Protein 5X7U (pdb70)

CATH classification: 3.20.20.80 (+1 more: 2.60.40.1180)

InterPro domains:
  IPR006047 Glycosyl hydrolase family 13, catalytic domain [PF00128] (23-325)
  IPR006047 Glycosyl hydrolase family 13, catalytic domain [PF00128] (354-462)
  IPR006047 Glycosyl hydrolase family 13, catalytic domain [SM00642] (18-423)
  IPR012810 Trehalose synthase/alpha-amylase, N-terminal [TIGR02456] (10-545)
  IPR013780 Glycosyl hydrolase, all-beta [G3DSA:2.60.40.1180] (464-551)
  IPR017853 Glycoside hydrolase superfamily [SSF51445] (7-461)
  IPR032091 Maltogenic amylase-like, C-terminal [PF16657] (466-541)
  IPR045857 Oligo-1,6-glucosidase, domain 2 [G3DSA:3.90.400.10] (108-177)

Secondary structure (DSSP, 8-state):
-TTGGGG--EEEE-HHHH--SSSSSS--HHHHHHTHHHHHHHT--EEEEPP-EE---TTTT-S-SEEEEE-GGG--HHHHHHHHHHHHHTT-EEEEEE-TTB--TTSHHHHHHTT-TTSTTGGGB-EESSTTTTTTPPPSSTTT-S-SEEEEGGGTEEEE-SS-TTSPBB-TTSHHHHHHHHHHHHHHHHTT--EEEETTGGGS---TTS-SSS-HHHHHHHHHHHHHHHHHSTT-EEEE---S-HHHHHGGGTTTTS-SEEE-TTHHHHHHHHHHHT-SHHHHHHHHTS----TT-EEEEES--SS-EE-TTS-HHHHHHHHHHH--SGGGB-SSEE---HHHHTTT-HHHHHHHHHHHHHSSSEEEEETTGGGT----TTSSTTGGG-PPP---SSGGGGS--S-GGGSSSPPP-STTT-TTTS-HHHHHTSTTSHHHHHHHHHHHHHT-THHHH-EEEE---S-TTEEEEEEEETTEEEEEEEE-SSS-EEEEE--GGGTT-EEEETTTTEEPPP--SSPEEEEE-TT-EEEEEEE-GGG---

Organism: Thermobaculum terrenum (strain ATCC BAA-798 / CCMEE 7001 / YNP1) (NCBI:txid525904)

Structure (mmCIF, N/CA/C/O backbone):
data_5X7U
#
_entry.id   5X7U
#
_cell.length_a   159.176
_cell.length_b   159.176
_cell.length_c   152.815
_cell.angle_alpha   90.00
_cell.angle_beta   90.00
_cell.angle_gamma   90.00
#
_symmetry.space_group_name_H-M   'I 41 2 2'
#
loop_
_entity.id
_entity.type
_entity.pdbx_description
1 polymer 'Trehalose synthase'
2 non-polymer 2-AMINO-2-HYDROXYMETHYL-PROPANE-1,3-DIOL
3 non-polymer 'MAGNESIUM ION'
4 water water
#
loop_
_atom_site.group_PDB
_atom_site.id
_atom_site.type_symbol
_atom_site.label_atom_id
_atom_site.label_alt_id
_atom_site.label_comp_id
_atom_site.label_asym_id
_atom_site.label_entity_id
_atom_site.label_seq_id
_atom_site.pdbx_PDB_ins_code
_atom_site.Cartn_x
_atom_site.Cartn_y
_atom_site.Cartn_z
_atom_site.occupancy
_atom_site.B_iso_or_equiv
_atom_site.auth_seq_id
_atom_site.auth_comp_id
_atom_site.auth_asym_id
_atom_site.auth_atom_id
_atom_site.pdbx_PDB_model_num
ATOM 1 N N . ASP A 1 4 ? 33.970 0.853 18.791 1.00 57.01 4 ASP A N 1
ATOM 2 C CA . ASP A 1 4 ? 34.045 -0.453 18.138 1.00 60.31 4 ASP A CA 1
ATOM 3 C C . ASP A 1 4 ? 34.741 -0.328 16.771 1.00 60.35 4 ASP A C 1
ATOM 4 O O . ASP A 1 4 ? 35.839 -0.854 16.618 1.00 65.33 4 ASP A O 1
ATOM 9 N N . PRO A 1 5 ? 34.151 0.381 15.770 1.00 59.58 5 PRO A N 1
ATOM 10 C CA . PRO A 1 5 ? 34.907 0.586 14.525 1.00 52.84 5 PRO A CA 1
ATOM 11 C C . PRO A 1 5 ? 35.875 1.756 14.642 1.00 53.72 5 PRO A C 1
ATOM 12 O O . PRO A 1 5 ? 36.937 1.745 14.012 1.00 52.55 5 PRO A O 1
ATOM 16 N N . THR A 1 6 ? 35.513 2.777 15.432 1.00 49.32 6 THR A N 1
ATOM 17 C CA . THR A 1 6 ? 36.399 3.898 15.724 1.00 46.18 6 THR A CA 1
ATOM 18 C C . THR A 1 6 ? 37.253 3.664 16.965 1.00 44.41 6 THR A C 1
ATOM 19 O O . THR A 1 6 ? 37.630 4.641 17.632 1.00 41.42 6 THR A O 1
ATOM 23 N N . TRP A 1 7 ? 37.567 2.396 17.291 1.00 43.67 7 TRP A N 1
ATOM 24 C CA . TRP A 1 7 ? 38.277 2.091 18.534 1.00 42.12 7 TRP A CA 1
ATOM 25 C C . TRP A 1 7 ? 39.591 2.842 18.617 1.00 39.86 7 TRP A C 1
ATOM 26 O O . TRP A 1 7 ? 40.008 3.255 19.708 1.00 37.95 7 TRP A O 1
ATOM 37 N N . TYR A 1 8 ? 40.238 3.047 17.470 1.00 39.09 8 TYR A N 1
ATOM 38 C CA . TYR A 1 8 ? 41.530 3.708 17.434 1.00 36.92 8 TYR A CA 1
ATOM 39 C C . TYR A 1 8 ? 41.471 5.134 17.955 1.00 38.24 8 TYR A C 1
ATOM 40 O O . TYR A 1 8 ? 42.506 5.670 18.363 1.00 38.31 8 TYR A O 1
ATOM 49 N N . LYS A 1 9 ? 40.289 5.752 17.973 1.00 37.43 9 LYS A N 1
ATOM 50 C CA . LYS A 1 9 ? 40.174 7.129 18.442 1.00 38.05 9 LYS A CA 1
ATOM 51 C C . LYS A 1 9 ? 40.372 7.248 19.943 1.00 36.22 9 LYS A C 1
ATOM 52 O O . LYS A 1 9 ? 40.677 8.344 20.426 1.00 40.37 9 LYS A O 1
ATOM 58 N N . ASP A 1 10 ? 40.202 6.160 20.692 1.00 36.30 10 ASP A N 1
ATOM 59 C CA . ASP A 1 10 ? 40.365 6.186 22.144 1.00 40.45 10 ASP A CA 1
ATOM 60 C C . ASP A 1 10 ? 41.652 5.524 22.622 1.00 38.27 10 ASP A C 1
ATOM 61 O O . ASP A 1 10 ? 41.902 5.490 23.832 1.00 38.63 10 ASP A O 1
ATOM 66 N N . ALA A 1 11 ? 42.481 5.019 21.717 1.00 31.38 11 ALA A N 1
ATOM 67 C CA . ALA A 1 11 ? 43.658 4.276 22.130 1.00 38.98 11 ALA A CA 1
ATOM 68 C C . ALA A 1 11 ? 44.749 5.190 22.693 1.00 32.73 11 ALA A C 1
ATOM 69 O O . ALA A 1 11 ? 44.807 6.394 22.424 1.00 32.66 11 ALA A O 1
ATOM 71 N N . ILE A 1 12 ? 45.610 4.582 23.504 1.00 32.35 12 ILE A N 1
ATOM 72 C CA . ILE A 1 12 ? 46.929 5.099 23.850 1.00 32.77 12 ILE A CA 1
ATOM 73 C C . ILE A 1 12 ? 47.934 4.117 23.276 1.00 32.47 12 ILE A C 1
ATOM 74 O O . ILE A 1 12 ? 47.961 2.948 23.688 1.00 33.87 12 ILE A O 1
ATOM 79 N N . ILE A 1 13 ? 48.759 4.577 22.336 1.00 31.50 13 ILE A N 1
ATOM 80 C CA . ILE A 1 13 ? 49.621 3.683 21.566 1.00 33.30 13 ILE A CA 1
ATOM 81 C C . ILE A 1 13 ? 51.054 3.743 22.081 1.00 33.60 13 ILE A C 1
ATOM 82 O O . ILE A 1 13 ? 51.594 4.827 22.333 1.00 34.59 13 ILE A O 1
ATOM 87 N N . TYR A 1 14 ? 51.680 2.571 22.187 1.00 29.14 14 TYR A N 1
ATOM 88 C CA . TYR A 1 14 ? 53.050 2.393 22.646 1.00 28.12 14 TYR A CA 1
ATOM 89 C C . TYR A 1 14 ? 53.882 1.852 21.493 1.00 29.44 14 TYR A C 1
ATOM 90 O O . TYR A 1 14 ? 53.651 0.731 21.030 1.00 31.76 14 TYR A O 1
ATOM 99 N N . GLU A 1 15 ? 54.857 2.632 21.051 1.00 30.60 15 GLU A N 1
ATOM 100 C CA . GLU A 1 15 ? 55.742 2.229 19.966 1.00 30.30 15 GLU A CA 1
ATOM 101 C C . GLU A 1 15 ? 56.950 1.519 20.568 1.00 28.42 15 GLU A C 1
ATOM 102 O O . GLU A 1 15 ? 57.745 2.135 21.286 1.00 30.96 15 GLU A O 1
ATOM 108 N N . VAL A 1 16 ? 57.090 0.229 20.288 1.00 27.65 16 VAL A N 1
ATOM 109 C CA . VAL A 1 16 ? 58.175 -0.565 20.849 1.00 30.35 16 VAL A CA 1
ATOM 110 C C . VAL A 1 16 ? 58.774 -1.444 19.765 1.00 28.00 16 VAL A C 1
ATOM 111 O O . VAL A 1 16 ? 58.051 -1.996 18.931 1.00 31.74 16 VAL A O 1
ATOM 115 N N . GLY A 1 17 ? 60.100 -1.559 19.770 1.00 28.71 17 GLY A N 1
ATOM 116 C CA . GLY A 1 17 ? 60.798 -2.528 18.945 1.00 28.60 17 GLY A CA 1
ATOM 117 C C . GLY A 1 17 ? 61.079 -3.790 19.738 1.00 30.96 17 GLY A C 1
ATOM 118 O O . GLY A 1 17 ? 61.679 -3.741 20.814 1.00 35.36 17 GLY A O 1
ATOM 119 N N . VAL A 1 18 ? 60.647 -4.929 19.184 1.00 29.19 18 VAL A N 1
ATOM 120 C CA . VAL A 1 18 ? 60.828 -6.216 19.849 1.00 29.08 18 VAL A CA 1
ATOM 121 C C . VAL A 1 18 ? 62.278 -6.418 20.253 1.00 31.48 18 VAL A C 1
ATOM 122 O O . VAL A 1 18 ? 62.576 -6.888 21.360 1.00 30.81 18 VAL A O 1
ATOM 126 N N . ARG A 1 19 ? 63.202 -6.060 19.365 1.00 30.00 19 ARG A N 1
ATOM 127 C CA . ARG A 1 19 ? 64.617 -6.265 19.630 1.00 32.50 19 ARG A CA 1
ATOM 128 C C . ARG A 1 19 ? 65.111 -5.407 20.782 1.00 35.11 19 ARG A C 1
ATOM 129 O O . ARG A 1 19 ? 66.125 -5.749 21.403 1.00 35.66 19 ARG A O 1
ATOM 137 N N . CYS A 1 20 ? 64.391 -4.335 21.122 1.00 32.95 20 CYS A N 1
ATOM 138 C CA . CYS A 1 20 ? 64.865 -3.387 22.116 1.00 30.15 20 CYS A CA 1
ATOM 139 C C . CYS A 1 20 ? 64.295 -3.614 23.502 1.00 29.72 20 CYS A C 1
ATOM 140 O O . CYS A 1 20 ? 64.794 -3.001 24.452 1.00 30.97 20 CYS A O 1
ATOM 143 N N . PHE A 1 21 ? 63.257 -4.441 23.660 1.00 26.90 21 PHE A N 1
ATOM 144 C CA . PHE A 1 21 ? 62.480 -4.318 24.894 1.00 24.96 21 PHE A CA 1
ATOM 145 C C . PHE A 1 21 ? 62.945 -5.257 26.006 1.00 24.85 21 PHE A C 1
ATOM 146 O O . PHE A 1 21 ? 63.316 -4.794 27.088 1.00 29.06 21 PHE A O 1
ATOM 154 N N . PHE A 1 22 ? 62.902 -6.569 25.787 1.00 28.29 22 PHE A N 1
ATOM 155 C CA . PHE A 1 22 ? 63.355 -7.489 26.829 1.00 28.72 22 PHE A CA 1
ATOM 156 C C . PHE A 1 22 ? 63.854 -8.786 26.206 1.00 33.97 22 PHE A C 1
ATOM 157 O O . PHE A 1 22 ? 63.154 -9.401 25.391 1.00 30.95 22 PHE A O 1
ATOM 165 N N . ASP A 1 23 ? 65.073 -9.179 26.591 1.00 31.19 23 ASP A N 1
ATOM 166 C CA . ASP A 1 23 ? 65.712 -10.405 26.122 1.00 31.86 23 ASP A CA 1
ATOM 167 C C . ASP A 1 23 ? 65.388 -11.522 27.110 1.00 35.39 23 ASP A C 1
ATOM 168 O O . ASP A 1 23 ? 65.880 -11.517 28.243 1.00 34.85 23 ASP A O 1
ATOM 173 N N . SER A 1 24 ? 64.545 -12.472 26.692 1.00 37.39 24 SER A N 1
ATOM 174 C CA . SER A 1 24 ? 64.086 -13.528 27.593 1.00 34.88 24 SER A CA 1
ATOM 175 C C . SER A 1 24 ? 65.022 -14.726 27.648 1.00 35.05 24 SER A C 1
ATOM 176 O O . SER A 1 24 ? 65.049 -15.414 28.665 1.00 37.72 24 SER A O 1
ATOM 179 N N . ASN A 1 25 ? 65.774 -15.008 26.584 1.00 33.93 25 ASN A N 1
ATOM 180 C CA . ASN A 1 25 ? 66.708 -16.128 26.564 1.00 33.74 25 ASN A CA 1
ATOM 181 C C . ASN A 1 25 ? 68.169 -15.705 26.703 1.00 38.31 25 ASN A C 1
ATOM 182 O O . ASN A 1 25 ? 69.050 -16.555 26.580 1.00 40.17 25 ASN A O 1
ATOM 187 N N . ASN A 1 26 ? 68.455 -14.417 26.874 1.00 35.51 26 ASN A N 1
ATOM 188 C CA . ASN A 1 26 ? 69.801 -13.956 27.217 1.00 35.93 26 ASN A CA 1
ATOM 189 C C . ASN A 1 26 ? 70.822 -14.224 26.111 1.00 34.19 26 ASN A C 1
ATOM 190 O O . ASN A 1 26 ? 71.966 -14.593 26.387 1.00 34.27 26 ASN A O 1
ATOM 195 N N . ASP A 1 27 ? 70.421 -14.015 24.861 1.00 30.08 27 ASP A N 1
ATOM 196 C CA . ASP A 1 27 ? 71.334 -14.051 23.729 1.00 31.62 27 ASP A CA 1
ATOM 197 C C . ASP A 1 27 ? 71.768 -12.658 23.284 1.00 36.15 27 ASP A C 1
ATOM 198 O O . ASP A 1 27 ? 72.484 -12.534 22.285 1.00 35.71 27 ASP A O 1
ATOM 203 N N . GLY A 1 28 ? 71.351 -11.611 23.993 1.00 33.09 28 GLY A N 1
ATOM 204 C CA . GLY A 1 28 ? 71.724 -10.257 23.654 1.00 33.09 28 GLY A CA 1
ATOM 205 C C . GLY A 1 28 ? 70.688 -9.493 22.854 1.00 35.21 28 GLY A C 1
ATOM 206 O O . GLY A 1 28 ? 70.876 -8.292 22.613 1.00 29.41 28 GLY A O 1
ATOM 207 N N . SER A 1 29 ? 69.600 -10.138 22.454 1.00 33.47 29 SER A N 1
ATOM 208 C CA . SER A 1 29 ? 68.590 -9.489 21.640 1.00 30.49 29 SER A CA 1
ATOM 209 C C . SER A 1 29 ? 67.216 -9.641 22.269 1.00 34.89 29 SER A C 1
ATOM 210 O O . SER A 1 29 ? 66.862 -10.715 22.765 1.00 39.91 29 SER A O 1
ATOM 213 N N . GLY A 1 30 ? 66.439 -8.561 22.257 1.00 37.90 30 GLY A N 1
ATOM 214 C CA . GLY A 1 30 ? 65.066 -8.656 22.713 1.00 37.94 30 GLY A CA 1
ATOM 215 C C . GLY A 1 30 ? 64.253 -9.594 21.840 1.00 35.83 30 GLY A C 1
ATOM 216 O O . GLY A 1 30 ? 64.557 -9.812 20.666 1.00 36.85 30 GLY A O 1
ATOM 217 N N . ASP A 1 31 ? 63.194 -10.160 22.420 1.00 32.51 31 ASP A N 1
ATOM 218 C CA . ASP A 1 31 ? 62.402 -11.134 21.682 1.00 35.35 31 ASP A CA 1
ATOM 219 C C . ASP A 1 31 ? 60.936 -11.068 22.090 1.00 35.07 31 ASP A C 1
ATOM 220 O O . ASP A 1 31 ? 60.563 -10.449 23.094 1.00 34.36 31 ASP A O 1
ATOM 225 N N . ILE A 1 32 ? 60.108 -11.751 21.288 1.00 35.52 32 ILE A N 1
ATOM 226 C CA . ILE A 1 32 ? 58.661 -11.730 21.528 1.00 34.22 32 ILE A CA 1
ATOM 227 C C . ILE A 1 32 ? 58.274 -12.339 22.865 1.00 35.43 32 ILE A C 1
ATOM 228 O O . ILE A 1 32 ? 57.460 -11.732 23.581 1.00 33.56 32 ILE A O 1
ATOM 233 N N . PRO A 1 33 ? 58.785 -13.503 23.281 1.00 32.51 33 PRO A N 1
ATOM 234 C CA . PRO A 1 33 ? 58.450 -13.971 24.637 1.00 32.36 33 PRO A CA 1
ATOM 235 C C . PRO A 1 33 ? 58.874 -12.987 25.717 1.00 36.14 33 PRO A C 1
ATOM 236 O O . PRO A 1 33 ? 58.188 -12.864 26.743 1.00 35.37 33 PRO A O 1
ATOM 240 N N . GLY A 1 34 ? 59.998 -12.286 25.524 1.00 34.46 34 GLY A N 1
ATOM 241 C CA . GLY A 1 34 ? 60.379 -11.258 26.476 1.00 29.46 34 GLY A CA 1
ATOM 242 C C . GLY A 1 34 ? 59.387 -10.113 26.492 1.00 33.22 34 GLY A C 1
ATOM 243 O O . GLY A 1 34 ? 59.014 -9.613 27.557 1.00 31.63 34 GLY A O 1
ATOM 244 N N . LEU A 1 35 ? 58.913 -9.710 25.308 1.00 33.59 35 LEU A N 1
ATOM 245 C CA . LEU A 1 35 ? 57.865 -8.702 25.239 1.00 30.30 35 LEU A CA 1
ATOM 246 C C . LEU A 1 35 ? 56.603 -9.179 25.934 1.00 36.21 35 LEU A C 1
ATOM 247 O O . LEU A 1 35 ? 55.944 -8.404 26.646 1.00 36.31 35 LEU A O 1
ATOM 252 N N . THR A 1 36 ? 56.254 -10.456 25.754 1.00 34.38 36 THR A N 1
ATOM 253 C CA . THR A 1 36 ? 55.071 -10.979 26.424 1.00 33.45 36 THR A CA 1
ATOM 254 C C . THR A 1 36 ? 55.242 -10.970 27.933 1.00 32.72 36 THR A C 1
ATOM 255 O O . THR A 1 36 ? 54.278 -10.718 28.659 1.00 35.17 36 THR A O 1
ATOM 259 N N . ALA A 1 37 ? 56.460 -11.204 28.424 1.00 33.56 37 ALA A N 1
ATOM 260 C CA . ALA A 1 37 ? 56.673 -11.205 29.870 1.00 36.18 37 ALA A CA 1
ATOM 261 C C . ALA A 1 37 ? 56.616 -9.815 30.476 1.00 35.06 37 ALA A C 1
ATOM 262 O O . ALA A 1 37 ? 56.567 -9.705 31.706 1.00 39.30 37 ALA A O 1
ATOM 264 N N . LYS A 1 38 ? 56.628 -8.763 29.659 1.00 33.58 38 LYS A N 1
ATOM 265 C CA . LYS A 1 38 ? 56.597 -7.396 30.158 1.00 35.00 38 LYS A CA 1
ATOM 266 C C . LYS A 1 38 ? 55.236 -6.728 29.983 1.00 36.21 38 LYS A C 1
ATOM 267 O O . LYS A 1 38 ? 55.123 -5.514 30.212 1.00 35.87 38 LYS A O 1
ATOM 273 N N . LEU A 1 39 ? 54.198 -7.486 29.595 1.00 32.22 39 LEU A N 1
ATOM 274 C CA . LEU A 1 39 ? 52.891 -6.874 29.355 1.00 31.77 39 LEU A CA 1
ATOM 275 C C . LEU A 1 39 ? 52.285 -6.271 30.620 1.00 33.36 39 LEU A C 1
ATOM 276 O O . LEU A 1 39 ? 51.534 -5.294 30.528 1.00 39.16 39 LEU A O 1
ATOM 281 N N . ASP A 1 40 ? 52.578 -6.828 31.800 1.00 29.07 40 ASP A N 1
ATOM 282 C CA . ASP A 1 40 ? 52.162 -6.170 33.042 1.00 33.86 40 ASP A CA 1
ATOM 283 C C . ASP A 1 40 ? 52.660 -4.734 33.107 1.00 31.95 40 ASP A C 1
ATOM 284 O O . ASP A 1 40 ? 51.929 -3.839 33.538 1.00 31.68 40 ASP A O 1
ATOM 289 N N . TYR A 1 41 ? 53.921 -4.503 32.747 1.00 29.41 41 TYR A N 1
ATOM 290 C CA . TYR A 1 41 ? 54.431 -3.140 32.773 1.00 32.10 41 TYR A CA 1
ATOM 291 C C . TYR A 1 41 ? 53.710 -2.288 31.738 1.00 28.85 41 TYR A C 1
ATOM 292 O O . TYR A 1 41 ? 53.278 -1.170 32.032 1.00 28.34 41 TYR A O 1
ATOM 301 N N . ILE A 1 42 ? 53.545 -2.820 30.531 1.00 29.21 42 ILE A N 1
ATOM 302 C CA . ILE A 1 42 ? 52.872 -2.073 29.474 1.00 31.59 42 ILE A CA 1
ATOM 303 C C . ILE A 1 42 ? 51.425 -1.777 29.860 1.00 33.16 42 ILE A C 1
ATOM 304 O O . ILE A 1 42 ? 50.945 -0.647 29.705 1.00 34.71 42 ILE A O 1
ATOM 309 N N . GLU A 1 43 ? 50.718 -2.767 30.406 1.00 30.84 43 GLU A N 1
ATOM 310 C CA . GLU A 1 43 ? 49.355 -2.518 30.860 1.00 31.90 43 GLU A CA 1
ATOM 311 C C . GLU A 1 43 ? 49.331 -1.524 32.011 1.00 29.98 43 GLU A C 1
ATOM 312 O O . GLU A 1 43 ? 48.447 -0.665 32.092 1.00 34.58 43 GLU A O 1
ATOM 318 N N . SER A 1 44 ? 50.295 -1.620 32.910 1.00 31.10 44 SER A N 1
ATOM 319 C CA . SER A 1 44 ? 50.293 -0.740 34.067 1.00 30.71 44 SER A CA 1
ATOM 320 C C . SER A 1 44 ? 50.576 0.698 33.667 1.00 30.38 44 SER A C 1
ATOM 321 O O . SER A 1 44 ? 50.100 1.634 34.322 1.00 29.14 44 SER A O 1
ATOM 324 N N . LEU A 1 45 ? 51.323 0.895 32.584 1.00 28.03 45 LEU A N 1
ATOM 325 C CA . LEU A 1 45 ? 51.505 2.245 32.076 1.00 28.24 45 LEU A CA 1
ATOM 326 C C . LEU A 1 45 ? 50.170 2.857 31.670 1.00 31.77 45 LEU A C 1
ATOM 327 O O . LEU A 1 45 ? 49.962 4.066 31.826 1.00 28.67 45 LEU A O 1
ATOM 332 N N . GLY A 1 46 ? 49.236 2.033 31.199 1.00 31.02 46 GLY A N 1
ATOM 333 C CA . GLY A 1 46 ? 47.948 2.516 30.759 1.00 27.26 46 GLY A CA 1
ATOM 334 C C . GLY A 1 46 ? 47.750 2.463 29.265 1.00 30.26 46 GLY A C 1
ATOM 335 O O . GLY A 1 46 ? 46.701 2.906 28.786 1.00 31.89 46 GLY A O 1
ATOM 336 N N . VAL A 1 47 ? 48.706 1.921 28.508 1.00 28.06 47 VAL A N 1
ATOM 337 C CA . VAL A 1 47 ? 48.549 1.902 27.067 1.00 33.77 47 VAL A CA 1
ATOM 338 C C . VAL A 1 47 ? 47.501 0.856 26.702 1.00 36.15 47 VAL A C 1
ATOM 339 O O . VAL A 1 47 ? 47.323 -0.159 27.394 1.00 33.33 47 VAL A O 1
ATOM 343 N N . THR A 1 48 ? 46.787 1.117 25.605 1.00 32.26 48 THR A N 1
ATOM 344 C CA . THR A 1 48 ? 45.729 0.242 25.135 1.00 31.94 48 THR A CA 1
ATOM 345 C C . THR A 1 48 ? 46.046 -0.394 23.797 1.00 31.48 48 THR A C 1
ATOM 346 O O . THR A 1 48 ? 45.277 -1.241 23.342 1.00 36.58 48 THR A O 1
ATOM 350 N N . ALA A 1 49 ? 47.146 -0.012 23.155 1.00 31.17 49 ALA A N 1
ATOM 351 C CA . ALA A 1 49 ? 47.510 -0.597 21.873 1.00 30.66 49 ALA A CA 1
ATOM 352 C C . ALA A 1 49 ? 49.016 -0.532 21.699 1.00 31.80 49 ALA A C 1
ATOM 353 O O . ALA A 1 49 ? 49.634 0.520 21.905 1.00 30.97 49 ALA A O 1
ATOM 355 N N . ILE A 1 50 ? 49.593 -1.657 21.310 1.00 30.65 50 ILE A N 1
ATOM 356 C CA . ILE A 1 50 ? 51.021 -1.776 21.087 1.00 31.30 50 ILE A CA 1
ATOM 357 C C . ILE A 1 50 ? 51.267 -1.780 19.588 1.00 33.91 50 ILE A C 1
ATOM 358 O O . ILE A 1 50 ? 50.742 -2.644 18.874 1.00 35.21 50 ILE A O 1
ATOM 363 N N . TRP A 1 51 ? 52.058 -0.818 19.105 1.00 30.37 51 TRP A N 1
ATOM 364 C CA . TRP A 1 51 ? 52.536 -0.807 17.727 1.00 30.55 51 TRP A CA 1
ATOM 365 C C . TRP A 1 51 ? 53.934 -1.426 17.730 1.00 32.99 51 TRP A C 1
ATOM 366 O O . TRP A 1 51 ? 54.879 -0.857 18.294 1.00 34.04 51 TRP A O 1
ATOM 377 N N . LEU A 1 52 ? 54.061 -2.591 17.102 1.00 32.38 52 LEU A N 1
ATOM 378 C CA . LEU A 1 52 ? 55.322 -3.320 17.049 1.00 31.93 52 LEU A CA 1
ATOM 379 C C . LEU A 1 52 ? 56.082 -2.930 15.796 1.00 32.94 52 LEU A C 1
ATOM 380 O O . LEU A 1 52 ? 55.551 -3.039 14.689 1.00 34.57 52 LEU A O 1
ATOM 385 N N . LEU A 1 53 ? 57.328 -2.491 15.972 1.00 29.07 53 LEU A N 1
ATOM 386 C CA . LEU A 1 53 ? 58.186 -2.245 14.834 1.00 32.15 53 LEU A CA 1
ATOM 387 C C . LEU A 1 53 ? 58.438 -3.572 14.104 1.00 35.86 53 LEU A C 1
ATOM 388 O O . LEU A 1 53 ? 58.141 -4.641 14.643 1.00 32.02 53 LEU A O 1
ATOM 393 N N . PRO A 1 54 ? 58.954 -3.533 12.869 1.00 36.02 54 PRO A N 1
ATOM 394 C CA . PRO A 1 54 ? 59.090 -4.775 12.093 1.00 32.92 54 PRO A CA 1
ATOM 395 C C . PRO A 1 54 ? 59.774 -5.869 12.896 1.00 37.23 54 PRO A C 1
ATOM 396 O O . PRO A 1 54 ? 60.735 -5.621 13.627 1.00 39.01 54 PRO A O 1
ATOM 400 N N . PHE A 1 55 ? 59.238 -7.089 12.789 1.00 36.52 55 PHE A N 1
ATOM 401 C CA . PHE A 1 55 ? 59.800 -8.246 13.476 1.00 36.03 55 PHE A CA 1
ATOM 402 C C . PHE A 1 55 ? 59.962 -9.419 12.525 1.00 39.65 55 PHE A C 1
ATOM 403 O O . PHE A 1 55 ? 60.055 -10.562 12.971 1.00 38.35 55 PHE A O 1
ATOM 411 N N . TYR A 1 56 ? 59.987 -9.156 11.223 1.00 40.71 56 TYR A N 1
ATOM 412 C CA . TYR A 1 56 ? 59.992 -10.214 10.230 1.00 40.79 56 TYR A CA 1
ATOM 413 C C . TYR A 1 56 ? 61.422 -10.532 9.811 1.00 39.57 56 TYR A C 1
ATOM 414 O O . TYR A 1 56 ? 62.380 -9.879 10.235 1.00 38.03 56 TYR A O 1
ATOM 423 N N . ALA A 1 57 ? 61.570 -11.544 8.960 1.00 37.43 57 ALA A N 1
ATOM 424 C CA . ALA A 1 57 ? 62.900 -11.950 8.531 1.00 37.96 57 ALA A CA 1
ATOM 425 C C . ALA A 1 57 ? 63.561 -10.802 7.794 1.00 38.70 57 ALA A C 1
ATOM 426 O O . ALA A 1 57 ? 62.942 -10.149 6.948 1.00 37.38 57 ALA A O 1
ATOM 428 N N . SER A 1 58 ? 64.819 -10.559 8.112 1.00 38.76 58 SER A N 1
ATOM 429 C CA . SER A 1 58 ? 65.453 -9.343 7.642 1.00 34.74 58 SER A CA 1
ATOM 430 C C . SER A 1 58 ? 66.939 -9.417 7.906 1.00 33.32 58 SER A C 1
ATOM 431 O O . SER A 1 58 ? 67.361 -10.004 8.907 1.00 37.11 58 SER A O 1
ATOM 434 N N . PRO A 1 59 ? 67.771 -8.847 7.041 1.00 35.92 59 PRO A N 1
ATOM 435 C CA . PRO A 1 59 ? 69.180 -8.691 7.407 1.00 31.33 59 PRO A CA 1
ATOM 436 C C . PRO A 1 59 ? 69.405 -7.607 8.443 1.00 35.36 59 PRO A C 1
ATOM 437 O O . PRO A 1 59 ? 70.539 -7.460 8.909 1.00 36.72 59 PRO A O 1
ATOM 441 N N . LEU A 1 60 ? 68.367 -6.852 8.821 1.00 36.61 60 LEU A N 1
ATOM 442 C CA . LEU A 1 60 ? 68.437 -5.835 9.879 1.00 38.06 60 LEU A CA 1
ATOM 443 C C . LEU A 1 60 ? 69.344 -4.660 9.509 1.00 39.88 60 LEU A C 1
ATOM 444 O O . LEU A 1 60 ? 69.880 -3.975 10.384 1.00 35.54 60 LEU A O 1
ATOM 449 N N . LYS A 1 61 ? 69.517 -4.396 8.217 1.00 42.03 61 LYS A N 1
ATOM 450 C CA . LYS A 1 61 ? 70.361 -3.284 7.804 1.00 40.44 61 LYS A CA 1
ATOM 451 C C . LYS A 1 61 ? 69.631 -1.945 7.830 1.00 40.75 61 LYS A C 1
ATOM 452 O O . LYS A 1 61 ? 70.286 -0.903 7.705 1.00 40.26 61 LYS A O 1
ATOM 458 N N . ASP A 1 62 ? 68.302 -1.951 7.940 1.00 36.07 62 ASP A N 1
ATOM 459 C CA . ASP A 1 62 ? 67.501 -0.765 8.232 1.00 33.60 62 ASP A CA 1
ATOM 460 C C . ASP A 1 62 ? 66.532 -1.079 9.366 1.00 36.96 62 ASP A C 1
ATOM 461 O O . ASP A 1 62 ? 65.329 -0.808 9.301 1.00 36.03 62 ASP A O 1
ATOM 466 N N . GLY A 1 63 ? 67.061 -1.703 10.416 1.00 37.49 63 GLY A N 1
ATOM 467 C CA . GLY A 1 63 ? 66.265 -2.002 11.592 1.00 37.33 63 GLY A CA 1
ATOM 468 C C . GLY A 1 63 ? 65.047 -2.844 11.317 1.00 33.91 63 GLY A C 1
ATOM 469 O O . GLY A 1 63 ? 64.030 -2.675 11.992 1.00 38.89 63 GLY A O 1
ATOM 470 N N . GLY A 1 64 ? 65.115 -3.742 10.334 1.00 36.70 64 GLY A N 1
ATOM 471 C CA . GLY A 1 64 ? 64.015 -4.630 10.021 1.00 30.85 64 GLY A CA 1
ATOM 472 C C . GLY A 1 64 ? 63.042 -4.131 8.974 1.00 33.80 64 GLY A C 1
ATOM 473 O O . GLY A 1 64 ? 62.168 -4.895 8.556 1.00 37.31 64 GLY A O 1
ATOM 474 N N . TYR A 1 65 ? 63.143 -2.873 8.551 1.00 36.67 65 TYR A N 1
ATOM 475 C CA . TYR A 1 65 ? 62.331 -2.357 7.456 1.00 35.02 65 TYR A CA 1
ATOM 476 C C . TYR A 1 65 ? 62.878 -2.774 6.094 1.00 40.97 65 TYR A C 1
ATOM 477 O O . TYR A 1 65 ? 62.441 -2.234 5.070 1.00 39.50 65 TYR A O 1
ATOM 486 N N . ASP A 1 66 ? 63.876 -3.660 6.085 1.00 40.08 66 ASP A N 1
ATOM 487 C CA . ASP A 1 66 ? 64.402 -4.329 4.894 1.00 38.87 66 ASP A CA 1
ATOM 488 C C . ASP A 1 66 ? 64.030 -5.800 5.063 1.00 39.08 66 ASP A C 1
ATOM 489 O O . ASP A 1 66 ? 64.784 -6.587 5.634 1.00 36.87 66 ASP A O 1
ATOM 494 N N . ILE A 1 67 ? 62.840 -6.153 4.606 1.00 38.11 67 ILE A N 1
ATOM 495 C CA . ILE A 1 67 ? 62.276 -7.468 4.875 1.00 37.63 67 ILE A CA 1
ATOM 496 C C . ILE A 1 67 ? 62.640 -8.426 3.748 1.00 43.08 67 ILE A C 1
ATOM 497 O O . ILE A 1 67 ? 62.539 -8.086 2.561 1.00 41.11 67 ILE A O 1
ATOM 502 N N . SER A 1 68 ? 63.065 -9.629 4.119 1.00 41.66 68 SER A N 1
ATOM 503 C CA . SER A 1 68 ? 63.374 -10.660 3.149 1.00 45.40 68 SER A CA 1
ATOM 504 C C . SER A 1 68 ? 62.342 -11.777 3.118 1.00 43.27 68 SER A C 1
ATOM 505 O O . SER A 1 68 ? 62.433 -12.645 2.250 1.00 43.92 68 SER A O 1
ATOM 508 N N . ASP A 1 69 ? 61.364 -11.773 4.024 1.00 43.57 69 ASP A N 1
ATOM 509 C CA . ASP A 1 69 ? 60.270 -12.745 3.984 1.00 43.22 69 ASP A CA 1
ATOM 510 C C . ASP A 1 69 ? 59.151 -12.204 4.861 1.00 41.37 69 ASP A C 1
ATOM 511 O O . ASP A 1 69 ? 59.289 -12.190 6.085 1.00 42.03 69 ASP A O 1
ATOM 516 N N . TYR A 1 70 ? 58.040 -11.793 4.241 1.00 40.10 70 TYR A N 1
ATOM 517 C CA . TYR A 1 70 ? 56.953 -11.160 4.975 1.00 38.44 70 TYR A CA 1
ATOM 518 C C . TYR A 1 70 ? 56.175 -12.125 5.860 1.00 45.20 70 TYR A C 1
ATOM 519 O O . TYR A 1 70 ? 55.364 -11.660 6.672 1.00 45.62 70 TYR A O 1
ATOM 528 N N . ARG A 1 71 ? 56.379 -13.440 5.726 1.00 43.98 71 ARG A N 1
ATOM 529 C CA . ARG A 1 71 ? 55.574 -14.417 6.451 1.00 42.50 71 ARG A CA 1
ATOM 530 C C . ARG A 1 71 ? 56.271 -15.002 7.668 1.00 43.28 71 ARG A C 1
ATOM 531 O O . ARG A 1 71 ? 55.617 -15.694 8.453 1.00 48.94 71 ARG A O 1
ATOM 539 N N . SER A 1 72 ? 57.569 -14.764 7.839 1.00 46.76 72 SER A N 1
ATOM 540 C CA . SER A 1 72 ? 58.348 -15.369 8.914 1.00 48.54 72 SER A CA 1
ATOM 541 C C . SER A 1 72 ? 58.906 -14.297 9.836 1.00 47.87 72 SER A C 1
ATOM 542 O O . SER A 1 72 ? 59.340 -13.235 9.379 1.00 47.42 72 SER A O 1
ATOM 545 N N . LEU A 1 73 ? 58.921 -14.589 11.130 1.00 42.50 73 LEU A N 1
ATOM 546 C CA . LEU A 1 73 ? 59.654 -13.741 12.049 1.00 42.93 73 LEU A CA 1
ATOM 547 C C . LEU A 1 73 ? 61.149 -13.885 11.813 1.00 42.23 73 LEU A C 1
ATOM 548 O O . LEU A 1 73 ? 61.628 -14.915 11.334 1.00 43.31 73 LEU A O 1
ATOM 553 N N . HIS A 1 74 ? 61.884 -12.833 12.145 1.00 42.27 74 HIS A N 1
ATOM 554 C CA . HIS A 1 74 ? 63.326 -12.954 12.259 1.00 41.07 74 HIS A CA 1
ATOM 555 C C . HIS A 1 74 ? 63.647 -13.982 13.339 1.00 40.47 74 HIS A C 1
ATOM 556 O O . HIS A 1 74 ? 62.956 -14.038 14.361 1.00 42.66 74 HIS A O 1
ATOM 563 N N . PRO A 1 75 ? 64.663 -14.821 13.142 1.00 41.73 75 PRO A N 1
ATOM 564 C CA . PRO A 1 75 ? 64.950 -15.872 14.136 1.00 41.13 75 PRO A CA 1
ATOM 565 C C . PRO A 1 75 ? 65.240 -15.352 15.535 1.00 41.81 75 PRO A C 1
ATOM 566 O O . PRO A 1 75 ? 64.929 -16.043 16.509 1.00 45.82 75 PRO A O 1
ATOM 570 N N . ASP A 1 76 ? 65.836 -14.168 15.682 1.00 42.42 76 ASP A N 1
ATOM 571 C CA . ASP A 1 76 ? 66.133 -13.684 17.029 1.00 43.36 76 ASP A CA 1
ATOM 572 C C . ASP A 1 76 ? 64.887 -13.315 17.821 1.00 38.76 76 ASP A C 1
ATOM 573 O O . ASP A 1 76 ? 64.968 -13.182 19.046 1.00 42.74 76 ASP A O 1
ATOM 578 N N . PHE A 1 77 ? 63.745 -13.136 17.164 1.00 39.49 77 PHE A N 1
ATOM 579 C CA . PHE A 1 77 ? 62.545 -12.658 17.843 1.00 38.97 77 PHE A CA 1
ATOM 580 C C . PHE A 1 77 ? 61.565 -13.766 18.202 1.00 40.63 77 PHE A C 1
ATOM 581 O O . PHE A 1 77 ? 60.638 -13.517 18.975 1.00 44.59 77 PHE A O 1
ATOM 589 N N . GLY A 1 78 ? 61.746 -14.972 17.677 1.00 41.23 78 GLY A N 1
ATOM 590 C CA . GLY A 1 78 ? 60.869 -16.070 18.011 1.00 42.15 78 GLY A CA 1
ATOM 591 C C . GLY A 1 78 ? 60.149 -16.640 16.805 1.00 44.83 78 GLY A C 1
ATOM 592 O O . GLY A 1 78 ? 60.574 -16.450 15.661 1.00 43.39 78 GLY A O 1
ATOM 593 N N . THR A 1 79 ? 59.050 -17.339 17.060 1.00 42.74 79 THR A N 1
ATOM 594 C CA . THR A 1 79 ? 58.290 -18.051 16.048 1.00 43.13 79 THR A CA 1
ATOM 595 C C . THR A 1 79 ? 56.936 -17.395 15.831 1.00 44.86 79 THR A C 1
ATOM 596 O O . THR A 1 79 ? 56.445 -16.641 16.678 1.00 48.62 79 THR A O 1
ATOM 600 N N . ILE A 1 80 ? 56.326 -17.719 14.686 1.00 44.49 80 ILE A N 1
ATOM 601 C CA . ILE A 1 80 ? 54.928 -17.369 14.453 1.00 42.53 80 ILE A CA 1
ATOM 602 C C . ILE A 1 80 ? 54.095 -17.704 15.681 1.00 46.10 80 ILE A C 1
ATOM 603 O O . ILE A 1 80 ? 53.213 -16.938 16.092 1.00 45.54 80 ILE A O 1
ATOM 608 N N . GLU A 1 81 ? 54.398 -18.836 16.317 1.00 44.33 81 GLU A N 1
ATOM 609 C CA . GLU A 1 81 ? 53.573 -19.300 17.427 1.00 47.55 81 GLU A CA 1
ATOM 610 C C . GLU A 1 81 ? 53.814 -18.468 18.678 1.00 46.94 81 GLU A C 1
ATOM 611 O O . GLU A 1 81 ? 52.875 -18.192 19.437 1.00 43.92 81 GLU A O 1
ATOM 617 N N . ASP A 1 82 ? 55.067 -18.066 18.919 1.00 47.81 82 ASP A N 1
ATOM 618 C CA . ASP A 1 82 ? 55.337 -17.060 19.945 1.00 42.92 82 ASP A CA 1
ATOM 619 C C . ASP A 1 82 ? 54.495 -15.812 19.711 1.00 42.79 82 ASP A C 1
ATOM 620 O O . ASP A 1 82 ? 53.898 -15.269 20.648 1.00 40.68 82 ASP A O 1
ATOM 625 N N . PHE A 1 83 ? 54.412 -15.363 18.452 1.00 37.21 83 PHE A N 1
ATOM 626 C CA . PHE A 1 83 ? 53.647 -14.162 18.149 1.00 39.72 83 PHE A CA 1
ATOM 627 C C . PHE A 1 83 ? 52.163 -14.344 18.451 1.00 42.35 83 PHE A C 1
ATOM 628 O O . PHE A 1 83 ? 51.508 -13.434 18.980 1.00 39.74 83 PHE A O 1
ATOM 636 N N . LYS A 1 84 ? 51.603 -15.502 18.094 1.00 45.89 84 LYS A N 1
ATOM 637 C CA . LYS A 1 84 ? 50.196 -15.746 18.383 1.00 40.46 84 LYS A CA 1
ATOM 638 C C . LYS A 1 84 ? 49.948 -15.817 19.882 1.00 39.91 84 LYS A C 1
ATOM 639 O O . LYS A 1 84 ? 48.895 -15.375 20.361 1.00 42.07 84 LYS A O 1
ATOM 645 N N . VAL A 1 85 ? 50.904 -16.353 20.641 1.00 36.15 85 VAL A N 1
ATOM 646 C CA . VAL A 1 85 ? 50.786 -16.311 22.095 1.00 39.64 85 VAL A CA 1
ATOM 647 C C . VAL A 1 85 ? 50.804 -14.866 22.582 1.00 42.17 85 VAL A C 1
ATOM 648 O O . VAL A 1 85 ? 50.020 -14.482 23.465 1.00 40.50 85 VAL A O 1
ATOM 652 N N . PHE A 1 86 ? 51.690 -14.038 22.009 1.00 37.39 86 PHE A N 1
ATOM 653 C CA . PHE A 1 86 ? 51.701 -12.619 22.354 1.00 40.86 86 PHE A CA 1
ATOM 654 C C . PHE A 1 86 ? 50.373 -11.965 22.002 1.00 38.79 86 PHE A C 1
ATOM 655 O O . PHE A 1 86 ? 49.778 -11.231 22.808 1.00 37.15 86 PHE A O 1
ATOM 663 N N . LEU A 1 87 ? 49.896 -12.225 20.791 1.00 35.12 87 LEU A N 1
ATOM 664 C CA . LEU A 1 87 ? 48.704 -11.548 20.306 1.00 38.60 87 LEU A CA 1
ATOM 665 C C . LEU A 1 87 ? 47.490 -11.876 21.169 1.00 41.18 87 LEU A C 1
ATOM 666 O O . LEU A 1 87 ? 46.694 -10.989 21.507 1.00 41.24 87 LEU A O 1
ATOM 671 N N . ASP A 1 88 ? 47.350 -13.140 21.578 1.00 42.30 88 ASP A N 1
ATOM 672 C CA . ASP A 1 88 ? 46.219 -13.496 22.431 1.00 40.91 88 ASP A CA 1
ATOM 673 C C . ASP A 1 88 ? 46.404 -12.954 23.837 1.00 38.45 88 ASP A C 1
ATOM 674 O O . ASP A 1 88 ? 45.441 -12.515 24.468 1.00 40.62 88 ASP A O 1
ATOM 679 N N . GLU A 1 89 ? 47.633 -12.965 24.347 1.00 42.59 89 GLU A N 1
ATOM 680 C CA . GLU A 1 89 ? 47.859 -12.437 25.687 1.00 41.29 89 GLU A CA 1
ATOM 681 C C . GLU A 1 89 ? 47.538 -10.945 25.751 1.00 41.98 89 GLU A C 1
ATOM 682 O O . GLU A 1 89 ? 46.910 -10.475 26.709 1.00 44.83 89 GLU A O 1
ATOM 688 N N . ALA A 1 90 ? 47.924 -10.190 24.722 1.00 39.00 90 ALA A N 1
ATOM 689 C CA . ALA A 1 90 ? 47.595 -8.770 24.695 1.00 36.45 90 ALA A CA 1
ATOM 690 C C . ALA A 1 90 ? 46.093 -8.561 24.591 1.00 36.40 90 ALA A C 1
ATOM 691 O O . ALA A 1 90 ? 45.512 -7.766 25.337 1.00 38.63 90 ALA A O 1
ATOM 693 N N . HIS A 1 91 ? 45.444 -9.264 23.665 1.00 41.90 91 HIS A N 1
ATOM 694 C CA . HIS A 1 91 ? 43.990 -9.171 23.554 1.00 41.17 91 HIS A CA 1
ATOM 695 C C . HIS A 1 91 ? 43.315 -9.520 24.867 1.00 41.23 91 HIS A C 1
ATOM 696 O O . HIS A 1 91 ? 42.346 -8.866 25.267 1.00 46.68 91 HIS A O 1
ATOM 703 N N . ARG A 1 92 ? 43.837 -10.525 25.572 1.00 42.92 92 ARG A N 1
ATOM 704 C CA . ARG A 1 92 ? 43.258 -10.911 26.855 1.00 42.50 92 ARG A CA 1
ATOM 705 C C . ARG A 1 92 ? 43.257 -9.750 27.838 1.00 43.49 92 ARG A C 1
ATOM 706 O O . ARG A 1 92 ? 42.380 -9.668 28.701 1.00 47.42 92 ARG A O 1
ATOM 714 N N . ARG A 1 93 ? 44.217 -8.838 27.723 1.00 45.21 93 ARG A N 1
ATOM 715 C CA . ARG A 1 93 ? 44.256 -7.658 28.574 1.00 42.95 93 ARG A CA 1
ATOM 716 C C . ARG A 1 93 ? 43.562 -6.462 27.945 1.00 41.54 93 ARG A C 1
ATOM 717 O O . ARG A 1 93 ? 43.697 -5.349 28.455 1.00 44.39 93 ARG A O 1
ATOM 725 N N . GLY A 1 94 ? 42.839 -6.656 26.848 1.00 38.40 94 GLY A N 1
ATOM 726 C CA . GLY A 1 94 ? 42.207 -5.531 26.193 1.00 38.03 94 GLY A CA 1
ATOM 727 C C . GLY A 1 94 ? 43.177 -4.602 25.500 1.00 45.02 94 GLY A C 1
ATOM 728 O O . GLY A 1 94 ? 42.926 -3.388 25.420 1.00 42.09 94 GLY A O 1
ATOM 729 N N . ILE A 1 95 ? 44.284 -5.140 24.996 1.00 37.61 95 ILE A N 1
ATOM 730 C CA . ILE A 1 95 ? 45.331 -4.362 24.354 1.00 36.20 95 ILE A CA 1
ATOM 731 C C . ILE A 1 95 ? 45.363 -4.771 22.888 1.00 36.13 95 ILE A C 1
ATOM 732 O O . ILE A 1 95 ? 45.594 -5.945 22.567 1.00 35.68 95 ILE A O 1
ATOM 737 N N . ARG A 1 96 ? 45.114 -3.814 22.000 1.00 35.52 96 ARG A N 1
ATOM 738 C CA . ARG A 1 96 ? 45.185 -4.109 20.575 1.00 36.81 96 ARG A CA 1
ATOM 739 C C . ARG A 1 96 ? 46.633 -4.155 20.112 1.00 36.81 96 ARG A C 1
ATOM 740 O O . ARG A 1 96 ? 47.560 -3.757 20.821 1.00 36.86 96 ARG A O 1
ATOM 748 N N . VAL A 1 97 ? 46.829 -4.656 18.902 1.00 35.46 97 VAL A N 1
ATOM 749 C CA . VAL A 1 97 ? 48.164 -4.824 18.351 1.00 33.87 97 VAL A CA 1
ATOM 750 C C . VAL A 1 97 ? 48.172 -4.263 16.943 1.00 33.61 97 VAL A C 1
ATOM 751 O O . VAL A 1 97 ? 47.232 -4.496 16.177 1.00 36.36 97 VAL A O 1
ATOM 755 N N . ILE A 1 98 ? 49.208 -3.489 16.622 1.00 33.27 98 ILE A N 1
ATOM 756 C CA . ILE A 1 98 ? 49.376 -2.850 15.324 1.00 31.41 98 ILE A CA 1
ATOM 757 C C . ILE A 1 98 ? 50.736 -3.276 14.792 1.00 34.74 98 ILE A C 1
ATOM 758 O O . ILE A 1 98 ? 51.722 -3.239 15.532 1.00 37.03 98 ILE A O 1
ATOM 763 N N . THR A 1 99 ? 50.791 -3.701 13.530 1.00 34.08 99 THR A N 1
ATOM 764 C CA . THR A 1 99 ? 52.014 -4.237 12.948 1.00 32.58 99 THR A CA 1
ATOM 765 C C . THR A 1 99 ? 52.320 -3.506 11.647 1.00 35.73 99 THR A C 1
ATOM 766 O O . THR A 1 99 ? 51.501 -2.742 11.122 1.00 35.25 99 THR A O 1
ATOM 770 N N . GLU A 1 100 ? 53.518 -3.757 11.129 1.00 33.70 100 GLU A N 1
ATOM 771 C CA . GLU A 1 100 ? 54.077 -2.990 10.022 1.00 37.33 100 GLU A CA 1
ATOM 772 C C . GLU A 1 100 ? 53.805 -3.680 8.692 1.00 35.99 100 GLU A C 1
ATOM 773 O O . GLU A 1 100 ? 54.074 -4.878 8.538 1.00 36.44 100 GLU A O 1
ATOM 779 N N . LEU A 1 101 ? 53.311 -2.912 7.730 1.00 36.95 101 LEU A N 1
ATOM 780 C CA . LEU A 1 101 ? 53.138 -3.354 6.351 1.00 35.12 101 LEU A CA 1
ATOM 781 C C . LEU A 1 101 ? 54.121 -2.544 5.519 1.00 35.11 101 LEU A C 1
ATOM 782 O O . LEU A 1 101 ? 53.804 -1.449 5.058 1.00 38.86 101 LEU A O 1
ATOM 787 N N . VAL A 1 102 ? 55.325 -3.080 5.334 1.00 36.47 102 VAL A N 1
ATOM 788 C CA . VAL A 1 102 ? 56.341 -2.365 4.574 1.00 34.07 102 VAL A CA 1
ATOM 789 C C . VAL A 1 102 ? 56.058 -2.577 3.087 1.00 40.77 102 VAL A C 1
ATOM 790 O O . VAL A 1 102 ? 56.779 -3.291 2.375 1.00 38.73 102 VAL A O 1
ATOM 794 N N . LEU A 1 103 ? 54.982 -1.908 2.651 1.00 43.68 103 LEU A N 1
ATOM 795 C CA . LEU A 1 103 ? 54.418 -1.937 1.301 1.00 39.74 103 LEU A CA 1
ATOM 796 C C . LEU A 1 103 ? 55.426 -1.694 0.200 1.00 41.84 103 LEU A C 1
ATOM 797 O O . LEU A 1 103 ? 55.292 -2.234 -0.900 1.00 47.79 103 LEU A O 1
ATOM 802 N N . ASN A 1 104 ? 56.341 -0.767 0.420 1.00 39.52 104 ASN A N 1
ATOM 803 C CA . ASN A 1 104 ? 56.931 -0.033 -0.689 1.00 42.03 104 ASN A CA 1
ATOM 804 C C . ASN A 1 104 ? 58.143 -0.718 -1.307 1.00 41.98 104 ASN A C 1
ATOM 805 O O . ASN A 1 104 ? 58.456 -0.452 -2.476 1.00 44.28 104 ASN A O 1
ATOM 810 N N . HIS A 1 105 ? 58.815 -1.594 -0.560 1.00 40.38 105 HIS A N 1
ATOM 811 C CA . HIS A 1 105 ? 60.129 -2.108 -0.922 1.00 38.28 105 HIS A CA 1
ATOM 812 C C . HIS A 1 105 ? 60.400 -3.358 -0.101 1.00 35.78 105 HIS A C 1
ATOM 813 O O . HIS A 1 105 ? 59.725 -3.618 0.894 1.00 41.07 105 HIS A O 1
ATOM 820 N N . THR A 1 106 ? 61.392 -4.133 -0.528 1.00 34.33 106 THR A N 1
ATOM 821 C CA . THR A 1 106 ? 61.824 -5.317 0.204 1.00 34.49 106 THR A CA 1
ATOM 822 C C . THR A 1 106 ? 63.324 -5.225 0.394 1.00 34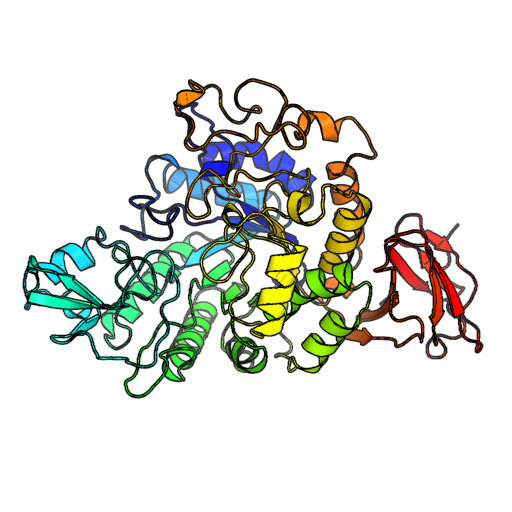.24 106 THR A C 1
ATOM 823 O O . THR A 1 106 ? 63.998 -4.399 -0.221 1.00 39.47 106 THR A O 1
ATOM 827 N N . SER A 1 107 ? 63.846 -6.084 1.256 1.00 37.41 107 SER A N 1
ATOM 828 C CA . SER A 1 107 ? 65.280 -6.300 1.268 1.00 39.86 107 SER A CA 1
ATOM 829 C C . SER A 1 107 ? 65.730 -6.823 -0.091 1.00 42.47 107 SER A C 1
ATOM 830 O O . SER A 1 107 ? 64.993 -7.542 -0.777 1.00 42.17 107 SER A O 1
ATOM 833 N N . ASP A 1 108 ? 66.953 -6.458 -0.488 1.00 41.69 108 ASP A N 1
ATOM 834 C CA . ASP A 1 108 ? 67.507 -7.063 -1.698 1.00 42.66 108 ASP A CA 1
ATOM 835 C C . ASP A 1 108 ? 67.866 -8.531 -1.495 1.00 47.98 108 ASP A C 1
ATOM 836 O O . ASP A 1 108 ? 68.320 -9.178 -2.443 1.00 47.89 108 ASP A O 1
ATOM 841 N N . GLN A 1 109 ? 67.672 -9.050 -0.280 1.00 46.14 109 GLN A N 1
ATOM 842 C CA . GLN A 1 109 ? 67.792 -10.462 0.033 1.00 47.60 109 GLN A CA 1
ATOM 843 C C . GLN A 1 109 ? 66.453 -11.170 0.050 1.00 44.56 109 GLN A C 1
ATOM 844 O O . GLN A 1 109 ? 66.413 -12.371 0.328 1.00 46.22 109 GLN A O 1
ATOM 850 N N . HIS A 1 110 ? 65.355 -10.463 -0.200 1.00 44.53 110 HIS A N 1
ATOM 851 C CA . HIS A 1 110 ? 64.100 -11.159 -0.439 1.00 46.76 110 HIS A CA 1
ATOM 852 C C . HIS A 1 110 ? 64.258 -12.071 -1.651 1.00 49.15 110 HIS A C 1
ATOM 853 O O . HIS A 1 110 ? 64.968 -11.750 -2.611 1.00 50.09 110 HIS A O 1
ATOM 860 N N . GLN A 1 111 ? 63.607 -13.234 -1.600 1.00 51.49 111 GLN A N 1
ATOM 861 C CA . GLN A 1 111 ? 63.756 -14.172 -2.708 1.00 54.74 111 GLN A CA 1
ATOM 862 C C . GLN A 1 111 ? 63.258 -13.566 -4.015 1.00 52.86 111 GLN A C 1
ATOM 863 O O . GLN A 1 111 ? 63.869 -13.781 -5.068 1.00 58.28 111 GLN A O 1
ATOM 869 N N . TRP A 1 112 ? 62.175 -12.776 -3.966 1.00 50.79 112 TRP A N 1
ATOM 870 C CA . TRP A 1 112 ? 61.652 -12.152 -5.182 1.00 49.30 112 TRP A CA 1
ATOM 871 C C . TRP A 1 112 ? 62.751 -11.420 -5.937 1.00 51.93 112 TRP A C 1
ATOM 872 O O . TRP A 1 112 ? 62.928 -11.607 -7.144 1.00 60.00 112 TRP A O 1
ATOM 883 N N . PHE A 1 113 ? 63.519 -10.596 -5.231 1.00 48.46 113 PHE A N 1
ATOM 884 C CA . PHE A 1 113 ? 64.556 -9.819 -5.891 1.00 47.62 113 PHE A CA 1
ATOM 885 C C . PHE A 1 113 ? 65.723 -10.692 -6.310 1.00 54.12 113 PHE A C 1
ATOM 886 O O . PHE A 1 113 ? 66.356 -10.427 -7.338 1.00 55.64 113 PHE A O 1
ATOM 894 N N . ARG A 1 114 ? 66.037 -11.721 -5.523 1.00 55.61 114 ARG A N 1
ATOM 895 C CA . ARG A 1 114 ? 67.125 -12.615 -5.893 1.00 54.30 114 ARG A CA 1
ATOM 896 C C . ARG A 1 114 ? 66.808 -13.383 -7.171 1.00 62.62 114 ARG A C 1
ATOM 897 O O . ARG A 1 114 ? 67.713 -13.629 -7.979 1.00 59.35 114 ARG A O 1
ATOM 905 N N . GLU A 1 115 ? 65.540 -13.760 -7.380 1.00 60.52 115 GLU A N 1
ATOM 906 C CA . GLU A 1 115 ? 65.127 -14.300 -8.673 1.00 55.97 115 GLU A CA 1
ATOM 907 C C . GLU A 1 115 ? 65.173 -13.230 -9.754 1.00 59.35 115 GLU A C 1
ATOM 908 O O . GLU A 1 115 ? 65.760 -13.434 -10.823 1.00 62.28 115 GLU A O 1
ATOM 914 N N . ALA A 1 116 ? 64.552 -12.080 -9.486 1.00 57.97 116 ALA A N 1
ATOM 915 C CA . ALA A 1 116 ? 64.369 -11.060 -10.513 1.00 56.98 116 ALA A CA 1
ATOM 916 C C . ALA A 1 116 ? 65.696 -10.578 -11.087 1.00 56.66 116 ALA A C 1
ATOM 917 O O . ALA A 1 116 ? 65.789 -10.278 -12.283 1.00 64.96 116 ALA A O 1
ATOM 919 N N . ARG A 1 117 ? 66.731 -10.478 -10.254 1.00 56.12 117 ARG A N 1
ATOM 920 C CA . ARG A 1 117 ? 68.016 -9.988 -10.740 1.00 59.38 117 ARG A CA 1
ATOM 921 C C . ARG A 1 117 ? 68.739 -11.014 -11.599 1.00 63.73 117 ARG A C 1
ATOM 922 O O . ARG A 1 117 ? 69.640 -10.638 -12.363 1.00 67.22 117 ARG A O 1
ATOM 930 N N . SER A 1 118 ? 68.356 -12.290 -11.498 1.00 59.33 118 SER A N 1
ATOM 931 C CA . SER A 1 118 ? 69.104 -13.364 -12.146 1.00 67.75 118 SER A CA 1
ATOM 932 C C . SER A 1 118 ? 68.774 -13.459 -13.634 1.00 68.22 118 SER A C 1
ATOM 933 O O . SER A 1 118 ? 69.650 -13.289 -14.487 1.00 69.29 118 SER A O 1
ATOM 936 N N . ASN A 1 119 ? 67.512 -13.706 -13.963 1.00 68.23 119 ASN A N 1
ATOM 937 C CA . ASN A 1 119 ? 67.119 -13.911 -15.339 1.00 69.33 119 ASN A CA 1
ATOM 938 C C . ASN A 1 119 ? 66.046 -12.910 -15.750 1.00 68.50 119 ASN A C 1
ATOM 939 O O . ASN A 1 119 ? 65.004 -12.813 -15.081 1.00 66.44 119 ASN A O 1
ATOM 944 N N . PRO A 1 120 ? 66.253 -12.162 -16.854 1.00 66.24 120 PRO A N 1
ATOM 945 C CA . PRO A 1 120 ? 65.220 -11.246 -17.366 1.00 64.40 120 PRO A CA 1
ATOM 946 C C . PRO A 1 120 ? 63.895 -11.897 -17.715 1.00 67.21 120 PRO A C 1
ATOM 947 O O . PRO A 1 120 ? 62.938 -11.199 -18.061 1.00 67.22 120 PRO A O 1
ATOM 951 N N . ASN A 1 121 ? 63.817 -13.222 -17.636 1.00 68.66 121 ASN A N 1
ATOM 952 C CA . ASN A 1 121 ? 62.599 -13.932 -17.983 1.00 66.52 121 ASN A CA 1
ATOM 953 C C . ASN A 1 121 ? 61.903 -14.555 -16.786 1.00 69.58 121 ASN A C 1
ATOM 954 O O . ASN A 1 121 ? 60.900 -15.252 -16.972 1.00 71.49 121 ASN A O 1
ATOM 959 N N . SER A 1 122 ? 62.398 -14.335 -15.569 1.00 72.77 122 SER A N 1
ATOM 960 C CA . SER A 1 122 ? 61.745 -14.928 -14.416 1.00 69.69 122 SER A CA 1
ATOM 961 C C . SER A 1 122 ? 60.383 -14.276 -14.204 1.00 62.71 122 SER A C 1
ATOM 962 O O . SER A 1 122 ? 60.162 -13.136 -14.619 1.00 60.34 122 SER A O 1
ATOM 965 N N . PRO A 1 123 ? 59.449 -14.988 -13.574 1.00 62.48 123 PRO A N 1
ATOM 966 C CA . PRO A 1 123 ? 58.158 -14.365 -13.225 1.00 65.49 123 PRO A CA 1
ATOM 967 C C . PRO A 1 123 ? 58.291 -13.164 -12.310 1.00 65.09 123 PRO A C 1
ATOM 968 O O . PRO A 1 123 ? 57.315 -12.417 -12.161 1.00 67.06 123 PRO A O 1
ATOM 972 N N . TYR A 1 124 ? 59.459 -12.964 -11.688 1.00 65.76 124 TYR A N 1
ATOM 973 C CA . TYR A 1 124 ? 59.678 -11.925 -10.691 1.00 59.40 124 TYR A CA 1
ATOM 974 C C . TYR A 1 124 ? 60.424 -10.718 -11.234 1.00 61.39 124 TYR A C 1
ATOM 975 O O . TYR A 1 124 ? 60.609 -9.746 -10.496 1.00 62.84 124 TYR A O 1
ATOM 984 N N . ARG A 1 125 ? 60.856 -10.754 -12.495 1.00 58.38 125 ARG A N 1
ATOM 985 C CA . ARG A 1 125 ? 61.641 -9.652 -13.037 1.00 56.78 125 ARG A CA 1
ATOM 986 C C . ARG A 1 125 ? 60.920 -8.323 -12.876 1.00 55.45 125 ARG A C 1
ATOM 987 O O . ARG A 1 125 ? 61.545 -7.303 -12.562 1.00 57.70 125 ARG A O 1
ATOM 995 N N . ASP A 1 126 ? 59.609 -8.311 -13.090 1.00 55.47 126 ASP A N 1
ATOM 996 C CA . ASP A 1 126 ? 58.828 -7.084 -13.037 1.00 56.85 126 ASP A CA 1
ATOM 997 C C . ASP A 1 126 ? 58.244 -6.829 -11.658 1.00 57.83 126 ASP A C 1
ATOM 998 O O . ASP A 1 126 ? 57.438 -5.908 -11.502 1.00 60.01 126 ASP A O 1
ATOM 1003 N N . TYR A 1 127 ? 58.603 -7.639 -10.662 1.00 57.39 127 TYR A N 1
ATOM 1004 C CA . TYR A 1 127 ? 58.276 -7.285 -9.288 1.00 54.86 127 TYR A CA 1
ATOM 1005 C C . TYR A 1 127 ? 58.957 -5.995 -8.867 1.00 56.33 127 TYR A C 1
ATOM 1006 O O . TYR A 1 127 ? 58.470 -5.323 -7.951 1.00 55.64 127 TYR A O 1
ATOM 1015 N N . TYR A 1 128 ? 60.054 -5.625 -9.527 1.00 51.37 128 TYR A N 1
ATOM 1016 C CA . TYR A 1 128 ? 60.852 -4.469 -9.156 1.00 50.15 128 TYR A CA 1
ATOM 1017 C C . TYR A 1 128 ? 60.835 -3.448 -10.292 1.00 48.83 128 TYR A C 1
ATOM 1018 O O . TYR A 1 128 ? 60.128 -3.607 -11.283 1.00 54.06 128 TYR A O 1
ATOM 1027 N N . VAL A 1 129 ? 61.575 -2.358 -10.108 1.00 49.32 129 VAL A N 1
ATOM 1028 C CA . VAL A 1 129 ? 61.525 -1.198 -10.993 1.00 45.90 129 VAL A CA 1
ATOM 1029 C C . VAL A 1 129 ? 62.895 -1.058 -11.627 1.00 49.89 129 VAL A C 1
ATOM 1030 O O . VAL A 1 129 ? 63.850 -0.626 -10.965 1.00 50.19 129 VAL A O 1
ATOM 1034 N N . TRP A 1 130 ? 62.992 -1.411 -12.908 1.00 55.13 130 TRP A N 1
ATOM 1035 C CA . TRP A 1 130 ? 64.255 -1.473 -13.627 1.00 53.62 130 TRP A CA 1
ATOM 1036 C C . TRP A 1 130 ? 64.338 -0.357 -14.657 1.00 54.61 130 TRP A C 1
ATOM 1037 O O . TRP A 1 130 ? 63.322 0.161 -15.127 1.00 57.76 130 TRP A O 1
ATOM 1048 N N . SER A 1 131 ? 65.572 0.011 -14.998 1.00 55.67 131 SER A N 1
ATOM 1049 C CA . SER A 1 131 ? 65.817 1.065 -15.975 1.00 57.38 131 SER A CA 1
ATOM 1050 C C . SER A 1 131 ? 67.249 0.949 -16.471 1.00 56.81 131 SER A C 1
ATOM 1051 O O . SER A 1 131 ? 68.157 0.675 -15.684 1.00 58.93 131 SER A O 1
ATOM 1054 N N . ASP A 1 132 ? 67.438 1.148 -17.777 1.00 60.99 132 ASP A N 1
ATOM 1055 C CA . ASP A 1 132 ? 68.773 1.123 -18.365 1.00 59.78 132 ASP A CA 1
ATOM 1056 C C . ASP A 1 132 ? 69.538 2.411 -18.115 1.00 56.87 132 ASP A C 1
ATOM 1057 O O . ASP A 1 132 ? 70.753 2.446 -18.333 1.00 56.62 132 ASP A O 1
ATOM 1062 N N . THR A 1 133 ? 68.867 3.456 -17.650 1.00 58.07 133 THR A N 1
ATOM 1063 C CA . THR A 1 133 ? 69.498 4.741 -17.410 1.00 59.88 133 THR A CA 1
ATOM 1064 C C . THR A 1 133 ? 69.131 5.213 -16.013 1.00 60.47 133 THR A C 1
ATOM 1065 O O . THR A 1 133 ? 68.034 4.941 -15.521 1.00 60.79 133 THR A O 1
ATOM 1069 N N . ASP A 1 134 ? 70.067 5.909 -15.368 1.00 60.12 134 ASP A N 1
ATOM 1070 C CA . ASP A 1 134 ? 69.864 6.384 -14.007 1.00 57.46 134 ASP A CA 1
ATOM 1071 C C . ASP A 1 134 ? 69.474 7.858 -13.956 1.00 59.90 134 ASP A C 1
ATOM 1072 O O . ASP A 1 134 ? 69.752 8.537 -12.965 1.00 62.18 134 ASP A O 1
ATOM 1077 N N . ASP A 1 135 ? 68.841 8.374 -15.001 1.00 60.18 135 ASP A N 1
ATOM 1078 C CA . ASP A 1 135 ? 68.288 9.719 -14.948 1.00 59.89 135 ASP A CA 1
ATOM 1079 C C . ASP A 1 135 ? 66.764 9.727 -14.991 1.00 59.21 135 ASP A C 1
ATOM 1080 O O . ASP A 1 135 ? 66.162 10.802 -14.968 1.00 64.42 135 ASP A O 1
ATOM 1085 N N . LYS A 1 136 ? 66.130 8.562 -15.064 1.00 56.77 136 LYS A N 1
ATOM 1086 C CA . LYS A 1 136 ? 64.685 8.473 -14.921 1.00 53.67 136 LYS A CA 1
ATOM 1087 C C . LYS A 1 136 ? 64.257 9.038 -13.566 1.00 52.78 136 LYS A C 1
ATOM 1088 O O . LYS A 1 136 ? 65.023 9.039 -12.596 1.00 50.53 136 LYS A O 1
ATOM 1094 N N . TYR A 1 137 ? 63.023 9.534 -13.505 1.00 52.57 137 TYR A N 1
ATOM 1095 C CA . TYR A 1 137 ? 62.466 10.090 -12.275 1.00 46.07 137 TYR A CA 1
ATOM 1096 C C . TYR A 1 137 ? 63.381 11.178 -11.711 1.00 53.05 137 TYR A C 1
ATOM 1097 O O . TYR A 1 137 ? 63.683 11.228 -10.518 1.00 51.80 137 TYR A O 1
ATOM 1106 N N . LYS A 1 138 ? 63.825 12.056 -12.611 1.00 55.52 138 LYS A N 1
ATOM 1107 C CA . LYS A 1 138 ? 64.740 13.152 -12.299 1.00 52.32 138 LYS A CA 1
ATOM 1108 C C . LYS A 1 138 ? 64.301 13.963 -11.086 1.00 54.82 138 LYS A C 1
ATOM 1109 O O . LYS A 1 138 ? 65.145 14.474 -10.341 1.00 52.52 138 LYS A O 1
ATOM 1115 N N . ASP A 1 139 ? 62.998 14.123 -10.883 1.00 53.93 139 ASP A N 1
ATOM 1116 C CA . ASP A 1 139 ? 62.521 15.100 -9.916 1.00 55.22 139 ASP A CA 1
ATOM 1117 C C . ASP A 1 139 ? 62.290 14.530 -8.516 1.00 55.87 139 ASP A C 1
ATOM 1118 O O . ASP A 1 139 ? 61.960 15.296 -7.605 1.00 55.50 139 ASP A O 1
ATOM 1123 N N . ALA A 1 140 ? 62.465 13.226 -8.309 1.00 49.92 140 ALA A N 1
ATOM 1124 C CA . ALA A 1 140 ? 62.317 12.659 -6.975 1.00 50.10 140 ALA A CA 1
ATOM 1125 C C . ALA A 1 140 ? 63.552 12.966 -6.139 1.00 48.02 140 ALA A C 1
ATOM 1126 O O . ALA A 1 140 ? 64.686 12.780 -6.592 1.00 47.12 140 ALA A O 1
ATOM 1128 N N . ARG A 1 141 ? 63.334 13.440 -4.919 1.00 41.90 141 ARG A N 1
ATOM 1129 C CA . ARG A 1 141 ? 64.472 13.725 -4.067 1.00 39.68 141 ARG A CA 1
ATOM 1130 C C . ARG A 1 141 ? 65.025 12.427 -3.512 1.00 39.30 141 ARG A C 1
ATOM 1131 O O . ARG A 1 141 ? 64.363 11.387 -3.527 1.00 43.37 141 ARG A O 1
ATOM 1139 N N . ILE A 1 142 ? 66.250 12.497 -3.028 1.00 38.83 142 ILE A N 1
ATOM 1140 C CA . ILE A 1 142 ? 66.852 11.410 -2.268 1.00 41.56 142 ILE A CA 1
ATOM 1141 C C . ILE A 1 142 ? 66.486 11.604 -0.803 1.00 43.14 142 ILE A C 1
ATOM 1142 O O . ILE A 1 142 ? 66.684 12.684 -0.245 1.00 43.02 142 ILE A O 1
ATOM 1147 N N . ILE A 1 143 ? 65.938 10.571 -0.176 1.00 41.88 143 ILE A N 1
ATOM 1148 C CA . ILE A 1 143 ? 65.551 10.709 1.222 1.00 37.38 143 ILE A CA 1
ATOM 1149 C C . ILE A 1 143 ? 66.753 10.521 2.137 1.00 35.70 143 ILE A C 1
ATOM 1150 O O . ILE A 1 143 ? 67.041 11.369 2.985 1.00 40.09 143 ILE A O 1
ATOM 1155 N N . PHE A 1 144 ? 67.493 9.427 1.984 1.00 37.68 144 PHE A N 1
ATOM 1156 C CA . PHE A 1 144 ? 68.666 9.199 2.827 1.00 35.87 144 PHE A CA 1
ATOM 1157 C C . PHE A 1 144 ? 69.881 9.905 2.223 1.00 38.58 144 PHE A C 1
ATOM 1158 O O . PHE A 1 144 ? 70.878 9.284 1.854 1.00 43.94 144 PHE A O 1
ATOM 1166 N N . ILE A 1 145 ? 69.776 11.237 2.141 1.00 40.52 145 ILE A N 1
ATOM 1167 C CA . ILE A 1 145 ? 70.775 12.075 1.469 1.00 39.70 145 ILE A CA 1
ATOM 1168 C C . ILE A 1 145 ? 72.178 11.926 2.035 1.00 40.35 145 ILE A C 1
ATOM 1169 O O . ILE A 1 145 ? 73.147 12.268 1.357 1.00 48.87 145 ILE A O 1
ATOM 1174 N N . ASP A 1 146 ? 72.325 11.477 3.273 1.00 40.80 146 ASP A N 1
ATOM 1175 C CA . ASP A 1 146 ? 73.669 11.309 3.812 1.00 41.56 146 ASP A CA 1
ATOM 1176 C C . ASP A 1 146 ? 74.337 10.012 3.362 1.00 40.28 146 ASP A C 1
ATOM 1177 O O . ASP A 1 146 ? 75.547 9.863 3.548 1.00 44.49 146 ASP A O 1
ATOM 1182 N N . THR A 1 147 ? 73.593 9.059 2.813 1.00 40.44 147 THR A N 1
ATOM 1183 C CA . THR A 1 147 ? 74.150 7.764 2.438 1.00 36.39 147 THR A CA 1
ATOM 1184 C C . THR A 1 147 ? 74.060 7.487 0.949 1.00 44.38 147 THR A C 1
ATOM 1185 O O . THR A 1 147 ? 74.993 6.919 0.380 1.00 45.45 147 THR A O 1
ATOM 1189 N N . GLU A 1 148 ? 72.960 7.867 0.301 1.00 42.52 148 GLU A N 1
ATOM 1190 C CA . GLU A 1 148 ? 72.697 7.474 -1.075 1.00 47.05 148 GLU A CA 1
ATOM 1191 C C . GLU A 1 148 ? 73.008 8.621 -2.019 1.00 45.84 148 GLU A C 1
ATOM 1192 O O . GLU A 1 148 ? 72.566 9.749 -1.801 1.00 50.44 148 GLU A O 1
ATOM 1198 N N . ARG A 1 149 ? 73.756 8.323 -3.069 1.00 51.68 149 ARG A N 1
ATOM 1199 C CA . ARG A 1 149 ? 74.051 9.317 -4.086 1.00 51.11 149 ARG A CA 1
ATOM 1200 C C . ARG A 1 149 ? 72.937 9.422 -5.120 1.00 51.13 149 ARG A C 1
ATOM 1201 O O . ARG A 1 149 ? 72.917 10.381 -5.895 1.00 55.49 149 ARG A O 1
ATOM 1209 N N . SER A 1 150 ? 71.996 8.478 -5.130 1.00 52.01 150 SER A N 1
ATOM 1210 C CA . SER A 1 150 ? 71.033 8.341 -6.214 1.00 46.23 150 SER A CA 1
ATOM 1211 C C . SER A 1 150 ? 69.923 7.395 -5.774 1.00 44.30 150 SER A C 1
ATOM 1212 O O . SER A 1 150 ? 70.141 6.528 -4.925 1.00 46.68 150 SER A O 1
ATOM 1215 N N . ASN A 1 151 ? 68.742 7.555 -6.369 1.00 40.50 151 ASN A N 1
ATOM 1216 C CA . ASN A 1 151 ? 67.669 6.575 -6.191 1.00 41.42 151 ASN A CA 1
ATOM 1217 C C . ASN A 1 151 ? 67.781 5.386 -7.148 1.00 43.23 151 ASN A C 1
ATOM 1218 O O . ASN A 1 151 ? 66.919 4.503 -7.110 1.00 42.46 151 ASN A O 1
ATOM 1223 N N . TRP A 1 152 ? 68.796 5.354 -8.017 1.00 47.11 152 TRP A N 1
ATOM 1224 C CA . TRP A 1 152 ? 69.096 4.209 -8.875 1.00 50.70 152 TRP A CA 1
ATOM 1225 C C . TRP A 1 152 ? 70.449 3.647 -8.471 1.00 46.73 152 TRP A C 1
ATOM 1226 O O . TRP A 1 152 ? 71.407 4.413 -8.326 1.00 48.36 152 TRP A O 1
ATOM 1237 N N . THR A 1 153 ? 70.548 2.327 -8.301 1.00 44.17 153 THR A N 1
ATOM 1238 C CA . THR A 1 153 ? 71.869 1.713 -8.261 1.00 45.83 153 THR A CA 1
ATOM 1239 C C . THR A 1 153 ? 71.955 0.598 -9.288 1.00 50.14 153 THR A C 1
ATOM 1240 O O . THR A 1 153 ? 70.965 -0.072 -9.607 1.00 47.82 153 THR A O 1
ATOM 1244 N N . TRP A 1 154 ? 73.165 0.433 -9.806 1.00 55.44 154 TRP A N 1
ATOM 1245 C CA . TRP A 1 154 ? 73.448 -0.532 -10.851 1.00 53.53 154 TRP A CA 1
ATOM 1246 C C . TRP A 1 154 ? 73.531 -1.922 -10.241 1.00 53.55 154 TRP A C 1
ATOM 1247 O O . TRP A 1 154 ? 74.167 -2.112 -9.200 1.00 54.42 154 TRP A O 1
ATOM 1258 N N . ASP A 1 155 ? 72.861 -2.881 -10.865 1.00 51.82 155 ASP A N 1
ATOM 1259 C CA . ASP A 1 155 ? 72.953 -4.286 -10.491 1.00 57.33 155 ASP A CA 1
ATOM 1260 C C . ASP A 1 155 ? 73.653 -5.007 -11.638 1.00 61.78 155 ASP A C 1
ATOM 1261 O O . ASP A 1 155 ? 73.081 -5.150 -12.724 1.00 61.39 155 ASP A O 1
ATOM 1266 N N . GLN A 1 156 ? 74.890 -5.460 -11.401 1.00 66.81 156 GLN A N 1
ATOM 1267 C CA . GLN A 1 156 ? 75.665 -6.074 -12.482 1.00 69.58 156 GLN A CA 1
ATOM 1268 C C . GLN A 1 156 ? 75.028 -7.377 -12.963 1.00 65.76 156 GLN A C 1
ATOM 1269 O O . GLN A 1 156 ? 74.975 -7.638 -14.169 1.00 68.67 156 GLN A O 1
ATOM 1275 N N . GLU A 1 157 ? 74.515 -8.191 -12.042 1.00 62.91 157 GLU A N 1
ATOM 1276 C CA . GLU A 1 157 ? 73.850 -9.434 -12.422 1.00 61.65 157 GLU A CA 1
ATOM 1277 C C . GLU A 1 157 ? 72.632 -9.188 -13.308 1.00 64.10 157 GLU A C 1
ATOM 1278 O O . GLU A 1 157 ? 72.255 -10.057 -14.102 1.00 69.82 157 GLU A O 1
ATOM 1284 N N . ALA A 1 158 ? 72.006 -8.020 -13.202 1.00 64.40 158 ALA A N 1
ATOM 1285 C CA . ALA A 1 158 ? 70.774 -7.759 -13.936 1.00 64.98 158 ALA A CA 1
ATOM 1286 C C . ALA A 1 158 ? 70.977 -6.911 -15.186 1.00 58.13 158 ALA A C 1
ATOM 1287 O O . ALA A 1 158 ? 70.052 -6.798 -16.000 1.00 56.92 158 ALA A O 1
ATOM 1289 N N . GLY A 1 159 ? 72.147 -6.306 -15.351 1.00 55.71 159 GLY A N 1
ATOM 1290 C CA . GLY A 1 159 ? 72.406 -5.451 -16.487 1.00 57.98 159 GLY A CA 1
ATOM 1291 C C . GLY A 1 159 ? 71.514 -4.230 -16.535 1.00 64.59 159 GLY A C 1
ATOM 1292 O O . GLY A 1 159 ? 71.400 -3.574 -17.577 1.00 66.61 159 GLY A O 1
ATOM 1293 N N . LYS A 1 160 ? 70.884 -3.902 -15.408 1.00 65.30 160 LYS A N 1
ATOM 1294 C CA . LYS A 1 160 ? 70.005 -2.746 -15.327 1.00 62.39 160 LYS A CA 1
ATOM 1295 C C . LYS A 1 160 ? 70.193 -2.041 -13.982 1.00 64.06 160 LYS A C 1
ATOM 1296 O O . LYS A 1 160 ? 70.739 -2.601 -13.024 1.00 58.07 160 LYS A O 1
ATOM 1302 N N . TYR A 1 161 ? 69.765 -0.779 -13.937 1.00 62.83 161 TYR A N 1
ATOM 1303 C CA . TYR A 1 161 ? 69.590 -0.077 -12.675 1.00 55.08 161 TYR A CA 1
ATOM 1304 C C . TYR A 1 161 ? 68.252 -0.451 -12.060 1.00 54.32 161 TYR A C 1
ATOM 1305 O O . TYR A 1 161 ? 67.270 -0.711 -12.767 1.00 54.78 161 TYR A O 1
ATOM 1314 N N . TYR A 1 162 ? 68.207 -0.458 -10.728 1.00 50.26 162 TYR A N 1
ATOM 1315 C CA . TYR A 1 162 ? 66.942 -0.615 -10.023 1.00 50.30 162 TYR A CA 1
ATOM 1316 C C . TYR A 1 162 ? 66.727 0.548 -9.058 1.00 48.05 162 TYR A C 1
ATOM 1317 O O . TYR A 1 162 ? 67.668 1.229 -8.627 1.00 47.08 162 TYR A O 1
ATOM 1326 N N . TRP A 1 163 ? 65.459 0.748 -8.720 1.00 45.73 163 TRP A N 1
ATOM 1327 C CA . TRP A 1 163 ? 64.975 1.920 -8.007 1.00 44.06 163 TRP A CA 1
ATOM 1328 C C . TRP A 1 163 ? 64.807 1.630 -6.516 1.00 47.39 163 TRP A C 1
ATOM 1329 O O . TRP A 1 163 ? 64.324 0.557 -6.128 1.00 46.24 163 TRP A O 1
ATOM 1340 N N . HIS A 1 164 ? 65.205 2.591 -5.681 1.00 41.45 164 HIS A N 1
ATOM 1341 C CA . HIS A 1 164 ? 65.009 2.475 -4.237 1.00 39.44 164 HIS A CA 1
ATOM 1342 C C . HIS A 1 164 ? 64.875 3.868 -3.642 1.00 42.44 164 HIS A C 1
ATOM 1343 O O . HIS A 1 164 ? 65.799 4.684 -3.756 1.00 42.65 164 HIS A O 1
ATOM 1350 N N . ARG A 1 165 ? 63.765 4.125 -2.988 1.00 38.39 165 ARG A N 1
ATOM 1351 C CA . ARG A 1 165 ? 63.595 5.372 -2.294 1.00 39.87 165 ARG A CA 1
ATOM 1352 C C . ARG A 1 165 ? 64.418 5.447 -1.038 1.00 42.16 165 ARG A C 1
ATOM 1353 O O . ARG A 1 165 ? 64.734 6.504 -0.589 1.00 39.81 165 ARG A O 1
ATOM 1361 N N . PHE A 1 166 ? 64.789 4.310 -0.496 1.00 38.34 166 PHE A N 1
ATOM 1362 C CA . PHE A 1 166 ? 65.574 4.290 0.702 1.00 37.76 166 PHE A CA 1
ATOM 1363 C C . PHE A 1 166 ? 66.930 3.741 0.453 1.00 37.53 166 PHE A C 1
ATOM 1364 O O . PHE A 1 166 ? 67.543 4.108 -0.488 1.00 42.96 166 PHE A O 1
ATOM 1372 N N . PHE A 1 167 ? 67.424 2.880 1.299 1.00 38.61 167 PHE A N 1
ATOM 1373 C CA . PHE A 1 167 ? 68.756 2.364 1.090 1.00 38.93 167 PHE A CA 1
ATOM 1374 C C . PHE A 1 167 ? 68.879 1.465 -0.136 1.00 38.71 167 PHE A C 1
ATOM 1375 O O . PHE A 1 167 ? 67.932 0.865 -0.530 1.00 40.58 167 PHE A O 1
ATOM 1383 N N . SER A 1 168 ? 70.061 1.358 -0.722 1.00 39.53 168 SER A N 1
ATOM 1384 C CA . SER A 1 168 ? 70.257 0.594 -1.954 1.00 41.27 168 SER A CA 1
ATOM 1385 C C . SER A 1 168 ? 69.893 -0.876 -1.761 1.00 42.45 168 SER A C 1
ATOM 1386 O O . SER A 1 168 ? 69.515 -1.553 -2.723 1.00 42.27 168 SER A O 1
ATOM 1389 N N . HIS A 1 169 ? 69.989 -1.393 -0.537 1.00 39.33 169 HIS A N 1
ATOM 1390 C CA . HIS A 1 169 ? 69.545 -2.758 -0.296 1.00 40.72 169 HIS A CA 1
ATOM 1391 C C . HIS A 1 169 ? 68.057 -2.853 -0.039 1.00 39.06 169 HIS A C 1
ATOM 1392 O O . HIS A 1 169 ? 67.611 -3.883 0.463 1.00 39.08 169 HIS A O 1
ATOM 1399 N N . GLN A 1 170 ? 67.277 -1.819 -0.371 1.00 38.65 170 GLN A N 1
ATOM 1400 C CA . GLN A 1 170 ? 65.815 -1.869 -0.289 1.00 42.62 170 GLN A CA 1
ATOM 1401 C C . GLN A 1 170 ? 65.191 -1.498 -1.630 1.00 45.17 170 GLN A C 1
ATOM 1402 O O . GLN A 1 170 ? 64.648 -0.393 -1.789 1.00 44.73 170 GLN A O 1
ATOM 1408 N N . PRO A 1 171 ? 65.222 -2.407 -2.609 1.00 44.82 171 PRO A N 1
ATOM 1409 C CA . PRO A 1 171 ? 64.603 -2.121 -3.917 1.00 42.30 171 PRO A CA 1
ATOM 1410 C C . PRO A 1 171 ? 63.096 -1.944 -3.804 1.00 38.73 171 PRO A C 1
ATOM 1411 O O . PRO A 1 171 ? 62.411 -2.735 -3.154 1.00 40.63 171 PRO A O 1
ATOM 1415 N N . ASP A 1 172 ? 62.581 -0.905 -4.457 1.00 37.71 172 ASP A N 1
ATOM 1416 C CA . ASP A 1 172 ? 61.143 -0.652 -4.449 1.00 40.95 172 ASP A CA 1
ATOM 1417 C C . ASP A 1 172 ? 60.388 -1.738 -5.210 1.00 42.42 172 ASP A C 1
ATOM 1418 O O . ASP A 1 172 ? 60.843 -2.223 -6.251 1.00 42.04 172 ASP A O 1
ATOM 1423 N N . LEU A 1 173 ? 59.221 -2.107 -4.692 1.00 42.14 173 LEU A N 1
ATOM 1424 C CA . LEU A 1 173 ? 58.284 -2.932 -5.436 1.00 42.67 173 LEU A CA 1
ATOM 1425 C C . LEU A 1 173 ? 57.614 -2.124 -6.551 1.00 45.05 173 LEU A C 1
ATOM 1426 O O . LEU A 1 173 ? 57.520 -0.892 -6.498 1.00 51.03 173 LEU A O 1
ATOM 1431 N N . ASN A 1 174 ? 57.153 -2.838 -7.582 1.00 50.38 174 ASN A N 1
ATOM 1432 C CA . ASN A 1 174 ? 56.562 -2.230 -8.776 1.00 51.73 174 ASN A CA 1
ATOM 1433 C C . ASN A 1 174 ? 55.041 -2.336 -8.711 1.00 49.14 174 ASN A C 1
ATOM 1434 O O . ASN A 1 174 ? 54.479 -3.417 -8.890 1.00 53.28 174 ASN A O 1
ATOM 1439 N N . TYR A 1 175 ? 54.377 -1.217 -8.468 1.00 48.59 175 TYR A N 1
ATOM 1440 C CA . TYR A 1 175 ? 52.936 -1.228 -8.297 1.00 48.36 175 TYR A CA 1
ATOM 1441 C C . TYR A 1 175 ? 52.198 -1.142 -9.622 1.00 53.10 175 TYR A C 1
ATOM 1442 O O . TYR A 1 175 ? 50.964 -1.245 -9.645 1.00 51.42 175 TYR A O 1
ATOM 1451 N N . ASP A 1 176 ? 52.927 -0.971 -10.720 1.00 50.96 176 ASP A N 1
ATOM 1452 C CA . ASP A 1 176 ? 52.370 -1.174 -12.046 1.00 52.16 176 ASP A CA 1
ATOM 1453 C C . ASP A 1 176 ? 52.237 -2.650 -12.407 1.00 53.16 176 ASP A C 1
ATOM 1454 O O . ASP A 1 176 ? 51.673 -2.967 -13.457 1.00 54.07 176 ASP A O 1
ATOM 1459 N N . ASN A 1 177 ? 52.733 -3.557 -11.569 1.00 51.82 177 ASN A N 1
ATOM 1460 C CA . ASN A 1 177 ? 52.600 -4.983 -11.812 1.00 48.40 177 ASN A CA 1
ATOM 1461 C C . ASN A 1 177 ? 51.435 -5.499 -10.987 1.00 53.67 177 ASN A C 1
ATOM 1462 O O . ASN A 1 177 ? 51.521 -5.511 -9.752 1.00 55.86 177 ASN A O 1
ATOM 1467 N N . PRO A 1 178 ? 50.341 -5.936 -11.606 1.00 52.82 178 PRO A N 1
ATOM 1468 C CA . PRO A 1 178 ? 49.196 -6.406 -10.820 1.00 50.85 178 PRO A CA 1
ATOM 1469 C C . PRO A 1 178 ? 49.519 -7.565 -9.897 1.00 53.74 178 PRO A C 1
ATOM 1470 O O . PRO A 1 178 ? 48.796 -7.765 -8.910 1.00 50.68 178 PRO A O 1
ATOM 1474 N N . LYS A 1 179 ? 50.575 -8.335 -10.175 1.00 50.05 179 LYS A N 1
ATOM 1475 C CA . LYS A 1 179 ? 50.931 -9.424 -9.270 1.00 52.62 179 LYS A CA 1
ATOM 1476 C C . LYS A 1 179 ? 51.522 -8.882 -7.969 1.00 54.78 179 LYS A C 1
ATOM 1477 O O . LYS A 1 179 ? 51.210 -9.390 -6.882 1.00 48.16 179 LYS A O 1
ATOM 1483 N N . VAL A 1 180 ? 52.376 -7.850 -8.059 1.00 49.94 180 VAL A N 1
ATOM 1484 C CA . VAL A 1 180 ? 52.894 -7.195 -6.857 1.00 46.74 180 VAL A CA 1
ATOM 1485 C C . VAL A 1 180 ? 51.742 -6.792 -5.942 1.00 49.14 180 VAL A C 1
ATOM 1486 O O . VAL A 1 180 ? 51.696 -7.178 -4.767 1.00 51.77 180 VAL A O 1
ATOM 1490 N N . GLN A 1 181 ? 50.773 -6.041 -6.479 1.00 45.37 181 GLN A N 1
ATOM 1491 C CA . GLN A 1 181 ? 49.631 -5.614 -5.676 1.00 44.57 181 GLN A CA 1
ATOM 1492 C C . GLN A 1 181 ? 48.931 -6.790 -5.021 1.00 48.40 181 GLN A C 1
ATOM 1493 O O . GLN A 1 181 ? 48.412 -6.669 -3.903 1.00 54.21 181 GLN A O 1
ATOM 1499 N N . GLN A 1 182 ? 48.896 -7.931 -5.701 1.00 49.21 182 GLN A N 1
ATOM 1500 C CA . GLN A 1 182 ? 48.231 -9.095 -5.139 1.00 48.76 182 GLN A CA 1
ATOM 1501 C C . GLN A 1 182 ? 49.062 -9.722 -4.027 1.00 45.58 182 GLN A C 1
ATOM 1502 O O . GLN A 1 182 ? 48.503 -10.291 -3.081 1.00 48.92 182 GLN A O 1
ATOM 1508 N N . GLU A 1 183 ? 50.389 -9.645 -4.130 1.00 44.54 183 GLU A N 1
ATOM 1509 C CA . GLU A 1 183 ? 51.241 -10.130 -3.048 1.00 48.66 183 GLU A CA 1
ATOM 1510 C C . GLU A 1 183 ? 51.009 -9.324 -1.775 1.00 50.28 183 GLU A C 1
ATOM 1511 O O . GLU A 1 183 ? 50.942 -9.884 -0.675 1.00 48.41 183 GLU A O 1
ATOM 1517 N N . ILE A 1 184 ? 50.857 -8.005 -1.914 1.00 48.16 184 ILE A N 1
ATOM 1518 C CA . ILE A 1 184 ? 50.596 -7.152 -0.762 1.00 45.41 184 ILE A CA 1
ATOM 1519 C C . ILE A 1 184 ? 49.284 -7.545 -0.095 1.00 47.28 184 ILE A C 1
ATOM 1520 O O . ILE A 1 184 ? 49.224 -7.763 1.122 1.00 48.65 184 ILE A O 1
ATOM 1525 N N . LEU A 1 185 ? 48.204 -7.618 -0.878 1.00 48.19 185 LEU A N 1
ATOM 1526 C CA . LEU A 1 185 ? 46.915 -7.975 -0.295 1.00 47.85 185 LEU A CA 1
ATOM 1527 C C . LEU A 1 185 ? 46.978 -9.322 0.400 1.00 46.70 185 LEU A C 1
ATOM 1528 O O . LEU A 1 185 ? 46.292 -9.533 1.405 1.00 47.58 185 LEU A O 1
ATOM 1533 N N . ASP A 1 186 ? 47.807 -10.236 -0.099 1.00 46.16 186 ASP A N 1
ATOM 1534 C CA . ASP A 1 186 ? 47.897 -11.538 0.552 1.00 47.71 186 ASP A CA 1
ATOM 1535 C C . ASP A 1 186 ? 48.693 -11.460 1.845 1.00 49.56 186 ASP A C 1
ATOM 1536 O O . ASP A 1 186 ? 48.360 -12.139 2.826 1.00 51.45 186 ASP A O 1
ATOM 1541 N N . ILE A 1 187 ? 49.736 -10.627 1.872 1.00 49.33 187 ILE A N 1
ATOM 1542 C CA . ILE A 1 187 ? 50.402 -10.337 3.137 1.00 47.85 187 ILE A CA 1
ATOM 1543 C C . ILE A 1 187 ? 49.421 -9.709 4.117 1.00 43.09 187 ILE A C 1
ATOM 1544 O O . ILE A 1 187 ? 49.388 -10.063 5.300 1.00 43.85 187 ILE A O 1
ATOM 1549 N N . VAL A 1 188 ? 48.594 -8.781 3.640 1.00 41.24 188 VAL A N 1
ATOM 1550 C CA . VAL A 1 188 ? 47.597 -8.176 4.511 1.00 37.60 188 VAL A CA 1
ATOM 1551 C C . VAL A 1 188 ? 46.703 -9.250 5.107 1.00 45.11 188 VAL A C 1
ATOM 1552 O O . VAL A 1 188 ? 46.528 -9.338 6.334 1.00 46.53 188 VAL A O 1
ATOM 1556 N N . GLY A 1 189 ? 46.147 -10.108 4.248 1.00 44.79 189 GLY A N 1
ATOM 1557 C CA . GLY A 1 189 ? 45.239 -11.132 4.733 1.00 41.89 189 GLY A CA 1
ATOM 1558 C C . GLY A 1 189 ? 45.917 -12.104 5.671 1.00 40.79 189 GLY A C 1
ATOM 1559 O O . GLY A 1 189 ? 45.342 -12.511 6.684 1.00 40.23 189 GLY A O 1
ATOM 1560 N N . TYR A 1 190 ? 47.163 -12.463 5.359 1.00 42.15 190 TYR A N 1
ATOM 1561 C CA . TYR A 1 190 ? 47.920 -13.380 6.204 1.00 41.48 190 TYR A CA 1
ATOM 1562 C C . TYR A 1 190 ? 48.024 -12.873 7.640 1.00 46.18 190 TYR A C 1
ATOM 1563 O O . TYR A 1 190 ? 47.977 -13.665 8.590 1.00 48.66 190 TYR A O 1
ATOM 1572 N N . TRP A 1 191 ? 48.147 -11.557 7.827 1.00 42.50 191 TRP A N 1
ATOM 1573 C CA . TRP A 1 191 ? 48.334 -11.061 9.182 1.00 39.05 191 TRP A CA 1
ATOM 1574 C C . TRP A 1 191 ? 47.024 -10.667 9.829 1.00 38.61 191 TRP A C 1
ATOM 1575 O O . TRP A 1 191 ? 46.828 -10.927 11.023 1.00 40.33 191 TRP A O 1
ATOM 1586 N N . LEU A 1 192 ? 46.120 -10.039 9.074 1.00 36.57 192 LEU A N 1
ATOM 1587 C CA . LEU A 1 192 ? 44.816 -9.731 9.649 1.00 43.31 192 LEU A CA 1
ATOM 1588 C C . LEU A 1 192 ? 44.066 -11.014 10.019 1.00 46.27 192 LEU A C 1
ATOM 1589 O O . LEU A 1 192 ? 43.356 -11.039 11.033 1.00 46.51 192 LEU A O 1
ATOM 1594 N N . ASP A 1 193 ? 44.266 -12.101 9.252 1.00 44.67 193 ASP A N 1
ATOM 1595 C CA . ASP A 1 193 ? 43.720 -13.409 9.629 1.00 47.90 193 ASP A CA 1
ATOM 1596 C C . ASP A 1 193 ? 44.115 -13.807 11.041 1.00 46.43 193 ASP A C 1
ATOM 1597 O O . ASP A 1 193 ? 43.304 -14.381 11.776 1.00 49.30 193 ASP A O 1
ATOM 1602 N N . MET A 1 194 ? 45.364 -13.547 11.435 1.00 43.93 194 MET A N 1
ATOM 1603 C CA . MET A 1 194 ? 45.753 -13.966 12.776 1.00 43.58 194 MET A CA 1
ATOM 1604 C C . MET A 1 194 ? 45.076 -13.143 13.857 1.00 41.30 194 MET A C 1
ATOM 1605 O O . MET A 1 194 ? 45.210 -13.486 15.032 1.00 45.90 194 MET A O 1
ATOM 1610 N N . GLY A 1 195 ? 44.365 -12.077 13.499 1.00 39.87 195 GLY A N 1
ATOM 1611 C CA . GLY A 1 195 ? 43.724 -11.226 14.482 1.00 41.22 195 GLY A CA 1
ATOM 1612 C C . GLY A 1 195 ? 44.430 -9.919 14.787 1.00 44.81 195 GLY A C 1
ATOM 1613 O O . GLY A 1 195 ? 44.063 -9.262 15.767 1.00 43.83 195 GLY A O 1
ATOM 1614 N N . VAL A 1 196 ? 45.440 -9.531 13.993 1.00 44.54 196 VAL A N 1
ATOM 1615 C CA . VAL A 1 196 ? 46.081 -8.229 14.163 1.00 39.79 196 VAL A CA 1
ATOM 1616 C C . VAL A 1 196 ? 45.044 -7.135 13.984 1.00 37.08 196 VAL A C 1
ATOM 1617 O O . VAL A 1 196 ? 44.207 -7.193 13.079 1.00 43.46 196 VAL A O 1
ATOM 1621 N N . ASP A 1 197 ? 45.088 -6.127 14.848 1.00 38.02 197 ASP A N 1
ATOM 1622 C CA . ASP A 1 197 ? 44.060 -5.092 14.814 1.00 37.97 197 ASP A CA 1
ATOM 1623 C C . ASP A 1 197 ? 44.333 -3.958 13.836 1.00 37.63 197 ASP A C 1
ATOM 1624 O O . ASP A 1 197 ? 43.376 -3.351 13.339 1.00 38.82 197 ASP A O 1
ATOM 1629 N N . GLY A 1 198 ? 45.591 -3.636 13.565 1.00 36.02 198 GLY A N 1
ATOM 1630 C CA . GLY A 1 198 ? 45.905 -2.488 12.732 1.00 29.67 198 GLY A CA 1
ATOM 1631 C C . GLY A 1 198 ? 47.179 -2.714 11.962 1.00 31.27 198 GLY A C 1
ATOM 1632 O O . GLY A 1 198 ? 48.051 -3.475 12.385 1.00 35.90 198 GLY A O 1
ATOM 1633 N N . LEU A 1 199 ? 47.287 -2.052 10.814 1.00 35.74 199 LEU A N 1
ATOM 1634 C CA . LEU A 1 199 ? 48.485 -2.111 9.986 1.00 35.09 199 LEU A CA 1
ATOM 1635 C C . LEU A 1 199 ? 49.024 -0.706 9.789 1.00 39.43 199 LEU A C 1
ATOM 1636 O O . LEU A 1 199 ? 48.265 0.214 9.450 1.00 37.38 199 LEU A O 1
ATOM 1641 N N . ARG A 1 200 ? 50.326 -0.544 9.992 1.00 32.97 200 ARG A N 1
ATOM 1642 C CA . ARG A 1 200 ? 50.984 0.713 9.689 1.00 34.99 200 ARG A CA 1
ATOM 1643 C C . ARG A 1 200 ? 51.512 0.639 8.267 1.00 36.71 200 ARG A C 1
ATOM 1644 O O . ARG A 1 200 ? 52.305 -0.253 7.940 1.00 36.39 200 ARG A O 1
ATOM 1652 N N . LEU A 1 201 ? 51.082 1.576 7.430 1.00 34.21 201 LEU A N 1
ATOM 1653 C CA . LEU A 1 201 ? 51.488 1.592 6.030 1.00 33.15 201 LEU A CA 1
ATOM 1654 C C . LEU A 1 201 ? 52.786 2.381 5.941 1.00 35.95 201 LEU A C 1
ATOM 1655 O O . LEU A 1 201 ? 52.786 3.615 5.932 1.00 40.96 201 LEU A O 1
ATOM 1660 N N . ASP A 1 202 ? 53.903 1.668 5.896 1.00 32.45 202 ASP A N 1
ATOM 1661 C CA . ASP A 1 202 ? 55.203 2.319 5.908 1.00 31.31 202 ASP A CA 1
ATOM 1662 C C . ASP A 1 202 ? 55.502 2.985 4.568 1.00 36.49 202 ASP A C 1
ATOM 1663 O O . ASP A 1 202 ? 55.195 2.443 3.504 1.00 36.54 202 ASP A O 1
ATOM 1668 N N . ALA A 1 203 ? 56.120 4.171 4.623 1.00 36.21 203 ALA A N 1
ATOM 1669 C CA . ALA A 1 203 ? 56.588 4.883 3.427 1.00 34.11 203 ALA A CA 1
ATOM 1670 C C . ALA A 1 203 ? 55.519 4.980 2.332 1.00 38.63 203 ALA A C 1
ATOM 1671 O O . ALA A 1 203 ? 55.823 4.985 1.134 1.00 46.61 203 ALA A O 1
ATOM 1673 N N . VAL A 1 204 ? 54.262 5.118 2.729 1.00 34.80 204 VAL A N 1
ATOM 1674 C CA . VAL A 1 204 ? 53.135 5.013 1.810 1.00 37.10 204 VAL A CA 1
ATOM 1675 C C . VAL A 1 204 ? 53.090 6.092 0.718 1.00 40.75 204 VAL A C 1
ATOM 1676 O O . VAL A 1 204 ? 52.438 5.856 -0.310 1.00 41.21 204 VAL 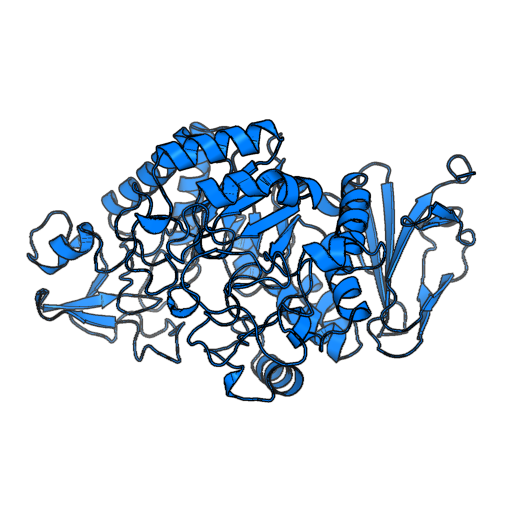A O 1
ATOM 1680 N N . PRO A 1 205 ? 53.732 7.266 0.837 1.00 42.11 205 PRO A N 1
ATOM 1681 C CA . PRO A 1 205 ? 53.638 8.232 -0.271 1.00 40.14 205 PRO A CA 1
ATOM 1682 C C . PRO A 1 205 ? 54.467 7.863 -1.489 1.00 42.13 205 PRO A C 1
ATOM 1683 O O . PRO A 1 205 ? 54.376 8.562 -2.509 1.00 43.62 205 PRO A O 1
ATOM 1687 N N . TYR A 1 206 ? 55.266 6.799 -1.420 1.00 47.38 206 TYR A N 1
ATOM 1688 C CA . TYR A 1 206 ? 56.276 6.499 -2.427 1.00 41.87 206 TYR A CA 1
ATOM 1689 C C . TYR A 1 206 ? 55.949 5.265 -3.252 1.00 41.86 206 TYR A C 1
ATOM 1690 O O . TYR A 1 206 ? 56.831 4.751 -3.953 1.00 49.50 206 TYR A O 1
ATOM 1699 N N . LEU A 1 207 ? 54.719 4.761 -3.169 1.00 39.06 207 LEU A N 1
ATOM 1700 C CA . LEU A 1 207 ? 54.368 3.526 -3.859 1.00 44.68 207 LEU A CA 1
ATOM 1701 C C . LEU A 1 207 ? 54.669 3.645 -5.349 1.00 45.82 207 LEU A C 1
ATOM 1702 O O . LEU A 1 207 ? 55.641 3.057 -5.830 1.00 43.55 207 LEU A O 1
ATOM 1707 N N . TYR A 1 208 ? 53.876 4.442 -6.065 1.00 45.98 208 TYR A N 1
ATOM 1708 C CA . TYR A 1 208 ? 54.032 4.632 -7.502 1.00 49.06 208 TYR A CA 1
ATOM 1709 C C . TYR A 1 208 ? 55.047 5.722 -7.814 1.00 47.14 208 TYR A C 1
ATOM 1710 O O . TYR A 1 208 ? 55.148 6.726 -7.107 1.00 50.00 208 TYR A O 1
ATOM 1719 N N . GLU A 1 209 ? 55.778 5.522 -8.900 1.00 48.20 209 GLU A N 1
ATOM 1720 C CA . GLU A 1 209 ? 56.601 6.543 -9.523 1.00 49.20 209 GLU A CA 1
ATOM 1721 C C . GLU A 1 209 ? 55.993 6.904 -10.883 1.00 56.34 209 GLU A C 1
ATOM 1722 O O . GLU A 1 209 ? 55.229 6.128 -11.463 1.00 54.27 209 GLU A O 1
ATOM 1728 N N . ARG A 1 210 ? 56.312 8.105 -11.378 1.00 54.36 210 ARG A N 1
ATOM 1729 C CA . ARG A 1 210 ? 55.839 8.587 -12.675 1.00 49.72 210 ARG A CA 1
ATOM 1730 C C . ARG A 1 210 ? 56.835 9.599 -13.214 1.00 56.57 210 ARG A C 1
ATOM 1731 O O . ARG A 1 210 ? 57.374 10.408 -12.456 1.00 56.08 210 ARG A O 1
ATOM 1739 N N . GLU A 1 211 ? 57.060 9.570 -14.522 1.00 59.87 211 GLU A N 1
ATOM 1740 C CA . GLU A 1 211 ? 58.041 10.473 -15.105 1.00 59.93 211 GLU A CA 1
ATOM 1741 C C . GLU A 1 211 ? 57.495 11.898 -15.167 1.00 58.00 211 GLU A C 1
ATOM 1742 O O . GLU A 1 211 ? 56.280 12.120 -15.226 1.00 52.19 211 GLU A O 1
ATOM 1748 N N . GLY A 1 212 ? 58.409 12.865 -15.129 1.00 54.74 212 GLY A N 1
ATOM 1749 C CA . GLY A 1 212 ? 57.993 14.258 -14.999 1.00 59.24 212 GLY A CA 1
ATOM 1750 C C . GLY A 1 212 ? 57.144 14.509 -13.771 1.00 62.43 212 GLY A C 1
ATOM 1751 O O . GLY A 1 212 ? 56.143 15.234 -13.839 1.00 63.51 212 GLY A O 1
ATOM 1752 N N . THR A 1 213 ? 57.531 13.923 -12.643 1.00 59.46 213 THR A N 1
ATOM 1753 C CA . THR A 1 213 ? 56.756 13.893 -11.414 1.00 55.52 213 THR A CA 1
ATOM 1754 C C . THR A 1 213 ? 57.759 13.665 -10.296 1.00 54.96 213 THR A C 1
ATOM 1755 O O . THR A 1 213 ? 58.844 13.133 -10.543 1.00 58.83 213 THR A O 1
ATOM 1759 N N . ASN A 1 214 ? 57.431 14.111 -9.082 1.00 54.58 214 ASN A N 1
ATOM 1760 C CA . ASN A 1 214 ? 58.364 13.921 -7.974 1.00 53.35 214 ASN A CA 1
ATOM 1761 C C . ASN A 1 214 ? 58.195 12.569 -7.297 1.00 48.90 214 ASN A C 1
ATOM 1762 O O . ASN A 1 214 ? 58.928 12.257 -6.350 1.00 50.23 214 ASN A O 1
ATOM 1767 N N . CYS A 1 215 ? 57.259 11.763 -7.780 1.00 45.49 215 CYS A N 1
ATOM 1768 C CA . CYS A 1 215 ? 57.094 10.385 -7.360 1.00 48.56 215 CYS A CA 1
ATOM 1769 C C . CYS A 1 215 ? 56.665 10.303 -5.901 1.00 51.14 215 CYS A C 1
ATOM 1770 O O . CYS A 1 215 ? 57.028 9.375 -5.176 1.00 48.94 215 CYS A O 1
ATOM 1773 N N . GLU A 1 216 ? 55.871 11.279 -5.484 1.00 47.43 216 GLU A N 1
ATOM 1774 C CA . GLU A 1 216 ? 55.286 11.310 -4.161 1.00 45.50 216 GLU A CA 1
ATOM 1775 C C . GLU A 1 216 ? 53.814 11.649 -4.292 1.00 42.16 216 GLU A C 1
ATOM 1776 O O . GLU A 1 216 ? 53.445 12.513 -5.086 1.00 44.70 216 GLU A O 1
ATOM 1782 N N . ASN A 1 217 ? 52.979 10.983 -3.503 1.00 40.29 217 ASN A N 1
ATOM 1783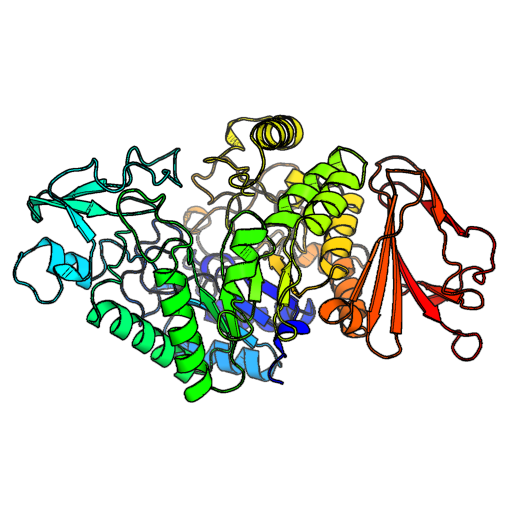 C CA . ASN A 1 217 ? 51.579 11.380 -3.355 1.00 42.82 217 ASN A CA 1
ATOM 1784 C C . ASN A 1 217 ? 50.812 11.297 -4.671 1.00 44.14 217 ASN A C 1
ATOM 1785 O O . ASN A 1 217 ? 49.832 12.016 -4.867 1.00 42.09 217 ASN A O 1
ATOM 1790 N N . LEU A 1 218 ? 51.246 10.413 -5.571 1.00 45.98 218 LEU A N 1
ATOM 1791 C CA . LEU A 1 218 ? 50.614 10.294 -6.873 1.00 44.08 218 LEU A CA 1
ATOM 1792 C C . LEU A 1 218 ? 49.176 9.792 -6.737 1.00 47.18 218 LEU A C 1
ATOM 1793 O O . LEU A 1 218 ? 48.856 9.028 -5.816 1.00 46.17 218 LEU A O 1
ATOM 1798 N N . PRO A 1 219 ? 48.287 10.218 -7.642 1.00 47.37 219 PRO A N 1
ATOM 1799 C CA . PRO A 1 219 ? 46.903 9.703 -7.617 1.00 42.01 219 PRO A CA 1
ATOM 1800 C C . PRO A 1 219 ? 46.813 8.187 -7.657 1.00 41.41 219 PRO A C 1
ATOM 1801 O O . PRO A 1 219 ? 45.907 7.607 -7.042 1.00 41.74 219 PRO A O 1
ATOM 1805 N N . GLU A 1 220 ? 47.730 7.521 -8.359 1.00 42.34 220 GLU A N 1
ATOM 1806 C CA . GLU A 1 220 ? 47.669 6.066 -8.432 1.00 46.74 220 GLU A CA 1
ATOM 1807 C C . GLU A 1 220 ? 47.928 5.440 -7.068 1.00 48.54 220 GLU A C 1
ATOM 1808 O O . GLU A 1 220 ? 47.280 4.446 -6.701 1.00 45.93 220 GLU A O 1
ATOM 1814 N N . THR A 1 221 ? 48.852 6.025 -6.295 1.00 45.52 221 THR A N 1
ATOM 1815 C CA . THR A 1 221 ? 49.086 5.552 -4.934 1.00 42.11 221 THR A CA 1
ATOM 1816 C C . THR A 1 221 ? 47.821 5.674 -4.091 1.00 42.98 221 THR A C 1
ATOM 1817 O O . THR A 1 221 ? 47.388 4.707 -3.450 1.00 41.62 221 THR A O 1
ATOM 1821 N N . HIS A 1 222 ? 47.193 6.852 -4.103 1.00 41.71 222 HIS A N 1
ATOM 1822 C CA . HIS A 1 222 ? 45.935 7.009 -3.378 1.00 44.04 222 HIS A CA 1
ATOM 1823 C C . HIS A 1 222 ? 44.894 6.010 -3.861 1.00 47.01 222 HIS A C 1
ATOM 1824 O O . HIS A 1 222 ? 44.105 5.483 -3.062 1.00 46.73 222 HIS A O 1
ATOM 1831 N N . GLU A 1 223 ? 44.900 5.720 -5.168 1.00 47.63 223 GLU A N 1
ATOM 1832 C CA . GLU A 1 223 ? 43.953 4.769 -5.740 1.00 47.15 223 GLU A CA 1
ATOM 1833 C C . GLU A 1 223 ? 44.152 3.377 -5.151 1.00 45.34 223 GLU A C 1
ATOM 1834 O O . GLU A 1 223 ? 43.187 2.699 -4.772 1.00 45.36 223 GLU A O 1
ATOM 1840 N N . PHE A 1 224 ? 45.407 2.936 -5.055 1.00 42.25 224 PHE A N 1
ATOM 1841 C CA . PHE A 1 224 ? 45.662 1.635 -4.455 1.00 42.39 224 PHE A CA 1
ATOM 1842 C C . PHE A 1 224 ? 45.178 1.589 -3.010 1.00 45.98 224 PHE A C 1
ATOM 1843 O O . PHE A 1 224 ? 44.690 0.550 -2.547 1.00 45.13 224 PHE A O 1
ATOM 1851 N N . LEU A 1 225 ? 45.299 2.705 -2.279 1.00 44.91 225 LEU A N 1
ATOM 1852 C CA . LEU A 1 225 ? 44.923 2.679 -0.870 1.00 44.75 225 LEU A CA 1
ATOM 1853 C C . LEU A 1 225 ? 43.410 2.617 -0.702 1.00 44.58 225 LEU A C 1
ATOM 1854 O O . LEU A 1 225 ? 42.916 1.962 0.223 1.00 43.69 225 LEU A O 1
ATOM 1859 N N . LYS A 1 226 ? 42.654 3.286 -1.586 1.00 44.96 226 LYS A N 1
ATOM 1860 C CA . LYS A 1 226 ? 41.203 3.090 -1.589 1.00 45.19 226 LYS A CA 1
ATOM 1861 C C . LYS A 1 226 ? 40.858 1.630 -1.849 1.00 42.06 226 LYS A C 1
ATOM 1862 O O . LYS A 1 226 ? 39.925 1.085 -1.251 1.00 41.71 226 LYS A O 1
ATOM 1868 N N . LYS A 1 227 ? 41.626 0.970 -2.714 1.00 41.88 227 LYS A N 1
ATOM 1869 C CA . LYS A 1 227 ? 41.414 -0.453 -2.930 1.00 42.74 227 LYS A CA 1
ATOM 1870 C C . LYS A 1 227 ? 41.763 -1.250 -1.684 1.00 45.24 227 LYS A C 1
ATOM 1871 O O . LYS A 1 227 ? 40.984 -2.103 -1.243 1.00 49.24 227 LYS A O 1
ATOM 1877 N N . LEU A 1 228 ? 42.935 -0.984 -1.098 1.00 47.98 228 LEU A N 1
ATOM 1878 C CA . LEU A 1 228 ? 43.319 -1.678 0.130 1.00 46.27 228 LEU A CA 1
ATOM 1879 C C . LEU A 1 228 ? 42.288 -1.467 1.231 1.00 40.01 228 LEU A C 1
ATOM 1880 O O . LEU A 1 228 ? 41.907 -2.419 1.924 1.00 42.33 228 LEU A O 1
ATOM 1885 N N . ARG A 1 229 ? 41.826 -0.228 1.406 1.00 40.31 229 ARG A N 1
ATOM 1886 C CA . ARG A 1 229 ? 40.781 0.044 2.390 1.00 41.51 229 ARG A CA 1
ATOM 1887 C C . ARG A 1 229 ? 39.547 -0.804 2.126 1.00 46.21 229 ARG A C 1
ATOM 1888 O O . ARG A 1 229 ? 39.011 -1.441 3.044 1.00 45.71 229 ARG A O 1
ATOM 1896 N N . LYS A 1 230 ? 39.079 -0.827 0.871 1.00 46.28 230 LYS A N 1
ATOM 1897 C CA . LYS A 1 230 ? 37.899 -1.629 0.563 1.00 45.79 230 LYS A CA 1
ATOM 1898 C C . LYS A 1 230 ? 38.177 -3.112 0.777 1.00 42.57 230 LYS A C 1
ATOM 1899 O O . LYS A 1 230 ? 37.343 -3.834 1.340 1.00 44.30 230 LYS A O 1
ATOM 1905 N N . PHE A 1 231 ? 39.353 -3.578 0.354 1.00 40.09 231 PHE A N 1
ATOM 1906 C CA . PHE A 1 231 ? 39.731 -4.969 0.596 1.00 45.60 231 PHE A CA 1
ATOM 1907 C C . PHE A 1 231 ? 39.693 -5.310 2.080 1.00 48.02 231 PHE A C 1
ATOM 1908 O O . PHE A 1 231 ? 39.155 -6.353 2.471 1.00 47.14 231 PHE A O 1
ATOM 1916 N N . VAL A 1 232 ? 40.264 -4.442 2.924 1.00 43.10 232 VAL A N 1
ATOM 1917 C CA . VAL A 1 232 ? 40.289 -4.726 4.356 1.00 44.59 232 VAL A CA 1
ATOM 1918 C C . VAL A 1 232 ? 38.878 -4.695 4.943 1.00 43.81 232 VAL A C 1
ATOM 1919 O O . VAL A 1 232 ? 38.513 -5.551 5.758 1.00 45.59 232 VAL A O 1
ATOM 1923 N N . ASP A 1 233 ? 38.062 -3.715 4.546 1.00 41.40 233 ASP A N 1
ATOM 1924 C CA . ASP A 1 233 ? 36.725 -3.603 5.123 1.00 46.41 233 ASP A CA 1
ATOM 1925 C C . ASP A 1 233 ? 35.837 -4.791 4.752 1.00 52.62 233 ASP A C 1
ATOM 1926 O O . ASP A 1 233 ? 34.953 -5.168 5.533 1.00 52.29 233 ASP A O 1
ATOM 1931 N N . ASP A 1 234 ? 36.052 -5.397 3.575 1.00 50.29 234 ASP A N 1
ATOM 1932 C CA . ASP A 1 234 ? 35.190 -6.492 3.130 1.00 51.72 234 ASP A CA 1
ATOM 1933 C C . ASP A 1 234 ? 35.489 -7.813 3.826 1.00 56.04 234 ASP A C 1
ATOM 1934 O O . ASP A 1 234 ? 34.612 -8.679 3.876 1.00 54.81 234 ASP A O 1
ATOM 1939 N N . ASN A 1 235 ? 36.697 -7.998 4.360 1.00 56.16 235 ASN A N 1
ATOM 1940 C CA . ASN A 1 235 ? 37.073 -9.276 4.939 1.00 50.44 235 ASN A CA 1
ATOM 1941 C C . ASN A 1 235 ? 37.393 -9.228 6.421 1.00 51.06 235 ASN A C 1
ATOM 1942 O O . ASN A 1 235 ? 37.343 -10.279 7.072 1.00 53.26 235 ASN A O 1
ATOM 1947 N N . TRP A 1 236 ? 37.726 -8.067 6.971 1.00 52.96 236 TRP A N 1
ATOM 1948 C CA . TRP A 1 236 ? 37.920 -8.018 8.410 1.00 52.65 236 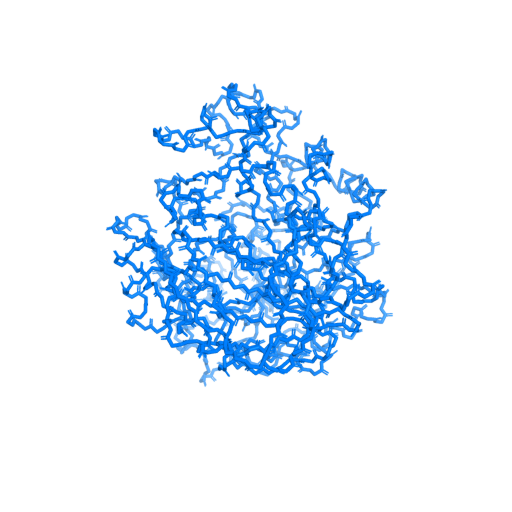TRP A CA 1
ATOM 1949 C C . TRP A 1 236 ? 37.284 -6.751 8.960 1.00 55.67 236 TRP A C 1
ATOM 1950 O O . TRP A 1 236 ? 37.680 -5.633 8.606 1.00 55.01 236 TRP A O 1
ATOM 1961 N N . PRO A 1 237 ? 36.302 -6.882 9.834 1.00 60.20 237 PRO A N 1
ATOM 1962 C CA . PRO A 1 237 ? 35.619 -5.698 10.344 1.00 60.34 237 PRO A CA 1
ATOM 1963 C C . PRO A 1 237 ? 36.427 -5.047 11.446 1.00 54.46 237 PRO A C 1
ATOM 1964 O O . PRO A 1 237 ? 37.102 -5.717 12.236 1.00 54.81 237 PRO A O 1
ATOM 1968 N N . ASN A 1 238 ? 36.377 -3.714 11.456 1.00 53.66 238 ASN A N 1
ATOM 1969 C CA . ASN A 1 238 ? 36.877 -2.900 12.554 1.00 54.45 238 ASN A CA 1
ATOM 1970 C C . ASN A 1 238 ? 38.394 -2.958 12.684 1.00 49.99 238 ASN A C 1
ATOM 1971 O O . ASN A 1 238 ? 38.925 -2.886 13.794 1.00 45.97 238 ASN A O 1
ATOM 1976 N N . ARG A 1 239 ? 39.107 -3.087 11.570 1.00 43.71 239 ARG A N 1
ATOM 1977 C CA . ARG A 1 239 ? 40.548 -2.951 11.602 1.00 44.05 239 ARG A CA 1
ATOM 1978 C C . ARG A 1 239 ? 40.914 -1.490 11.334 1.00 44.74 239 ARG A C 1
ATOM 1979 O O . ARG A 1 239 ? 40.052 -0.615 11.224 1.00 46.24 239 ARG A O 1
ATOM 1987 N N . MET A 1 240 ? 42.208 -1.209 11.246 1.00 40.52 240 MET A N 1
ATOM 1988 C CA . MET A 1 240 ? 42.658 0.170 11.168 1.00 34.96 240 MET A CA 1
ATOM 1989 C C . MET A 1 240 ? 43.898 0.202 10.301 1.00 37.42 240 MET A C 1
ATOM 1990 O O . MET A 1 240 ? 44.787 -0.636 10.476 1.00 35.06 240 MET A O 1
ATOM 1995 N N . LEU A 1 241 ? 43.945 1.158 9.373 1.00 36.25 241 LEU A N 1
ATOM 1996 C CA . LEU A 1 241 ? 45.110 1.409 8.535 1.00 35.76 241 LEU A CA 1
ATOM 1997 C C . LEU A 1 241 ? 45.684 2.771 8.897 1.00 39.21 241 LEU A C 1
ATOM 1998 O O . LEU A 1 241 ? 44.949 3.767 8.961 1.00 36.30 241 LEU A O 1
ATOM 2003 N N . LEU A 1 242 ? 46.995 2.812 9.118 1.00 38.25 242 LEU A N 1
ATOM 2004 C CA . LEU A 1 242 ? 47.678 3.989 9.639 1.00 37.51 242 LEU A CA 1
ATOM 2005 C C . LEU A 1 242 ? 48.769 4.403 8.660 1.00 37.34 242 LEU A C 1
ATOM 2006 O O . LEU A 1 242 ? 49.673 3.613 8.361 1.00 37.16 242 LEU A O 1
ATOM 2011 N N . ALA A 1 243 ? 48.688 5.635 8.162 1.00 37.47 243 ALA A N 1
ATOM 2012 C CA . ALA A 1 243 ? 49.552 6.095 7.081 1.00 35.93 243 ALA A CA 1
ATOM 2013 C C . ALA A 1 243 ? 50.768 6.827 7.636 1.00 35.11 243 ALA A C 1
ATOM 2014 O O . ALA A 1 243 ? 50.626 7.839 8.330 1.00 36.76 243 ALA A O 1
ATOM 2016 N N . GLU A 1 244 ? 51.959 6.336 7.309 1.00 33.65 244 GLU A N 1
ATOM 2017 C CA . GLU A 1 244 ? 53.178 7.109 7.538 1.00 32.96 244 GLU A CA 1
ATOM 2018 C C . GLU A 1 244 ? 53.367 8.004 6.316 1.00 34.44 244 GLU A C 1
ATOM 2019 O O . GLU A 1 244 ? 54.014 7.635 5.334 1.00 38.25 244 GLU A O 1
ATOM 2025 N N . ALA A 1 245 ? 52.787 9.200 6.371 1.00 32.70 245 ALA A N 1
ATOM 2026 C CA . ALA A 1 245 ? 52.876 10.173 5.287 1.00 32.96 245 ALA A CA 1
ATOM 2027 C C . ALA A 1 245 ? 53.448 11.474 5.839 1.00 33.16 245 ALA A C 1
ATOM 2028 O O . ALA A 1 245 ? 52.709 12.341 6.319 1.00 33.93 245 ALA A O 1
ATOM 2030 N N . ASN A 1 246 ? 54.766 11.623 5.752 1.00 30.65 246 ASN A N 1
ATOM 2031 C CA . ASN A 1 246 ? 55.419 12.840 6.223 1.00 32.33 246 ASN A CA 1
ATOM 2032 C C . ASN A 1 246 ? 55.440 13.816 5.053 1.00 34.96 246 ASN A C 1
ATOM 2033 O O . ASN A 1 246 ? 56.402 13.891 4.287 1.00 35.78 246 ASN A O 1
ATOM 2038 N N . GLN A 1 247 ? 54.354 14.567 4.904 1.00 33.20 247 GLN A N 1
ATOM 2039 C CA . GLN A 1 247 ? 54.222 15.542 3.832 1.00 36.83 247 GLN A CA 1
ATOM 2040 C C . GLN A 1 247 ? 53.667 16.842 4.408 1.00 38.92 247 GLN A C 1
ATOM 2041 O O . GLN A 1 247 ? 53.308 16.923 5.587 1.00 35.97 247 GLN A O 1
ATOM 2047 N N . TRP A 1 248 ? 53.588 17.869 3.569 1.00 36.52 248 TRP A N 1
ATOM 2048 C CA . TRP A 1 248 ? 52.936 19.093 3.984 1.00 36.46 248 TRP A CA 1
ATOM 2049 C C . TRP A 1 248 ? 51.441 18.833 4.206 1.00 36.62 248 TRP A C 1
ATOM 2050 O O . TRP A 1 248 ? 50.894 17.854 3.690 1.00 37.53 248 TRP A O 1
ATOM 2061 N N . PRO A 1 249 ? 50.774 19.674 5.017 1.00 34.23 249 PRO A N 1
ATOM 2062 C CA . PRO A 1 249 ? 49.437 19.304 5.543 1.00 36.07 249 PRO A CA 1
ATOM 2063 C C . PRO A 1 249 ? 48.395 18.944 4.495 1.00 40.71 249 PRO A C 1
ATOM 2064 O O . PRO A 1 249 ? 47.633 17.986 4.688 1.00 40.54 249 PRO A O 1
ATOM 2068 N N . GLU A 1 250 ? 48.312 19.705 3.403 1.00 42.70 250 GLU A N 1
ATOM 2069 C CA . GLU A 1 250 ? 47.348 19.392 2.350 1.00 44.81 250 GLU A CA 1
ATOM 2070 C C . GLU A 1 250 ? 47.554 17.977 1.821 1.00 41.59 250 GLU A C 1
ATOM 2071 O O . GLU A 1 250 ? 46.596 17.210 1.663 1.00 43.11 250 GLU A O 1
ATOM 2077 N N . ASP A 1 251 ? 48.811 17.609 1.555 1.00 39.93 251 ASP A N 1
ATOM 2078 C CA . ASP A 1 251 ? 49.103 16.278 1.037 1.00 36.64 251 ASP A CA 1
ATOM 2079 C C . ASP A 1 251 ? 48.900 15.179 2.078 1.00 38.99 251 ASP A C 1
ATOM 2080 O O . ASP A 1 251 ? 48.613 14.032 1.709 1.00 41.96 251 ASP A O 1
ATOM 2085 N N . VAL A 1 252 ? 49.063 15.481 3.369 1.00 36.64 252 VAL A N 1
ATOM 2086 C CA . VAL A 1 252 ? 48.837 14.453 4.383 1.00 37.39 252 VAL A CA 1
ATOM 2087 C C . VAL A 1 252 ? 47.352 14.151 4.480 1.00 35.19 252 VAL A C 1
ATOM 2088 O O . VAL A 1 252 ? 46.936 12.989 4.520 1.00 36.70 252 VAL A O 1
ATOM 2092 N N . VAL A 1 253 ? 46.527 15.193 4.478 1.00 37.15 253 VAL A N 1
ATOM 2093 C CA . VAL A 1 253 ? 45.097 14.984 4.680 1.00 40.12 253 VAL A CA 1
ATOM 2094 C C . VAL A 1 253 ? 44.503 14.130 3.569 1.00 33.41 253 VAL A C 1
ATOM 2095 O O . VAL A 1 253 ? 43.533 13.395 3.790 1.00 39.17 253 VAL A O 1
ATOM 2099 N N . ALA A 1 254 ? 45.101 14.163 2.378 1.00 38.16 254 ALA A N 1
ATOM 2100 C CA . ALA A 1 254 ? 44.578 13.367 1.274 1.00 38.48 254 ALA A CA 1
ATOM 2101 C C . ALA A 1 254 ? 44.670 11.871 1.536 1.00 40.47 254 ALA A C 1
ATOM 2102 O O . ALA A 1 254 ? 43.907 11.114 0.933 1.00 39.50 254 ALA A O 1
ATOM 2104 N N . TYR A 1 255 ? 45.566 11.422 2.423 1.00 37.24 255 TYR A N 1
ATOM 2105 C CA . TYR A 1 255 ? 45.602 9.991 2.710 1.00 36.91 255 TYR A CA 1
ATOM 2106 C C . TYR A 1 255 ? 44.374 9.528 3.469 1.00 38.30 255 TYR A C 1
ATOM 2107 O O . TYR A 1 255 ? 44.115 8.319 3.513 1.00 39.14 255 TYR A O 1
ATOM 2116 N N . PHE A 1 256 ? 43.590 10.453 4.020 1.00 36.68 256 PHE A N 1
ATOM 2117 C CA . PHE A 1 256 ? 42.285 10.074 4.532 1.00 39.65 256 PHE A CA 1
ATOM 2118 C C . PHE A 1 256 ? 41.253 9.938 3.418 1.00 45.16 256 PHE A C 1
ATOM 2119 O O . PHE A 1 256 ? 40.131 9.487 3.683 1.00 43.62 256 PHE A O 1
ATOM 2127 N N . GLY A 1 257 ? 41.613 10.306 2.185 1.00 41.95 257 GLY A N 1
ATOM 2128 C CA . GLY A 1 257 ? 40.675 10.309 1.085 1.00 43.13 257 GLY A CA 1
ATOM 2129 C C . GLY A 1 257 ? 39.391 10.989 1.493 1.00 45.88 257 GLY A C 1
ATOM 2130 O O . GLY A 1 257 ? 39.398 12.166 1.849 1.00 50.86 257 GLY A O 1
ATOM 2131 N N . ASN A 1 258 ? 38.288 10.255 1.511 1.00 52.26 258 ASN A N 1
ATOM 2132 C CA . ASN A 1 258 ? 37.041 10.839 1.978 1.00 51.89 258 ASN A CA 1
ATOM 2133 C C . ASN A 1 258 ? 36.320 9.914 2.932 1.00 48.85 258 ASN A C 1
ATOM 2134 O O . ASN A 1 258 ? 35.096 9.843 2.938 1.00 53.05 258 ASN A O 1
ATOM 2139 N N . GLY A 1 259 ? 37.064 9.231 3.794 1.00 45.10 259 GLY A N 1
ATOM 2140 C CA . GLY A 1 259 ? 36.516 8.143 4.564 1.00 38.86 259 GLY A CA 1
ATOM 2141 C C . GLY A 1 259 ? 36.770 6.796 3.938 1.00 43.83 259 GLY A C 1
ATOM 2142 O O . GLY A 1 259 ? 36.413 5.771 4.534 1.00 43.27 259 GLY A O 1
ATOM 2143 N N . ASP A 1 260 ? 37.411 6.771 2.771 1.00 42.20 260 ASP A N 1
ATOM 2144 C CA . ASP A 1 260 ? 37.531 5.588 1.934 1.00 44.89 260 ASP A CA 1
ATOM 2145 C C . ASP A 1 260 ? 38.986 5.190 1.723 1.00 45.20 260 ASP A C 1
ATOM 2146 O O . ASP A 1 260 ? 39.291 4.443 0.789 1.00 48.89 260 ASP A O 1
ATOM 2151 N N . GLU A 1 261 ? 39.893 5.718 2.540 1.00 43.35 261 GLU A N 1
ATOM 2152 C CA . GLU A 1 261 ? 41.309 5.397 2.426 1.00 43.04 261 GLU A CA 1
ATOM 2153 C C . GLU A 1 261 ? 42.210 4.876 3.548 1.00 43.72 261 GLU A C 1
ATOM 2154 O O . GLU A 1 261 ? 42.621 3.709 3.524 1.00 40.75 261 GLU A O 1
ATOM 2160 N N . CYS A 1 262 ? 42.515 5.712 4.537 1.00 37.55 262 CYS A N 1
ATOM 2161 C CA . CYS A 1 262 ? 43.385 5.304 5.630 1.00 36.83 262 CYS A CA 1
ATOM 2162 C C . CYS A 1 262 ? 42.528 5.799 6.798 1.00 33.77 262 CYS A C 1
ATOM 2163 O O . CYS A 1 262 ? 41.973 6.898 6.761 1.00 37.85 262 CYS A O 1
ATOM 2166 N N . HIS A 1 263 ? 42.424 4.991 7.854 1.00 37.33 263 HIS A N 1
ATOM 2167 C CA . HIS A 1 263 ? 41.724 5.479 9.039 1.00 36.50 263 HIS A CA 1
ATOM 2168 C C . HIS A 1 263 ? 42.537 6.545 9.766 1.00 39.15 263 HIS A C 1
ATOM 2169 O O . HIS A 1 263 ? 41.984 7.558 10.216 1.00 37.36 263 HIS A O 1
ATOM 2176 N N . MET A 1 264 ? 43.842 6.336 9.903 1.00 31.95 264 MET A N 1
ATOM 2177 C CA . MET A 1 264 ? 44.672 7.246 10.671 1.00 34.24 264 MET A CA 1
ATOM 2178 C C . MET A 1 264 ? 45.868 7.693 9.848 1.00 35.41 264 MET A C 1
ATOM 2179 O O . MET A 1 264 ? 46.320 6.999 8.931 1.00 35.15 264 MET A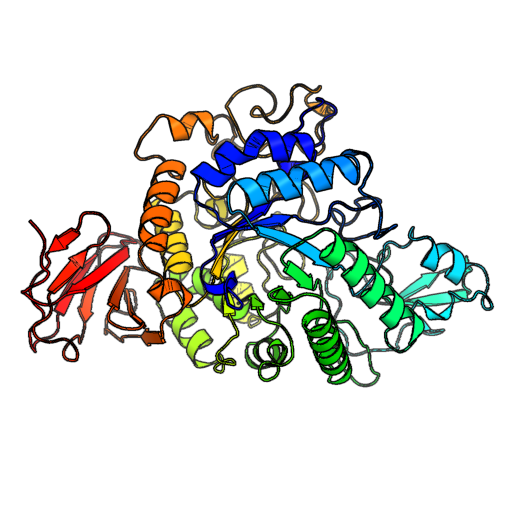 O 1
ATOM 2184 N N . ALA A 1 265 ? 46.398 8.857 10.216 1.00 32.78 265 ALA A N 1
ATOM 2185 C CA . ALA A 1 265 ? 47.655 9.346 9.671 1.00 34.14 265 ALA A CA 1
ATOM 2186 C C . ALA A 1 265 ? 48.443 10.018 10.784 1.00 35.85 265 ALA A C 1
ATOM 2187 O O . ALA A 1 265 ? 47.867 10.603 11.709 1.00 32.81 265 ALA A O 1
ATOM 2189 N N . TYR A 1 266 ? 49.766 9.926 10.700 1.00 30.38 266 TYR A N 1
ATOM 2190 C CA . TYR A 1 266 ? 50.577 10.620 11.685 1.00 32.36 266 TYR A CA 1
ATOM 2191 C C . TYR A 1 266 ? 50.473 12.114 11.436 1.00 32.38 266 TYR A C 1
ATOM 2192 O O . TYR A 1 266 ? 50.502 12.564 10.288 1.00 34.25 266 TYR A O 1
ATOM 2201 N N . HIS A 1 267 ? 50.380 12.893 12.512 1.00 31.02 267 HIS A N 1
ATOM 2202 C CA . HIS A 1 267 ? 50.355 14.348 12.372 1.00 30.41 267 HIS A CA 1
ATOM 2203 C C . HIS A 1 267 ? 51.790 14.875 12.295 1.00 30.93 267 HIS A C 1
ATOM 2204 O O . HIS A 1 267 ? 52.299 15.574 13.176 1.00 31.07 267 HIS A O 1
ATOM 2211 N N . PHE A 1 268 ? 52.455 14.511 11.203 1.00 29.22 268 PHE A N 1
ATOM 2212 C CA . PHE A 1 268 ? 53.798 15.026 10.972 1.00 28.29 268 PHE A CA 1
ATOM 2213 C C . PHE A 1 268 ? 53.877 16.545 10.893 1.00 30.71 268 PHE A C 1
ATOM 2214 O O . PHE A 1 268 ? 54.946 17.079 11.222 1.00 36.89 268 PHE A O 1
ATOM 2222 N N . PRO A 1 269 ? 52.866 17.285 10.430 1.00 32.46 269 PRO A N 1
ATOM 2223 C CA . PRO A 1 269 ? 53.010 18.753 10.446 1.00 31.35 269 PRO A CA 1
ATOM 2224 C C . PRO A 1 269 ? 53.182 19.337 11.843 1.00 30.69 269 PRO A C 1
ATOM 2225 O O . PRO A 1 269 ? 54.051 20.187 12.041 1.00 30.89 269 PRO A O 1
ATOM 2229 N N . ILE A 1 270 ? 52.355 18.931 12.811 1.00 29.72 270 ILE A N 1
ATOM 2230 C CA . ILE A 1 270 ? 52.381 19.553 14.138 1.00 29.09 270 ILE A CA 1
ATOM 2231 C C . ILE A 1 270 ? 53.685 19.222 14.882 1.00 34.31 270 ILE A C 1
ATOM 2232 O O . ILE A 1 270 ? 54.204 20.053 15.648 1.00 31.78 270 ILE A O 1
ATOM 2237 N N . MET A 1 271 ? 54.262 18.041 14.627 1.00 29.39 271 MET A N 1
ATOM 2238 C CA . MET A 1 271 ? 55.332 17.538 15.485 1.00 28.73 271 MET A CA 1
ATOM 2239 C C . MET A 1 271 ? 56.522 18.482 15.560 1.00 28.86 271 MET A C 1
ATOM 2240 O O . MET A 1 271 ? 56.956 18.796 16.677 1.00 33.59 271 MET A O 1
ATOM 2245 N N . PRO A 1 272 ? 57.100 18.963 14.462 1.00 30.80 272 PRO A N 1
ATOM 2246 C CA . PRO A 1 272 ? 58.253 19.859 14.613 1.00 26.43 272 PRO A CA 1
ATOM 2247 C C . PRO A 1 272 ? 57.862 21.221 15.119 1.00 28.15 272 PRO A C 1
ATOM 2248 O O . PRO A 1 272 ? 58.694 21.897 15.725 1.00 28.96 272 PRO A O 1
ATOM 2252 N N . ARG A 1 273 ? 56.614 21.645 14.918 1.00 32.68 273 ARG A N 1
ATOM 2253 C CA . ARG A 1 273 ? 56.238 22.977 15.367 1.00 30.92 273 ARG A CA 1
ATOM 2254 C C . ARG A 1 273 ? 56.060 23.046 16.875 1.00 28.18 273 ARG A C 1
ATOM 2255 O O . ARG A 1 273 ? 56.234 24.124 17.454 1.00 27.97 273 ARG A O 1
ATOM 2263 N N . MET A 1 274 ? 55.765 21.922 17.530 1.00 27.59 274 MET A N 1
ATOM 2264 C CA . MET A 1 274 ? 55.744 21.920 18.989 1.00 27.61 274 MET A CA 1
ATOM 2265 C C . MET A 1 274 ? 57.112 22.289 19.559 1.00 28.42 274 MET A C 1
ATOM 2266 O O . MET A 1 274 ? 57.207 23.121 20.462 1.00 26.65 274 MET A O 1
ATOM 2271 N N . TYR A 1 275 ? 58.188 21.720 19.013 1.00 27.71 275 TYR A N 1
ATOM 2272 C CA . TYR A 1 275 ? 59.522 22.072 19.490 1.00 26.58 275 TYR A CA 1
ATOM 2273 C C . TYR A 1 275 ? 59.861 23.529 19.201 1.00 26.89 275 TYR A C 1
ATOM 2274 O O . TYR A 1 275 ? 60.566 24.171 19.986 1.00 29.76 275 TYR A O 1
ATOM 2283 N N . MET A 1 276 ? 59.402 24.067 18.072 1.00 29.11 276 MET A N 1
ATOM 2284 C CA . MET A 1 276 ? 59.695 25.471 17.762 1.00 32.65 276 MET A CA 1
ATOM 2285 C C . MET A 1 276 ? 58.951 26.406 18.707 1.00 29.39 276 MET A C 1
ATOM 2286 O O . MET A 1 276 ? 59.527 27.366 19.232 1.00 29.98 276 MET A O 1
ATOM 2291 N N . ALA A 1 277 ? 57.656 26.144 18.912 1.00 27.75 277 ALA A N 1
ATOM 2292 C CA . ALA A 1 277 ? 56.844 26.965 19.800 1.00 27.03 277 ALA A CA 1
ATOM 2293 C C . ALA A 1 277 ? 57.434 27.008 21.200 1.00 32.34 277 ALA A C 1
ATOM 2294 O O . ALA A 1 277 ? 57.513 28.078 21.823 1.00 26.98 277 ALA A O 1
ATOM 2296 N N . LEU A 1 278 ? 57.839 25.844 21.711 1.00 27.31 278 LEU A N 1
ATOM 2297 C CA . LEU A 1 278 ? 58.417 25.779 23.040 1.00 28.81 278 LEU A CA 1
ATOM 2298 C C . LEU A 1 278 ? 59.697 26.594 23.097 1.00 31.02 278 LEU A C 1
ATOM 2299 O O . LEU A 1 278 ? 59.894 27.412 24.000 1.00 30.87 278 LEU A O 1
ATOM 2304 N N . ARG A 1 279 ? 60.571 26.404 22.119 1.00 30.98 279 ARG A N 1
ATOM 2305 C CA . ARG A 1 279 ? 61.835 27.118 22.149 1.00 32.27 279 ARG A CA 1
ATOM 2306 C C . ARG A 1 279 ? 61.634 28.610 21.925 1.00 33.29 279 ARG A C 1
ATOM 2307 O O . ARG A 1 279 ? 62.315 29.426 22.546 1.00 31.89 279 ARG A O 1
ATOM 2315 N N . ARG A 1 280 ? 60.712 28.986 21.041 1.00 31.01 280 ARG A N 1
ATOM 2316 C CA . ARG A 1 280 ? 60.420 30.396 20.819 1.00 29.74 280 ARG A CA 1
ATOM 2317 C C . ARG A 1 280 ? 59.615 31.016 21.945 1.00 31.33 280 ARG A C 1
ATOM 2318 O O . ARG A 1 280 ? 59.487 32.241 21.983 1.00 32.71 280 ARG A O 1
ATOM 2326 N N . GLU A 1 281 ? 59.050 30.207 22.837 1.00 33.02 281 GLU A N 1
ATOM 2327 C CA . GLU A 1 281 ? 58.172 30.686 23.902 1.00 30.94 281 GLU A CA 1
ATOM 2328 C C . GLU A 1 281 ? 57.015 31.491 23.313 1.00 34.30 281 GLU A C 1
ATOM 2329 O O . GLU A 1 281 ? 56.635 32.559 23.807 1.00 35.23 281 GLU A O 1
ATOM 2335 N N . ASP A 1 282 ? 56.433 30.945 22.248 1.00 33.38 282 ASP A N 1
ATOM 2336 C CA . ASP A 1 282 ? 55.394 31.638 21.501 1.00 32.99 282 ASP A CA 1
ATOM 2337 C C . ASP A 1 282 ? 54.567 30.601 20.751 1.00 31.29 282 ASP A C 1
ATOM 2338 O O . ASP A 1 282 ? 55.129 29.752 20.055 1.00 30.39 282 ASP A O 1
ATOM 2343 N N . ARG A 1 283 ? 53.239 30.677 20.892 1.00 30.57 283 ARG A N 1
ATOM 2344 C CA . ARG A 1 283 ? 52.335 29.637 20.402 1.00 30.91 283 ARG A CA 1
ATOM 2345 C C . ARG A 1 283 ? 52.195 29.609 18.887 1.00 34.03 283 ARG A C 1
ATOM 2346 O O . ARG A 1 283 ? 51.570 28.680 18.361 1.00 35.49 283 ARG A O 1
ATOM 2354 N N . HIS A 1 284 ? 52.725 30.598 18.177 1.00 34.34 284 HIS A N 1
ATOM 2355 C CA . HIS A 1 284 ? 52.362 30.741 16.772 1.00 34.77 284 HIS A CA 1
ATOM 2356 C C . HIS A 1 284 ? 52.724 29.539 15.906 1.00 37.69 284 HIS A C 1
ATOM 2357 O O . HIS A 1 284 ? 51.869 29.126 15.102 1.00 34.60 284 HIS A O 1
ATOM 2364 N N . PRO A 1 285 ? 53.920 28.936 15.998 1.00 33.50 285 PRO A N 1
ATOM 2365 C CA . PRO A 1 285 ? 54.193 27.770 15.141 1.00 33.13 285 PRO A CA 1
ATOM 2366 C C . PRO A 1 285 ? 53.127 26.701 15.255 1.00 33.88 285 PRO A C 1
ATOM 2367 O O . PRO A 1 285 ? 52.710 26.128 14.239 1.00 35.05 285 PRO A O 1
ATOM 2371 N N . ILE A 1 286 ? 52.625 26.463 16.466 1.00 33.24 286 ILE A N 1
ATOM 2372 C CA . ILE A 1 286 ? 51.593 25.443 16.651 1.00 33.19 286 ILE A CA 1
ATOM 2373 C C . ILE A 1 286 ? 50.275 25.882 16.023 1.00 36.99 286 ILE A C 1
ATOM 2374 O O . ILE A 1 286 ? 49.696 25.161 15.202 1.00 38.03 286 ILE A O 1
ATOM 2379 N N . THR A 1 287 ? 49.763 27.060 16.420 1.00 36.75 287 THR A N 1
ATOM 2380 C CA . THR A 1 287 ? 48.432 27.461 15.953 1.00 38.23 287 THR A CA 1
ATOM 2381 C C . THR A 1 287 ? 48.434 27.733 14.455 1.00 39.32 287 THR A C 1
ATOM 2382 O O . THR A 1 287 ? 47.445 27.437 13.770 1.00 39.49 287 THR A O 1
ATOM 2386 N N . GLU A 1 288 ? 49.550 28.245 13.931 1.00 36.73 288 GLU A N 1
ATOM 2387 C CA . GLU A 1 288 ? 49.666 28.529 12.506 1.00 36.80 288 GLU A CA 1
ATOM 2388 C C . GLU A 1 288 ? 49.629 27.258 11.661 1.00 42.00 288 GLU A C 1
ATOM 2389 O O . GLU A 1 288 ? 48.928 27.211 10.640 1.00 43.34 288 GLU A O 1
ATOM 2395 N N . ILE A 1 289 ? 50.379 26.219 12.052 1.00 36.97 289 ILE A N 1
ATOM 2396 C CA . ILE A 1 289 ? 50.404 25.018 11.221 1.00 34.48 289 ILE A CA 1
ATOM 2397 C C . ILE A 1 289 ? 49.062 24.306 11.286 1.00 35.89 289 ILE A C 1
ATOM 2398 O O . ILE A 1 289 ? 48.641 23.659 10.313 1.00 32.37 289 ILE A O 1
ATOM 2403 N N . LEU A 1 290 ? 48.356 24.432 12.413 1.00 34.77 290 LEU A N 1
ATOM 2404 C CA . LEU A 1 290 ? 47.042 23.816 12.531 1.00 31.62 290 LEU A CA 1
ATOM 2405 C C . LEU A 1 290 ? 46.007 24.587 11.722 1.00 36.34 290 LEU A C 1
ATOM 2406 O O . LEU A 1 290 ? 45.107 23.984 11.131 1.00 36.41 290 LEU A O 1
ATOM 2411 N N . ARG A 1 291 ? 46.119 25.919 11.675 1.00 37.27 291 ARG A N 1
ATOM 2412 C CA . ARG A 1 291 ? 45.284 26.689 10.752 1.00 42.78 291 ARG A CA 1
ATOM 2413 C C . ARG A 1 291 ? 45.485 26.222 9.314 1.00 40.29 291 ARG A C 1
ATOM 2414 O O . ARG A 1 291 ? 44.528 26.175 8.538 1.00 38.14 291 ARG A O 1
ATOM 2422 N N . ARG A 1 292 ? 46.717 25.875 8.939 1.00 37.60 292 ARG A N 1
ATOM 2423 C CA . ARG A 1 292 ? 47.019 25.453 7.577 1.00 36.73 292 ARG A CA 1
ATOM 2424 C C . ARG A 1 292 ? 46.792 23.967 7.357 1.00 38.04 292 ARG A C 1
ATOM 2425 O O . ARG A 1 292 ? 47.182 23.443 6.316 1.00 43.11 292 ARG A O 1
ATOM 2433 N N . THR A 1 293 ? 46.166 23.275 8.300 1.00 37.95 293 THR A N 1
ATOM 2434 C CA . THR A 1 293 ? 45.896 21.858 8.120 1.00 41.35 293 THR A CA 1
ATOM 2435 C C . THR A 1 293 ? 44.407 21.654 7.895 1.00 41.92 293 THR A C 1
ATOM 2436 O O . THR A 1 293 ? 43.602 21.903 8.805 1.00 40.64 293 THR A O 1
ATOM 2440 N N . PRO A 1 294 ? 44.013 21.192 6.713 1.00 40.72 294 PRO A N 1
ATOM 2441 C CA . PRO A 1 294 ? 42.594 21.072 6.383 1.00 37.29 294 PRO A CA 1
ATOM 2442 C C . PRO A 1 294 ? 41.904 20.095 7.311 1.00 40.51 294 PRO A C 1
ATOM 2443 O O . PRO A 1 294 ? 42.561 19.236 7.920 1.00 42.27 294 PRO A O 1
ATOM 2447 N N . PRO A 1 295 ? 40.584 20.186 7.441 1.00 40.74 295 PRO A N 1
ATOM 2448 C CA . PRO A 1 295 ? 39.853 19.201 8.245 1.00 37.06 295 PRO A CA 1
ATOM 2449 C C . PRO A 1 295 ? 39.863 17.848 7.553 1.00 39.46 295 PRO A C 1
ATOM 2450 O O . PRO A 1 295 ? 40.201 17.727 6.374 1.00 39.39 295 PRO A O 1
ATOM 2454 N N . ILE A 1 296 ? 39.503 16.819 8.309 1.00 36.49 296 ILE A N 1
ATOM 2455 C CA . ILE A 1 296 ? 39.674 15.439 7.864 1.00 35.76 296 ILE A CA 1
ATOM 2456 C C . ILE A 1 296 ? 38.318 14.756 7.968 1.00 39.79 296 ILE A C 1
ATOM 2457 O O . ILE A 1 296 ? 37.407 15.249 8.655 1.00 37.30 296 ILE A O 1
ATOM 2462 N N . PRO A 1 297 ? 38.132 13.632 7.277 1.00 39.90 297 PRO A N 1
ATOM 2463 C CA . PRO A 1 297 ? 36.848 12.937 7.358 1.00 36.61 297 PRO A CA 1
ATOM 2464 C C . PRO A 1 297 ? 36.488 12.609 8.798 1.00 43.77 297 PRO A C 1
ATOM 2465 O O . PRO A 1 297 ? 37.338 12.488 9.684 1.00 48.99 297 PRO A O 1
ATOM 2469 N N . GLU A 1 298 ? 35.190 12.445 9.013 1.00 47.27 298 GLU A N 1
ATOM 2470 C CA . GLU A 1 298 ? 34.656 12.407 10.369 1.00 50.97 298 GLU A CA 1
ATOM 2471 C C . GLU A 1 298 ? 35.124 11.164 11.134 1.00 49.48 298 GLU A C 1
ATOM 2472 O O . GLU A 1 298 ? 35.393 11.235 12.338 1.00 50.34 298 GLU A O 1
ATOM 2478 N N . THR A 1 299 ? 35.230 10.024 10.461 1.00 45.65 299 THR A N 1
ATOM 2479 C CA . THR A 1 299 ? 35.635 8.768 11.081 1.00 45.10 299 THR A CA 1
ATOM 2480 C C . THR A 1 299 ? 37.143 8.612 11.178 1.00 45.02 299 THR A C 1
ATOM 2481 O O . THR A 1 299 ? 37.617 7.602 11.710 1.00 40.85 299 THR A O 1
ATOM 2485 N N . CYS A 1 300 ? 37.897 9.564 10.648 1.00 45.51 300 CYS A N 1
ATOM 2486 C CA . CYS A 1 300 ? 39.345 9.498 10.606 1.00 42.68 300 CYS A CA 1
ATOM 2487 C C . CYS A 1 300 ? 39.959 10.139 11.851 1.00 41.07 300 CYS A C 1
ATOM 2488 O O . CYS A 1 300 ? 39.305 10.884 12.588 1.00 39.77 300 CYS A O 1
ATOM 2491 N N . GLN A 1 301 ? 41.240 9.845 12.068 1.00 38.42 301 GLN A N 1
ATOM 2492 C CA . GLN A 1 301 ? 41.915 10.204 13.307 1.00 34.56 301 GLN A CA 1
ATOM 2493 C C . GLN A 1 301 ? 43.381 10.512 13.037 1.00 35.14 301 GLN A C 1
ATOM 2494 O O . GLN A 1 301 ? 44.049 9.799 12.282 1.00 32.87 301 GLN A O 1
ATOM 2500 N N . TRP A 1 302 ? 43.866 11.593 13.636 1.00 33.48 302 TRP A N 1
ATOM 2501 C CA . TRP A 1 302 ? 45.287 11.881 13.639 1.00 30.88 302 TRP A CA 1
ATOM 2502 C C . TRP A 1 302 ? 45.983 11.013 14.679 1.00 31.93 302 TRP A C 1
ATOM 2503 O O . TRP A 1 302 ? 45.436 10.755 15.757 1.00 31.46 302 TRP A O 1
ATOM 2514 N N . ALA A 1 303 ? 47.197 10.581 14.358 1.00 27.62 303 ALA A N 1
ATOM 2515 C CA . ALA A 1 303 ? 48.100 9.980 15.331 1.00 29.67 303 ALA A CA 1
ATOM 2516 C C . ALA A 1 303 ? 49.086 11.049 15.780 1.00 31.64 303 ALA A C 1
ATOM 2517 O O . ALA A 1 303 ? 49.835 11.592 14.954 1.00 29.46 303 ALA A O 1
ATOM 2519 N N . LEU A 1 304 ? 49.074 11.358 17.075 1.00 26.56 304 LEU A N 1
ATOM 2520 C CA . LEU A 1 304 ? 49.941 12.371 17.659 1.00 28.19 304 LEU A CA 1
ATOM 2521 C C . LEU A 1 304 ? 51.177 11.706 18.247 1.00 29.46 304 LEU A C 1
ATOM 2522 O O . LEU A 1 304 ? 51.069 10.667 18.906 1.00 31.28 304 LEU A O 1
ATOM 2527 N N . PHE A 1 305 ? 52.343 12.323 18.038 1.00 25.12 305 PHE A N 1
ATOM 2528 C CA . PHE A 1 305 ? 53.588 11.814 18.599 1.00 24.85 305 PHE A CA 1
ATOM 2529 C C . PHE A 1 305 ? 54.590 12.953 18.784 1.00 25.30 305 PHE A C 1
ATOM 2530 O O . PHE A 1 305 ? 54.551 13.967 18.084 1.00 27.19 305 PHE A O 1
ATOM 2538 N N . LEU A 1 306 ? 55.504 12.763 19.732 1.00 25.89 306 LEU A N 1
ATOM 2539 C CA . LEU A 1 306 ? 56.635 13.656 19.931 1.00 23.69 306 LEU A CA 1
ATOM 2540 C C . LEU A 1 306 ? 57.910 13.122 19.303 1.00 26.90 306 LEU A C 1
ATOM 2541 O O . LEU A 1 306 ? 58.660 13.885 18.680 1.00 25.78 306 LEU A O 1
ATOM 2546 N N . ARG A 1 307 ? 58.192 11.833 19.487 1.00 25.46 307 ARG A N 1
ATOM 2547 C CA . ARG A 1 307 ? 59.372 11.198 18.915 1.00 26.25 307 ARG A CA 1
ATOM 2548 C C . ARG A 1 307 ? 58.998 9.782 18.499 1.00 26.74 307 ARG A C 1
ATOM 2549 O O . ARG A 1 307 ? 57.892 9.300 18.765 1.00 24.83 307 ARG A O 1
ATOM 2557 N N . ASN A 1 308 ? 59.936 9.110 17.843 1.00 27.77 308 ASN A N 1
ATOM 2558 C CA . ASN A 1 308 ? 59.709 7.743 17.385 1.00 26.78 308 ASN A CA 1
ATOM 2559 C C . ASN A 1 308 ? 61.075 7.095 17.195 1.00 29.30 308 ASN A C 1
ATOM 2560 O O . ASN A 1 308 ? 62.089 7.627 17.664 1.00 28.51 308 ASN A O 1
ATOM 2565 N N . HIS A 1 309 ? 61.103 5.963 16.478 1.00 30.22 309 HIS A N 1
ATOM 2566 C CA . HIS A 1 309 ? 62.326 5.202 16.244 1.00 31.26 309 HIS A CA 1
ATOM 2567 C C . HIS A 1 309 ? 63.196 5.843 15.176 1.00 31.83 309 HIS A C 1
ATOM 2568 O O . HIS A 1 309 ? 64.298 5.346 14.907 1.00 30.38 309 HIS A O 1
ATOM 2575 N N . ASP A 1 310 ? 62.736 6.927 14.568 1.00 28.11 310 ASP A N 1
ATOM 2576 C CA . ASP A 1 310 ? 63.534 7.628 13.581 1.00 30.74 310 ASP A CA 1
ATOM 2577 C C . ASP A 1 310 ? 64.094 8.900 14.190 1.00 29.52 310 ASP A C 1
ATOM 2578 O O . ASP A 1 310 ? 63.833 9.227 15.349 1.00 28.36 310 ASP A O 1
ATOM 2583 N N . GLU A 1 311 ? 64.884 9.616 13.392 1.00 28.66 311 GLU A N 1
ATOM 2584 C CA . GLU A 1 311 ? 65.267 10.972 13.732 1.00 28.16 311 GLU A CA 1
ATOM 2585 C C . GLU A 1 311 ? 64.019 11.850 13.781 1.00 29.79 311 GLU A C 1
ATOM 2586 O O . GLU A 1 311 ? 62.974 11.517 13.207 1.00 29.64 311 GLU A O 1
ATOM 2592 N N . LEU A 1 312 ? 64.118 12.963 14.515 1.00 26.98 312 LEU A N 1
ATOM 2593 C CA . LEU A 1 312 ? 63.119 14.027 14.423 1.00 26.72 312 LEU A CA 1
ATOM 2594 C C . LEU A 1 312 ? 63.211 14.625 13.024 1.00 29.96 312 LEU A C 1
ATOM 2595 O O . LEU A 1 312 ? 64.185 15.315 12.711 1.00 29.48 312 LEU A O 1
ATOM 2600 N N . THR A 1 313 ? 62.209 14.368 12.179 1.00 27.50 313 THR A N 1
ATOM 2601 C CA . THR A 1 313 ? 62.327 14.704 10.767 1.00 29.06 313 THR A CA 1
ATOM 2602 C C . THR A 1 313 ? 62.095 16.194 10.534 1.00 31.54 313 THR A C 1
ATOM 2603 O O . THR A 1 313 ? 61.120 16.777 11.031 1.00 27.01 313 THR A O 1
ATOM 2607 N N . LEU A 1 314 ? 63.003 16.810 9.777 1.00 27.56 314 LEU A N 1
ATOM 2608 C CA . LEU A 1 314 ? 62.829 18.182 9.323 1.00 31.80 314 LEU A CA 1
ATOM 2609 C C . LEU A 1 314 ? 62.686 18.257 7.805 1.00 34.60 314 LEU A C 1
ATOM 2610 O O . LEU A 1 314 ? 63.062 19.253 7.187 1.00 35.25 314 LEU A O 1
ATOM 2615 N N . GLU A 1 315 ? 62.109 17.215 7.193 1.00 35.22 315 GLU A N 1
ATOM 2616 C CA . GLU A 1 315 ? 61.929 17.212 5.741 1.00 33.78 315 GLU A CA 1
ATOM 2617 C C . GLU A 1 315 ? 60.837 18.177 5.293 1.00 33.68 315 GLU A C 1
ATOM 2618 O O . GLU A 1 315 ? 60.986 18.849 4.269 1.00 39.71 315 GLU A O 1
ATOM 2624 N N . MET A 1 316 ? 59.735 18.258 6.035 1.00 33.14 316 MET A N 1
ATOM 2625 C CA . MET A 1 316 ? 58.556 19.028 5.648 1.00 30.22 316 MET A CA 1
ATOM 2626 C C . MET A 1 316 ? 58.386 20.287 6.499 1.00 33.20 316 MET A C 1
ATOM 2627 O O . MET A 1 316 ? 57.274 20.665 6.877 1.00 34.78 316 MET A O 1
ATOM 2632 N N . VAL A 1 317 ? 59.495 20.952 6.804 1.00 32.47 317 VAL A N 1
ATOM 2633 C CA . VAL A 1 317 ? 59.503 22.291 7.374 1.00 32.76 317 VAL A CA 1
ATOM 2634 C C . VAL A 1 317 ? 60.289 23.175 6.411 1.00 35.53 317 VAL A C 1
ATOM 2635 O O . VAL A 1 317 ? 61.016 22.678 5.544 1.00 39.33 317 VAL A O 1
ATOM 2639 N N . THR A 1 318 ? 60.140 24.493 6.552 1.00 32.28 318 THR A N 1
ATOM 2640 C CA . THR A 1 318 ? 60.852 25.374 5.628 1.00 35.36 318 THR A CA 1
ATOM 2641 C C . THR A 1 318 ? 62.354 25.290 5.878 1.00 36.78 318 THR A C 1
ATOM 2642 O O . THR A 1 318 ? 62.813 24.784 6.907 1.00 38.25 318 THR A O 1
ATOM 2646 N N . ASP A 1 319 ? 63.130 25.810 4.923 1.00 38.91 319 ASP A N 1
ATOM 2647 C CA . ASP A 1 319 ? 64.583 25.810 5.072 1.00 37.15 319 ASP A CA 1
ATOM 2648 C C . ASP A 1 319 ? 65.019 26.622 6.282 1.00 38.40 319 ASP A C 1
ATOM 2649 O O . ASP A 1 319 ? 65.950 26.238 6.998 1.00 42.02 319 ASP A O 1
ATOM 2654 N N . GLU A 1 320 ? 64.376 27.758 6.521 1.00 39.70 320 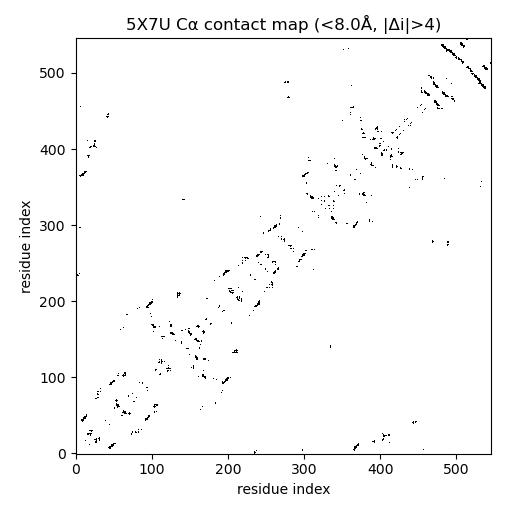GLU A N 1
ATOM 2655 C CA . GLU A 1 320 ? 64.808 28.585 7.635 1.00 37.51 320 GLU A CA 1
ATOM 2656 C C . GLU A 1 320 ? 64.395 27.971 8.956 1.00 33.05 320 GLU A C 1
ATOM 2657 O O . GLU A 1 320 ? 65.112 28.107 9.952 1.00 34.75 320 GLU A O 1
ATOM 2663 N N . GLU A 1 321 ? 63.256 27.284 8.977 1.00 32.33 321 GLU A N 1
ATOM 2664 C CA . GLU A 1 321 ? 62.869 26.524 10.157 1.00 32.10 321 GLU A CA 1
ATOM 2665 C C . GLU A 1 321 ? 63.853 25.397 10.421 1.00 33.79 321 GLU A C 1
ATOM 2666 O O . GLU A 1 321 ? 64.241 25.171 11.570 1.00 33.79 321 GLU A O 1
ATOM 2672 N N . ARG A 1 322 ? 64.286 24.695 9.369 1.00 34.16 322 ARG A N 1
ATOM 2673 C CA . ARG A 1 322 ? 65.268 23.641 9.567 1.00 33.61 322 ARG A CA 1
ATOM 2674 C C . ARG A 1 322 ? 66.530 24.202 10.196 1.00 34.92 322 ARG A C 1
ATOM 2675 O O . ARG A 1 322 ? 67.061 23.627 11.155 1.00 37.78 322 ARG A O 1
ATOM 2683 N N . ASP A 1 323 ? 67.004 25.346 9.701 1.00 30.22 323 ASP A N 1
ATOM 2684 C CA . ASP A 1 323 ? 68.220 25.924 10.259 1.00 34.63 323 ASP A CA 1
ATOM 2685 C C . ASP A 1 323 ? 68.007 26.328 11.704 1.00 33.50 323 ASP A C 1
ATOM 2686 O O . ASP A 1 323 ? 68.888 26.129 12.551 1.00 35.12 323 ASP A O 1
ATOM 2691 N N . TYR A 1 324 ? 66.844 26.907 11.999 1.00 29.96 324 TYR A N 1
ATOM 2692 C CA . TYR A 1 324 ? 66.514 27.274 13.369 1.00 31.69 324 TYR A CA 1
ATOM 2693 C C . TYR A 1 324 ? 66.549 26.044 14.269 1.00 32.70 324 TYR A C 1
ATOM 2694 O O . TYR A 1 324 ? 67.235 26.031 15.303 1.00 29.97 324 TYR A O 1
ATOM 2703 N N . MET A 1 325 ? 65.848 24.979 13.857 1.00 25.42 325 MET A N 1
ATOM 2704 C CA . MET A 1 325 ? 65.819 23.760 14.653 1.00 28.67 325 MET A CA 1
ATOM 2705 C C . MET A 1 325 ? 67.217 23.177 14.827 1.00 30.38 325 MET A C 1
ATOM 2706 O O . MET A 1 325 ? 67.568 22.732 15.924 1.00 27.77 325 MET A O 1
ATOM 2711 N N . TYR A 1 326 ? 68.041 23.194 13.770 1.00 30.63 326 TYR A N 1
ATOM 2712 C CA . TYR A 1 326 ? 69.419 22.725 13.915 1.00 30.83 326 TYR A CA 1
ATOM 2713 C C . TYR A 1 326 ? 70.162 23.529 14.968 1.00 33.46 326 TYR A C 1
ATOM 2714 O O . TYR A 1 326 ? 70.801 22.966 15.858 1.00 34.15 326 TYR A O 1
ATOM 2723 N N . HIS A 1 327 ? 70.112 24.862 14.863 1.00 35.44 327 HIS A N 1
ATOM 2724 C CA . HIS A 1 327 ? 70.889 25.707 15.762 1.00 31.57 327 HIS A CA 1
ATOM 2725 C C . HIS A 1 327 ? 70.396 25.600 17.197 1.00 35.47 327 HIS A C 1
ATOM 2726 O O . HIS A 1 327 ? 71.186 25.717 18.139 1.00 37.33 327 HIS A O 1
ATOM 2733 N N . GLU A 1 328 ? 69.102 25.376 17.386 1.00 35.36 328 GLU A N 1
ATOM 2734 C CA . GLU A 1 328 ? 68.526 25.351 18.719 1.00 30.51 328 GLU A CA 1
ATOM 2735 C C . GLU A 1 328 ? 68.567 23.973 19.367 1.00 35.61 328 GLU A C 1
ATOM 2736 O O . GLU A 1 328 ? 68.712 23.889 20.591 1.00 36.94 328 GLU A O 1
ATOM 2742 N N . TYR A 1 329 ? 68.434 22.892 18.582 1.00 29.75 329 TYR A N 1
ATOM 2743 C CA . TYR A 1 329 ? 68.268 21.549 19.119 1.00 29.58 329 TYR A CA 1
ATOM 2744 C C . TYR A 1 329 ? 69.325 20.552 18.658 1.00 32.08 329 TYR A C 1
ATOM 2745 O O . TYR A 1 329 ? 69.289 19.394 19.092 1.00 29.07 329 TYR A O 1
ATOM 2754 N N . ALA A 1 330 ? 70.264 20.957 17.809 1.00 31.25 330 ALA A N 1
ATOM 2755 C CA . ALA A 1 330 ? 71.289 20.059 17.301 1.00 29.73 330 ALA A CA 1
ATOM 2756 C C . ALA A 1 330 ? 72.590 20.837 17.082 1.00 32.48 330 ALA A C 1
ATOM 2757 O O . ALA A 1 330 ? 73.156 20.887 15.993 1.00 37.24 330 ALA A O 1
ATOM 2759 N N . LYS A 1 331 ? 73.101 21.459 18.142 1.00 33.74 331 LYS A N 1
ATOM 2760 C CA . LYS A 1 331 ? 74.300 22.281 18.013 1.00 32.41 331 LYS A CA 1
ATOM 2761 C C . LYS A 1 331 ? 75.531 21.452 17.673 1.00 36.63 331 LYS A C 1
ATOM 2762 O O . LYS A 1 331 ? 76.434 21.939 16.986 1.00 43.88 331 LYS A O 1
ATOM 2768 N N . ASP A 1 332 ? 75.599 20.218 18.151 1.00 38.21 332 ASP A N 1
ATOM 2769 C CA . ASP A 1 332 ? 76.657 19.303 17.750 1.00 38.51 332 ASP A CA 1
ATOM 2770 C C . ASP A 1 332 ? 76.276 18.672 16.413 1.00 38.76 332 ASP A C 1
ATOM 2771 O O . ASP A 1 332 ? 75.207 18.064 16.309 1.00 36.76 332 ASP A O 1
ATOM 2776 N N . PRO A 1 333 ? 77.098 18.798 15.373 1.00 43.55 333 PRO A N 1
ATOM 2777 C CA . PRO A 1 333 ? 76.691 18.270 14.056 1.00 42.19 333 PRO A CA 1
ATOM 2778 C C . PRO A 1 333 ? 76.517 16.756 14.027 1.00 34.79 333 PRO A C 1
ATOM 2779 O O . PRO A 1 333 ? 75.764 16.254 13.187 1.00 34.70 333 PRO A O 1
ATOM 2783 N N . ARG A 1 334 ? 77.144 16.016 14.941 1.00 31.01 334 ARG A N 1
ATOM 2784 C CA . ARG A 1 334 ? 76.852 14.591 15.046 1.00 32.21 334 ARG A CA 1
ATOM 2785 C C . ARG A 1 334 ? 75.390 14.324 15.418 1.00 36.08 334 ARG A C 1
ATOM 2786 O O . ARG A 1 334 ? 74.891 13.216 15.174 1.00 34.19 334 ARG A O 1
ATOM 2794 N N . MET A 1 335 ? 74.679 15.315 15.974 1.00 31.88 335 MET A N 1
ATOM 2795 C CA . MET A 1 335 ? 73.262 15.145 16.283 1.00 31.97 335 MET A CA 1
ATOM 2796 C C . MET A 1 335 ? 72.370 15.180 15.052 1.00 30.98 335 MET A C 1
ATOM 2797 O O . MET A 1 335 ? 71.159 14.927 15.179 1.00 27.04 335 MET A O 1
ATOM 2802 N N . ARG A 1 336 ? 72.916 15.501 13.882 1.00 32.84 336 ARG A N 1
ATOM 2803 C CA . ARG A 1 336 ? 72.107 15.654 12.681 1.00 32.14 336 ARG A CA 1
ATOM 2804 C C . ARG A 1 336 ? 72.210 14.411 11.811 1.00 32.61 336 ARG A C 1
ATOM 2805 O O . ARG A 1 336 ? 73.219 13.701 11.823 1.00 37.09 336 ARG A O 1
ATOM 2813 N N . LEU A 1 337 ? 71.149 14.163 11.047 1.00 32.80 337 LEU A N 1
ATOM 2814 C CA . LEU A 1 337 ? 71.074 12.983 10.194 1.00 31.27 337 LEU A CA 1
ATOM 2815 C C . LEU A 1 337 ? 70.078 13.250 9.083 1.00 31.83 337 LEU A C 1
ATOM 2816 O O . LEU A 1 337 ? 68.892 13.465 9.361 1.00 32.57 337 LEU A O 1
ATOM 2821 N N . ASN A 1 338 ? 70.545 13.218 7.838 1.00 35.13 338 ASN A N 1
ATOM 2822 C CA . ASN A 1 338 ? 69.715 13.568 6.679 1.00 35.73 338 ASN A CA 1
ATOM 2823 C C . ASN A 1 338 ? 69.170 14.974 6.934 1.00 37.05 338 ASN A C 1
ATOM 2824 O O . ASN A 1 338 ? 69.948 15.885 7.261 1.00 38.61 338 ASN A O 1
ATOM 2829 N N . LEU A 1 339 ? 67.872 15.202 6.829 1.00 33.83 339 LEU A N 1
ATOM 2830 C CA . LEU A 1 339 ? 67.284 16.481 7.173 1.00 32.39 339 LEU A CA 1
ATOM 2831 C C . LEU A 1 339 ? 66.542 16.317 8.497 1.00 34.04 339 LEU A C 1
ATOM 2832 O O . LEU A 1 339 ? 65.312 16.342 8.564 1.00 36.88 339 LEU A O 1
ATOM 2837 N N . GLY A 1 340 ? 67.305 16.112 9.561 1.00 32.20 340 GLY A N 1
ATOM 2838 C CA . GLY A 1 340 ?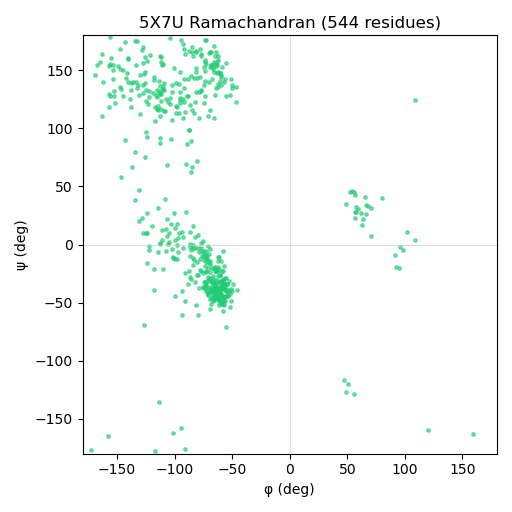 66.667 15.769 10.817 1.00 31.78 340 GLY A CA 1
ATOM 2839 C C . GLY A 1 340 ? 67.655 15.744 11.958 1.00 30.58 340 GLY A C 1
ATOM 2840 O O . GLY A 1 340 ? 68.838 16.049 11.801 1.00 33.24 340 GLY A O 1
ATOM 2841 N N . ILE A 1 341 ? 67.139 15.371 13.121 1.00 29.50 341 ILE A N 1
ATOM 2842 C CA . ILE A 1 341 ? 67.868 15.438 14.378 1.00 28.76 341 ILE A CA 1
ATOM 2843 C C . ILE A 1 341 ? 67.717 14.081 15.049 1.00 29.20 341 ILE A C 1
ATOM 2844 O O . ILE A 1 341 ? 66.608 13.701 15.441 1.00 26.12 341 ILE A O 1
ATOM 2849 N N . ARG A 1 342 ? 68.817 13.330 15.148 1.00 29.37 342 ARG A N 1
ATOM 2850 C CA . ARG A 1 342 ? 68.753 11.975 15.700 1.00 27.51 342 ARG A CA 1
ATOM 2851 C C . ARG A 1 342 ? 68.966 12.008 17.216 1.00 24.24 342 ARG A C 1
ATOM 2852 O O . ARG A 1 342 ? 69.979 11.560 17.738 1.00 25.21 342 ARG A O 1
ATOM 2860 N N . ARG A 1 343 ? 67.978 12.565 17.920 1.00 22.03 343 ARG A N 1
ATOM 2861 C CA . ARG A 1 343 ? 68.013 12.717 19.372 1.00 23.97 343 ARG A CA 1
ATOM 2862 C C . ARG A 1 343 ? 66.686 12.258 19.973 1.00 27.90 343 ARG A C 1
ATOM 2863 O O . ARG A 1 343 ? 65.633 12.295 19.314 1.00 24.14 343 ARG A O 1
ATOM 2871 N N . ARG A 1 344 ? 66.741 11.836 21.235 1.00 21.38 344 ARG A N 1
ATOM 2872 C CA . ARG A 1 344 ? 65.550 11.463 21.988 1.00 22.72 344 ARG A CA 1
ATOM 2873 C C . ARG A 1 344 ? 64.900 12.683 22.633 1.00 24.73 344 ARG A C 1
ATOM 2874 O O . ARG A 1 344 ? 65.511 13.745 22.781 1.00 23.02 344 ARG A O 1
ATOM 2882 N N . LEU A 1 345 ? 63.658 12.485 23.081 1.00 24.57 345 LEU A N 1
ATOM 2883 C CA . LEU A 1 345 ? 62.848 13.576 23.615 1.00 22.48 345 LEU A CA 1
ATOM 2884 C C . LEU A 1 345 ? 63.532 14.260 24.793 1.00 25.66 345 LEU A C 1
ATOM 2885 O O . LEU A 1 345 ? 63.770 15.474 24.768 1.00 26.57 345 LEU A O 1
ATOM 2890 N N . ALA A 1 346 ? 63.868 13.492 25.838 1.00 22.83 346 ALA A N 1
ATOM 2891 C CA . ALA A 1 346 ? 64.417 14.109 27.043 1.00 25.55 346 ALA A CA 1
ATOM 2892 C C . ALA A 1 346 ? 65.723 14.850 26.773 1.00 26.44 346 ALA A C 1
ATOM 2893 O O . ALA A 1 346 ? 65.865 15.984 27.263 1.00 24.52 346 ALA A O 1
ATOM 2895 N N . PRO A 1 347 ? 66.685 14.311 26.018 1.00 25.59 347 PRO A N 1
ATOM 2896 C CA . PRO A 1 347 ? 67.840 15.147 25.638 1.00 25.65 347 PRO A CA 1
ATOM 2897 C C . PRO A 1 347 ? 67.450 16.392 24.845 1.00 29.55 347 PRO A C 1
ATOM 2898 O O . PRO A 1 347 ? 67.993 17.475 25.108 1.00 26.65 347 PRO A O 1
ATOM 2902 N N . LEU A 1 348 ? 66.523 16.272 23.884 1.00 23.73 348 LEU A N 1
ATOM 2903 C CA . LEU A 1 348 ? 66.093 17.448 23.136 1.00 26.06 348 LEU A CA 1
ATOM 2904 C C . LEU A 1 348 ? 65.560 18.523 24.061 1.00 28.60 348 LEU A C 1
ATOM 2905 O O . LEU A 1 348 ? 65.686 19.713 23.763 1.00 30.50 348 LEU A O 1
ATOM 2910 N N . LEU A 1 349 ? 64.936 18.123 25.167 1.00 25.23 349 LEU A N 1
ATOM 2911 C CA . LEU A 1 349 ? 64.360 19.044 26.129 1.00 26.41 349 LEU A CA 1
ATOM 2912 C C . LEU A 1 349 ? 65.284 19.288 27.310 1.00 29.71 349 LEU A C 1
ATOM 2913 O O . LEU A 1 349 ? 64.823 19.739 28.367 1.00 26.87 349 LEU A O 1
ATOM 2918 N N . ASP A 1 350 ? 66.575 18.965 27.162 1.00 29.70 350 ASP A N 1
ATOM 2919 C CA . ASP A 1 350 ? 67.591 19.255 28.179 1.00 30.63 350 ASP A CA 1
ATOM 2920 C C . ASP A 1 350 ? 67.288 18.601 29.514 1.00 28.60 350 ASP A C 1
ATOM 2921 O O . ASP A 1 350 ? 67.626 19.150 30.567 1.00 30.82 350 ASP A O 1
ATOM 2926 N N . ASN A 1 351 ? 66.626 17.449 29.480 1.00 25.30 351 ASN A N 1
ATOM 2927 C CA . ASN A 1 351 ? 66.267 16.728 30.692 1.00 26.76 351 ASN A CA 1
ATOM 2928 C C . ASN A 1 351 ? 65.423 17.581 31.634 1.00 27.16 351 ASN A C 1
ATOM 2929 O O . ASN A 1 351 ? 65.458 17.396 32.847 1.00 28.39 351 ASN A O 1
ATOM 2934 N N . SER A 1 352 ? 64.667 18.529 31.090 1.00 28.64 352 SER A N 1
ATOM 2935 C CA . SER A 1 352 ? 63.771 19.358 31.890 1.00 29.46 352 SER A CA 1
ATOM 2936 C C . SER A 1 352 ? 62.455 18.616 32.123 1.00 31.72 352 SER A C 1
ATOM 2937 O O . SER A 1 352 ? 61.662 18.411 31.192 1.00 27.76 352 SER A O 1
ATOM 2940 N N . GLU A 1 353 ? 62.206 18.250 33.379 1.00 33.36 353 GLU A N 1
ATOM 2941 C CA . GLU A 1 353 ? 60.985 17.528 33.716 1.00 35.16 353 GLU A CA 1
ATOM 2942 C C . GLU A 1 353 ? 59.734 18.343 33.374 1.00 29.45 353 GLU A C 1
ATOM 2943 O O . GLU A 1 353 ? 58.744 17.785 32.886 1.00 28.79 353 GLU A O 1
ATOM 2949 N N . ARG A 1 354 ? 59.761 19.658 33.604 1.00 26.05 354 ARG A N 1
ATOM 2950 C CA . ARG A 1 354 ? 58.579 20.470 33.325 1.00 29.51 354 ARG A CA 1
ATOM 2951 C C . ARG A 1 354 ? 58.317 20.576 31.828 1.00 29.19 354 ARG A C 1
ATOM 2952 O O . ARG A 1 354 ? 57.157 20.566 31.400 1.00 28.55 354 ARG A O 1
ATOM 2960 N N . ARG A 1 355 ? 59.381 20.655 31.015 1.00 28.93 355 ARG A N 1
ATOM 2961 C CA . ARG A 1 355 ? 59.214 20.645 29.564 1.00 27.56 355 ARG A CA 1
ATOM 2962 C C . ARG A 1 355 ? 58.723 19.284 29.082 1.00 28.52 355 ARG A C 1
ATOM 2963 O O . ARG A 1 355 ? 57.856 19.210 28.201 1.00 27.05 355 ARG A O 1
ATOM 2971 N N . ILE A 1 356 ? 59.254 18.194 29.655 1.00 26.48 356 ILE A N 1
ATOM 2972 C CA . ILE A 1 356 ? 58.832 16.860 29.236 1.00 25.09 356 ILE A CA 1
ATOM 2973 C C . ILE A 1 356 ? 57.365 16.644 29.567 1.00 24.59 356 ILE A C 1
ATOM 2974 O O . ILE A 1 356 ? 56.607 16.089 28.765 1.00 27.41 356 ILE A O 1
ATOM 2979 N N . GLN A 1 357 ? 56.940 17.089 30.742 1.00 25.47 357 GLN A N 1
ATOM 2980 C CA . GLN A 1 357 ? 55.532 16.977 31.108 1.00 30.90 357 GLN A CA 1
ATOM 2981 C C . GLN A 1 357 ? 54.649 17.857 30.224 1.00 29.27 357 GLN A C 1
ATOM 2982 O O . GLN A 1 357 ? 53.583 17.419 29.763 1.00 26.91 357 GLN A O 1
ATOM 2988 N N . LEU A 1 358 ? 55.077 19.101 29.976 1.00 27.92 358 LEU A N 1
ATOM 2989 C CA . LEU A 1 358 ? 54.289 20.011 29.148 1.00 24.67 358 LEU A CA 1
ATOM 2990 C C . LEU A 1 358 ? 54.038 19.409 27.781 1.00 30.29 358 LEU A C 1
ATOM 2991 O O . LEU A 1 358 ? 52.898 19.384 27.289 1.00 30.36 358 LEU A O 1
ATOM 2996 N N . MET A 1 359 ? 55.102 18.901 27.161 1.00 27.83 359 MET A N 1
ATOM 2997 C CA . MET A 1 359 ? 54.988 18.333 25.824 1.00 27.29 359 MET A CA 1
ATOM 2998 C C . MET A 1 359 ? 54.087 17.100 25.828 1.00 29.61 359 MET A C 1
ATOM 2999 O O . MET A 1 359 ? 53.289 16.893 24.900 1.00 27.92 359 MET A O 1
ATOM 3004 N N . HIS A 1 360 ? 54.177 16.277 26.876 1.00 26.87 360 HIS A N 1
ATOM 3005 C CA . HIS A 1 360 ? 53.279 15.132 26.944 1.00 29.24 360 HIS A CA 1
ATOM 3006 C C . HIS A 1 360 ? 51.830 15.567 27.144 1.00 29.24 360 HIS A C 1
ATOM 3007 O O . HIS A 1 360 ? 50.921 14.987 26.545 1.00 28.14 360 HIS A O 1
ATOM 3014 N N . LEU A 1 361 ? 51.592 16.585 27.974 1.00 27.36 361 LEU A N 1
ATOM 3015 C CA . LEU A 1 361 ? 50.230 17.074 28.143 1.00 28.51 361 LEU A CA 1
ATOM 3016 C C . LEU A 1 361 ? 49.681 17.619 26.831 1.00 29.91 361 LEU A C 1
ATOM 3017 O O . LEU A 1 361 ? 48.504 17.421 26.522 1.00 29.86 361 LEU A O 1
ATOM 3022 N N . LEU A 1 362 ? 50.517 18.292 26.031 1.00 30.71 362 LEU A N 1
ATOM 3023 C CA . LEU A 1 362 ? 50.068 18.700 24.701 1.00 28.60 362 LEU A CA 1
ATOM 3024 C C . LEU A 1 362 ? 49.716 17.481 23.861 1.00 32.33 362 LEU A C 1
ATOM 3025 O O . LEU A 1 362 ? 48.659 17.433 23.217 1.00 30.83 362 LEU A O 1
ATOM 3030 N N . LEU A 1 363 ? 50.599 16.482 23.865 1.00 32.54 363 LEU A N 1
ATOM 3031 C CA . LEU A 1 363 ? 50.353 15.229 23.156 1.00 30.32 363 LEU A CA 1
ATOM 3032 C C . LEU A 1 363 ? 49.034 14.594 23.570 1.00 32.32 363 LEU A C 1
ATOM 3033 O O . LEU A 1 363 ? 48.303 14.053 22.733 1.00 31.40 363 LEU A O 1
ATOM 3038 N N . PHE A 1 364 ? 48.711 14.659 24.862 1.00 30.90 364 PHE A N 1
ATOM 3039 C CA . PHE A 1 364 ? 47.537 14.006 25.423 1.00 31.58 364 PHE A CA 1
ATOM 3040 C C . PHE A 1 364 ? 46.258 14.839 25.337 1.00 34.88 364 PHE A C 1
ATOM 3041 O O . PHE A 1 364 ? 45.188 14.302 25.643 1.00 30.52 364 PHE A O 1
ATOM 3049 N N . THR A 1 365 ? 46.326 16.133 24.955 1.00 30.56 365 THR A N 1
ATOM 3050 C CA . THR A 1 365 ? 45.134 16.976 24.948 1.00 30.08 365 THR A CA 1
ATOM 3051 C C . THR A 1 365 ? 44.797 17.596 23.598 1.00 33.22 365 THR A C 1
ATOM 3052 O O . THR A 1 365 ? 43.746 18.243 23.489 1.00 34.16 365 THR A O 1
ATOM 3056 N N . LEU A 1 366 ? 45.632 17.424 22.575 1.00 30.42 366 LEU A N 1
ATOM 3057 C CA . LEU A 1 366 ? 45.286 17.838 21.218 1.00 28.34 366 LEU A CA 1
ATOM 3058 C C . LEU A 1 366 ? 44.399 16.768 20.570 1.00 34.51 366 LEU A C 1
ATOM 3059 O O . LEU A 1 366 ? 44.241 15.666 21.108 1.00 34.71 366 LEU A O 1
ATOM 3064 N N . PRO A 1 367 ? 43.751 17.063 19.439 1.00 31.91 367 PRO A N 1
ATOM 3065 C CA . PRO A 1 367 ? 42.766 16.114 18.892 1.00 30.85 367 PRO A CA 1
ATOM 3066 C C . PRO A 1 367 ? 43.457 14.976 18.163 1.00 32.11 367 PRO A C 1
ATOM 3067 O O . PRO A 1 367 ? 44.004 15.158 17.072 1.00 35.52 367 PRO A O 1
ATOM 3071 N N . GLY A 1 368 ? 43.424 13.794 18.756 1.00 30.82 368 GLY A N 1
ATOM 3072 C CA . GLY A 1 368 ? 43.998 12.649 18.091 1.00 27.90 368 GLY A CA 1
ATOM 3073 C C . GLY A 1 368 ? 44.312 11.553 19.088 1.00 33.44 368 GLY A C 1
ATOM 3074 O O . GLY A 1 368 ? 43.819 11.551 20.220 1.00 32.21 368 GLY A O 1
ATOM 3075 N N . THR A 1 369 ? 45.148 10.632 18.630 1.00 29.45 369 THR A N 1
ATOM 3076 C CA . THR A 1 369 ? 45.493 9.435 19.364 1.00 27.98 369 THR A CA 1
ATOM 3077 C C . THR A 1 369 ? 46.982 9.484 19.667 1.00 28.49 369 THR A C 1
ATOM 3078 O O . THR A 1 369 ? 47.797 9.549 18.730 1.00 26.84 369 THR A O 1
ATOM 3082 N N . PRO A 1 370 ? 47.378 9.501 20.936 1.00 29.47 370 PRO A N 1
ATOM 3083 C CA . PRO A 1 370 ? 48.788 9.713 21.264 1.00 29.16 370 PRO A CA 1
ATOM 3084 C C . PRO A 1 370 ? 49.583 8.427 21.186 1.00 27.77 370 PRO A C 1
ATOM 3085 O O . PRO A 1 370 ? 49.095 7.346 21.522 1.00 29.98 370 PRO A O 1
ATOM 3089 N N . ILE A 1 371 ? 50.816 8.564 20.710 1.00 27.55 371 ILE A N 1
ATOM 3090 C CA . ILE A 1 371 ? 51.804 7.495 20.677 1.00 28.46 371 ILE A CA 1
ATOM 3091 C C . ILE A 1 371 ? 52.924 7.848 21.645 1.00 32.93 371 ILE A C 1
ATOM 3092 O O . ILE A 1 371 ? 53.468 8.959 21.590 1.00 30.66 371 ILE A O 1
ATOM 3097 N N . ILE A 1 372 ? 53.272 6.905 22.519 1.00 30.40 372 ILE A N 1
ATOM 3098 C CA . ILE A 1 372 ? 54.438 7.013 23.389 1.00 26.16 372 ILE A CA 1
ATOM 3099 C C . ILE A 1 372 ? 55.527 6.111 22.835 1.00 29.78 372 ILE A C 1
ATOM 3100 O O . ILE A 1 372 ? 55.303 4.913 22.613 1.00 33.30 372 ILE A O 1
ATOM 3105 N N . TYR A 1 373 ? 56.704 6.673 22.612 1.00 26.78 373 TYR A N 1
ATOM 3106 C CA . TYR A 1 373 ? 57.829 5.877 22.149 1.00 26.60 373 TYR A CA 1
ATOM 3107 C C . TYR A 1 373 ? 58.475 5.183 23.346 1.00 27.07 373 TYR A C 1
ATOM 3108 O O . TYR A 1 373 ? 58.746 5.827 24.367 1.00 29.01 373 TYR A O 1
ATOM 3117 N N . TYR A 1 374 ? 58.720 3.875 23.222 1.00 26.63 374 TYR A N 1
ATOM 3118 C CA . TYR A 1 374 ? 59.155 3.078 24.372 1.00 26.26 374 TYR A CA 1
ATOM 3119 C C . TYR A 1 374 ? 60.352 3.734 25.061 1.00 26.97 374 TYR A C 1
ATOM 3120 O O . TYR A 1 374 ? 61.352 4.080 24.416 1.00 26.37 374 TYR A O 1
ATOM 3129 N N . GLY A 1 375 ? 60.245 3.916 26.375 1.00 24.93 375 GLY A N 1
ATOM 3130 C CA . GLY A 1 375 ? 61.334 4.474 27.144 1.00 25.83 375 GLY A CA 1
ATOM 3131 C C . GLY A 1 375 ? 61.247 5.971 27.363 1.00 30.84 375 GLY A C 1
ATOM 3132 O O . GLY A 1 375 ? 61.879 6.486 28.299 1.00 29.91 375 GLY A O 1
ATOM 3133 N N . ASP A 1 376 ? 60.477 6.688 26.538 1.00 25.50 376 ASP A N 1
ATOM 3134 C CA . ASP A 1 376 ? 60.264 8.096 26.813 1.00 25.37 376 ASP A CA 1
ATOM 3135 C C . ASP A 1 376 ? 59.495 8.305 28.109 1.00 28.21 376 ASP A C 1
ATOM 3136 O O . ASP A 1 376 ? 59.630 9.368 28.722 1.00 27.88 376 ASP A O 1
ATOM 3141 N N . GLU A 1 377 ? 58.732 7.304 28.561 1.00 23.86 377 GLU A N 1
ATOM 3142 C CA . GLU A 1 377 ? 57.997 7.428 29.810 1.00 26.24 377 GLU A CA 1
ATOM 3143 C C . GLU A 1 377 ? 58.903 7.373 31.038 1.00 27.38 377 GLU A C 1
ATOM 3144 O O . GLU A 1 377 ? 58.436 7.673 32.141 1.00 24.08 377 GLU A O 1
ATOM 3150 N N . ILE A 1 378 ? 60.182 7.022 30.894 1.00 27.12 378 ILE A N 1
ATOM 3151 C CA . ILE A 1 378 ? 61.128 7.194 31.996 1.00 26.83 378 ILE A CA 1
ATOM 3152 C C . ILE A 1 378 ? 62.184 8.252 31.695 1.00 27.07 378 ILE A C 1
ATOM 3153 O O . ILE A 1 378 ? 63.055 8.504 32.546 1.00 29.05 378 ILE A O 1
ATOM 3158 N N . GLY A 1 379 ? 62.122 8.901 30.535 1.00 25.20 379 GLY A N 1
ATOM 3159 C CA . GLY A 1 379 ? 63.107 9.913 30.188 1.00 24.11 379 GLY A CA 1
ATOM 3160 C C . GLY A 1 379 ? 64.430 9.374 29.676 1.00 27.81 379 GLY A C 1
ATOM 3161 O O . GLY A 1 379 ? 65.489 9.908 30.031 1.00 24.91 379 GLY A O 1
ATOM 3162 N N . MET A 1 380 ? 64.405 8.328 28.844 1.00 24.56 380 MET A N 1
ATOM 3163 C CA . MET A 1 380 ? 65.638 7.772 28.294 1.00 25.63 380 MET A CA 1
ATOM 3164 C C . MET A 1 380 ? 66.349 8.780 27.399 1.00 28.12 380 MET A C 1
ATOM 3165 O O . MET A 1 380 ? 65.733 9.674 26.818 1.00 26.50 380 MET A O 1
ATOM 3170 N N . GLY A 1 381 ? 67.664 8.625 27.298 1.00 27.99 381 GLY A N 1
ATOM 3171 C CA . GLY A 1 381 ? 68.495 9.455 26.459 1.00 24.88 381 GLY A CA 1
ATOM 3172 C C . GLY A 1 381 ? 68.872 8.765 25.163 1.00 26.15 381 GLY A C 1
ATOM 3173 O O . GLY A 1 38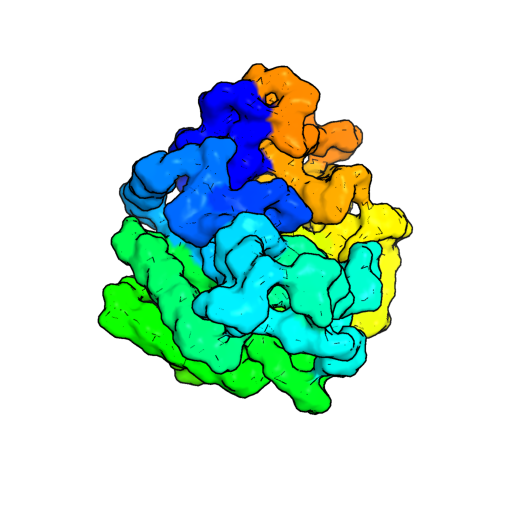1 ? 68.248 7.784 24.741 1.00 25.79 381 GLY A O 1
ATOM 3174 N N . ASP A 1 382 ? 69.913 9.289 24.519 1.00 23.09 382 ASP A N 1
ATOM 3175 C CA . ASP A 1 382 ? 70.335 8.842 23.201 1.00 27.85 382 ASP A CA 1
ATOM 3176 C C . ASP A 1 382 ? 71.843 8.614 23.200 1.00 29.00 382 ASP A C 1
ATOM 3177 O O . ASP A 1 382 ? 72.543 8.915 24.171 1.00 28.36 382 ASP A O 1
ATOM 3182 N N . ASN A 1 383 ? 72.348 8.109 22.074 1.00 27.30 383 ASN A N 1
ATOM 3183 C CA . ASN A 1 383 ? 73.783 7.930 21.873 1.00 26.44 383 ASN A CA 1
ATOM 3184 C C . ASN A 1 383 ? 74.037 8.265 20.404 1.00 30.84 383 ASN A C 1
ATOM 3185 O O . ASN A 1 383 ? 73.995 7.394 19.527 1.00 29.53 383 ASN A O 1
ATOM 3190 N N . VAL A 1 384 ? 74.318 9.539 20.136 1.00 27.60 384 VAL A N 1
ATOM 3191 C CA . VAL A 1 384 ? 74.491 9.971 18.758 1.00 29.13 384 VAL A CA 1
ATOM 3192 C C . VAL A 1 384 ? 75.756 9.418 18.121 1.00 26.65 384 VAL A C 1
ATOM 3193 O O . VAL A 1 384 ? 75.980 9.631 16.931 1.00 33.80 384 VAL A O 1
ATOM 3197 N N . TYR A 1 385 ? 76.582 8.703 18.862 1.00 29.33 385 TYR A N 1
ATOM 3198 C CA . TYR A 1 385 ? 77.747 8.049 18.280 1.00 30.22 385 TYR A CA 1
ATOM 3199 C C . TYR A 1 385 ? 77.435 6.669 17.717 1.00 30.48 385 TYR A C 1
ATOM 3200 O O . TYR A 1 385 ? 78.312 6.059 17.108 1.00 34.42 385 TYR A O 1
ATOM 3209 N N . LEU A 1 386 ? 76.199 6.187 17.841 1.00 33.83 386 LEU A N 1
ATOM 3210 C CA . LEU A 1 386 ? 75.921 4.806 17.470 1.00 32.40 386 LEU A CA 1
ATOM 3211 C C . LEU A 1 386 ? 75.763 4.607 15.977 1.00 39.44 386 LEU A C 1
ATOM 3212 O O . LEU A 1 386 ? 75.999 3.496 15.480 1.00 56.90 386 LEU A O 1
ATOM 3217 N N . GLY A 1 387 ? 75.371 5.601 15.219 1.00 29.73 387 GLY A N 1
ATOM 3218 C CA . GLY A 1 387 ? 75.320 5.173 13.821 1.00 34.65 387 GLY A CA 1
ATOM 3219 C C . GLY A 1 387 ? 73.922 5.019 13.262 1.00 29.85 387 GLY A C 1
ATOM 3220 O O . GLY A 1 387 ? 73.078 4.307 13.819 1.00 25.81 387 GLY A O 1
ATOM 3221 N N . ASP A 1 388 ? 73.672 5.722 12.157 1.00 33.52 388 ASP A N 1
ATOM 3222 C CA . ASP A 1 388 ? 72.333 5.912 11.584 1.00 30.77 388 ASP A CA 1
ATOM 3223 C C . ASP A 1 388 ? 71.414 6.343 12.730 1.00 30.33 388 ASP A C 1
ATOM 3224 O O . ASP A 1 388 ? 71.739 7.308 13.439 1.00 31.00 388 ASP A O 1
ATOM 3229 N N . ARG A 1 389 ? 70.284 5.679 12.954 1.00 28.19 389 ARG A N 1
ATOM 3230 C CA . ARG A 1 389 ? 69.370 6.043 14.024 1.00 27.64 389 ARG A CA 1
ATOM 3231 C C . ARG A 1 389 ? 69.468 5.100 15.228 1.00 30.69 389 ARG A C 1
ATOM 3232 O O . ARG A 1 389 ? 68.562 5.095 16.076 1.00 31.25 389 ARG A O 1
ATOM 3240 N N . ASP A 1 390 ? 70.557 4.325 15.336 1.00 27.28 390 ASP A N 1
ATOM 3241 C CA . ASP A 1 390 ? 70.666 3.358 16.429 1.00 31.10 390 ASP A CA 1
ATOM 3242 C C . ASP A 1 390 ? 70.651 4.034 17.794 1.00 29.80 390 ASP A C 1
ATOM 3243 O O . ASP A 1 390 ? 70.149 3.455 18.767 1.00 28.48 390 ASP A O 1
ATOM 3248 N N . GLY A 1 391 ? 71.170 5.259 17.878 1.00 24.36 391 GLY A N 1
ATOM 3249 C CA . GLY A 1 391 ? 71.273 5.986 19.129 1.00 26.33 391 GLY A CA 1
ATOM 3250 C C . GLY A 1 391 ? 69.954 6.308 19.825 1.00 26.05 391 GLY A C 1
ATOM 3251 O O . GLY A 1 391 ? 69.990 6.701 20.995 1.00 25.99 391 GLY A O 1
ATOM 3252 N N . VAL A 1 392 ? 68.807 6.177 19.158 1.00 21.63 392 VAL A N 1
ATOM 3253 C CA . VAL A 1 392 ? 67.524 6.303 19.846 1.00 25.30 392 VAL A CA 1
ATOM 3254 C C . VAL A 1 392 ? 66.825 4.956 19.992 1.00 28.08 392 VAL A C 1
ATOM 3255 O O . VAL A 1 392 ? 65.632 4.912 20.341 1.00 25.26 392 VAL A O 1
ATOM 3259 N N . ARG A 1 393 ? 67.544 3.851 19.754 1.00 24.30 393 ARG A N 1
ATOM 3260 C CA . ARG A 1 393 ? 66.985 2.501 19.766 1.00 28.41 393 ARG A CA 1
ATOM 3261 C C . ARG A 1 393 ? 67.715 1.577 20.742 1.00 28.23 393 ARG A C 1
ATOM 3262 O O . ARG A 1 393 ? 67.758 0.367 20.540 1.00 27.64 393 ARG A O 1
ATOM 3270 N N . THR A 1 394 ? 68.312 2.128 21.787 1.00 26.41 394 THR A N 1
ATOM 3271 C CA . THR A 1 394 ? 69.071 1.321 22.724 1.00 25.15 394 THR A CA 1
ATOM 3272 C C . THR A 1 394 ? 68.112 0.572 23.653 1.00 25.37 394 THR A C 1
ATOM 3273 O O . THR A 1 394 ? 66.935 0.927 23.743 1.00 28.76 394 THR A O 1
ATOM 3277 N N . PRO A 1 395 ? 68.584 -0.461 24.363 1.00 26.36 395 PRO A N 1
ATOM 3278 C CA . PRO A 1 395 ? 67.649 -1.324 25.108 1.00 25.98 395 PRO A CA 1
ATOM 3279 C C . PRO A 1 395 ? 66.889 -0.588 26.201 1.00 28.01 395 PRO A C 1
ATOM 3280 O O . PRO A 1 395 ? 67.379 0.364 26.811 1.00 30.20 395 PRO A O 1
ATOM 3284 N N . MET A 1 396 ? 65.665 -1.048 26.426 1.00 26.52 396 MET A N 1
ATOM 3285 C CA . MET A 1 396 ? 64.823 -0.527 27.492 1.00 26.12 396 MET A CA 1
ATOM 3286 C C . MET A 1 396 ? 65.531 -0.661 28.835 1.00 24.33 396 MET A C 1
ATOM 3287 O O . MET A 1 396 ? 66.190 -1.668 29.108 1.00 25.56 396 MET A O 1
ATOM 3292 N N . GLN A 1 397 ? 65.394 0.357 29.683 1.00 27.74 397 GLN A N 1
ATOM 3293 C CA . GLN A 1 397 ? 66.203 0.462 30.904 1.00 26.47 397 GLN A CA 1
ATOM 3294 C C . GLN A 1 397 ? 65.356 0.062 32.110 1.00 27.36 397 GLN A C 1
ATOM 3295 O O . GLN A 1 397 ? 64.692 0.888 32.742 1.00 27.91 397 GLN A O 1
ATOM 3301 N N . TRP A 1 398 ? 65.405 -1.227 32.440 1.00 26.74 398 TRP A N 1
ATOM 3302 C CA . TRP A 1 398 ? 64.564 -1.769 33.501 1.00 24.65 398 TRP A CA 1
ATOM 3303 C C . TRP A 1 398 ? 65.111 -1.452 34.884 1.00 26.02 398 TRP A C 1
ATOM 3304 O O . TRP A 1 398 ? 64.338 -1.184 35.811 1.00 28.33 398 TRP A O 1
ATOM 3315 N N . SER A 1 399 ? 66.428 -1.466 35.050 1.00 28.62 399 SER A N 1
ATOM 3316 C CA . SER A 1 399 ? 67.015 -1.310 36.376 1.00 29.98 399 SER A CA 1
ATOM 3317 C C . SER A 1 399 ? 68.434 -0.786 36.226 1.00 27.77 399 SER A C 1
ATOM 3318 O O . SER A 1 399 ? 68.943 -0.620 35.112 1.00 28.74 399 SER A O 1
ATOM 3321 N N . GLY A 1 400 ? 69.082 -0.559 37.366 1.00 28.02 400 GLY A N 1
ATOM 3322 C CA . GLY A 1 400 ? 70.492 -0.227 37.422 1.00 31.30 400 GLY A CA 1
ATOM 3323 C C . GLY A 1 400 ? 71.448 -1.405 37.359 1.00 31.60 400 GLY A C 1
ATOM 3324 O O . GLY A 1 400 ? 72.653 -1.201 37.518 1.00 40.45 400 GLY A O 1
ATOM 3325 N N . ASP A 1 401 ? 70.950 -2.620 37.128 1.00 32.99 401 ASP A N 1
ATOM 3326 C CA . ASP A 1 401 ? 71.760 -3.833 37.044 1.00 33.96 401 ASP A CA 1
ATOM 3327 C C . ASP A 1 401 ? 72.547 -3.891 35.738 1.00 34.41 401 ASP A C 1
ATOM 3328 O O . ASP A 1 401 ? 72.398 -3.045 34.857 1.00 31.65 401 ASP A O 1
ATOM 3333 N N . ARG A 1 402 ? 73.376 -4.930 35.611 1.00 35.17 402 ARG A N 1
ATOM 3334 C CA . ARG A 1 402 ? 74.067 -5.190 34.352 1.00 37.06 402 ARG A CA 1
ATOM 3335 C C . ARG A 1 402 ? 73.078 -5.182 33.196 1.00 31.84 402 ARG A C 1
ATOM 3336 O O . ARG A 1 402 ? 71.998 -5.773 33.278 1.00 31.51 402 ARG A O 1
ATOM 3344 N N . ASN A 1 403 ? 73.454 -4.502 32.120 1.00 31.91 403 ASN A N 1
ATOM 3345 C CA . ASN A 1 403 ? 72.638 -4.392 30.925 1.00 30.55 403 ASN A CA 1
ATOM 3346 C C . ASN A 1 403 ? 71.326 -3.662 31.190 1.00 30.38 403 ASN A C 1
ATOM 3347 O O . ASN A 1 403 ? 70.354 -3.845 30.451 1.00 30.14 403 ASN A O 1
ATOM 3352 N N . ALA A 1 404 ? 71.255 -2.858 32.246 1.00 29.18 404 ALA A N 1
ATOM 3353 C CA . ALA A 1 404 ? 70.027 -2.161 32.614 1.00 28.92 404 ALA A CA 1
ATOM 3354 C C . ALA A 1 404 ? 68.869 -3.131 32.823 1.00 30.77 404 ALA A C 1
ATOM 3355 O O . ALA A 1 404 ? 67.700 -2.765 32.646 1.00 31.45 404 ALA A O 1
ATOM 3357 N N . GLY A 1 405 ? 69.177 -4.365 33.223 1.00 30.83 405 GLY A N 1
ATOM 3358 C CA . GLY A 1 405 ? 68.147 -5.364 33.438 1.00 29.10 405 GLY A CA 1
ATOM 3359 C C . GLY A 1 405 ? 67.480 -5.870 32.176 1.00 31.78 405 GLY A C 1
ATOM 3360 O O . GLY A 1 405 ? 66.500 -6.612 32.265 1.00 36.49 405 GLY A O 1
ATOM 3361 N N . PHE A 1 406 ? 67.981 -5.489 31.000 1.00 28.61 406 PHE A N 1
ATOM 3362 C CA . PHE A 1 406 ? 67.401 -5.904 29.728 1.00 27.46 406 PHE A CA 1
ATOM 3363 C C . PHE A 1 406 ? 67.786 -7.329 29.359 1.00 33.13 406 PHE A C 1
ATOM 3364 O O . PHE A 1 406 ? 67.078 -7.979 28.578 1.00 32.96 406 PHE A O 1
ATOM 3372 N N . SER A 1 407 ? 68.873 -7.833 29.921 1.00 32.52 407 SER A N 1
ATOM 3373 C CA . SER A 1 407 ? 69.428 -9.102 29.497 1.00 30.88 407 SER A CA 1
ATOM 3374 C C . SER A 1 407 ? 70.410 -9.570 30.557 1.00 34.41 407 SER A C 1
ATOM 3375 O O . SER A 1 407 ? 70.950 -8.771 31.329 1.00 30.68 407 SER A O 1
ATOM 3378 N N . ARG A 1 408 ? 70.643 -10.877 30.580 1.00 33.44 408 ARG A N 1
ATOM 3379 C CA . ARG A 1 408 ? 71.722 -11.420 31.386 1.00 35.92 408 ARG A CA 1
ATOM 3380 C C . ARG A 1 408 ? 72.884 -11.874 30.518 1.00 28.47 408 ARG A C 1
ATOM 3381 O O . ARG A 1 408 ? 73.843 -12.444 31.031 1.00 34.44 408 ARG A O 1
ATOM 3389 N N . ALA A 1 409 ? 72.834 -11.588 29.222 1.00 28.96 409 ALA A N 1
ATOM 3390 C CA . ALA A 1 409 ? 73.896 -11.944 28.290 1.00 31.80 409 ALA A CA 1
ATOM 3391 C C . ALA A 1 409 ? 75.196 -11.209 28.616 1.00 28.24 409 ALA A C 1
ATOM 3392 O O . ALA A 1 409 ? 75.218 -10.221 29.346 1.00 27.01 409 ALA A O 1
ATOM 3394 N N . ASN A 1 410 ? 76.290 -11.726 28.075 1.00 29.24 410 ASN A N 1
ATOM 3395 C CA . ASN A 1 410 ? 77.541 -10.990 28.017 1.00 28.23 410 ASN A CA 1
ATOM 3396 C C . ASN A 1 410 ? 77.262 -9.567 27.521 1.00 28.79 410 ASN A C 1
ATOM 3397 O O . ASN A 1 410 ? 76.701 -9.401 26.423 1.00 28.22 410 ASN A O 1
ATOM 3402 N N . PRO A 1 411 ? 77.622 -8.529 28.284 1.00 27.89 411 PRO A N 1
ATOM 3403 C CA . PRO A 1 411 ? 77.319 -7.159 27.831 1.00 27.28 411 PRO A CA 1
ATOM 3404 C C . PRO A 1 411 ? 77.865 -6.838 26.446 1.00 27.47 411 PRO A C 1
ATOM 3405 O O . PRO A 1 411 ? 77.254 -6.043 25.724 1.00 30.30 411 PRO A O 1
ATOM 3409 N N . GLN A 1 412 ? 78.963 -7.453 26.017 1.00 27.24 412 GLN A N 1
ATOM 3410 C CA . GLN A 1 412 ? 79.473 -7.112 24.690 1.00 26.84 412 GLN A CA 1
ATOM 3411 C C . GLN A 1 412 ? 78.655 -7.729 23.574 1.00 27.85 412 GLN A C 1
ATOM 3412 O O . GLN A 1 412 ? 78.831 -7.343 22.414 1.00 27.46 412 GLN A O 1
ATOM 3418 N N . ALA A 1 413 ? 77.736 -8.640 23.898 1.00 31.26 413 ALA A N 1
ATOM 3419 C CA . ALA A 1 413 ? 76.904 -9.298 22.898 1.00 32.57 413 ALA A CA 1
ATOM 3420 C C . ALA A 1 413 ? 75.526 -8.665 22.722 1.00 28.96 413 ALA A C 1
ATOM 3421 O O . ALA A 1 413 ? 74.785 -9.091 21.835 1.00 32.72 413 ALA A O 1
ATOM 3423 N N . LEU A 1 414 ? 75.150 -7.694 23.553 1.00 29.53 414 LEU A N 1
ATOM 3424 C CA . LEU A 1 414 ? 73.910 -6.941 23.338 1.00 29.99 414 LEU A CA 1
ATOM 3425 C C . LEU A 1 414 ? 73.827 -6.397 21.915 1.00 26.80 414 LEU A C 1
ATOM 3426 O O . LEU A 1 414 ? 74.830 -5.964 21.346 1.00 29.40 414 LEU A O 1
ATOM 3431 N N . TYR A 1 415 ? 72.619 -6.406 21.335 1.00 30.95 415 TYR A N 1
ATOM 3432 C CA . TYR A 1 415 ? 72.457 -5.859 19.983 1.00 29.31 415 TYR A CA 1
ATOM 3433 C C . TYR A 1 415 ? 72.899 -4.395 19.928 1.00 27.89 415 TYR A C 1
ATOM 3434 O O . TYR A 1 415 ? 73.414 -3.945 18.904 1.00 29.50 415 TYR A O 1
ATOM 3443 N N . LEU A 1 416 ? 72.730 -3.653 21.024 1.00 27.32 416 LEU A N 1
ATOM 3444 C CA . LEU A 1 416 ? 73.166 -2.267 21.163 1.00 25.46 416 LEU A CA 1
ATOM 3445 C C . LEU A 1 416 ? 73.399 -2.010 22.642 1.00 27.27 416 LEU A C 1
ATOM 3446 O O . LEU A 1 416 ? 72.751 -2.648 23.481 1.00 27.41 416 LEU A O 1
ATOM 3451 N N . PRO A 1 417 ? 74.313 -1.114 23.000 1.00 27.38 417 PRO A N 1
ATOM 3452 C CA . PRO A 1 417 ? 74.602 -0.885 24.430 1.00 26.95 417 PRO A CA 1
ATOM 3453 C C . PRO A 1 417 ? 73.576 0.043 25.046 1.00 27.75 417 PRO A C 1
ATOM 3454 O O . PRO A 1 417 ? 72.985 0.880 24.351 1.00 26.76 417 PRO A O 1
ATOM 3458 N N . PRO A 1 418 ? 73.325 -0.073 26.344 1.00 31.75 418 PRO A N 1
ATOM 3459 C CA . PRO A 1 418 ? 72.451 0.898 27.011 1.00 29.53 418 PRO A CA 1
ATOM 3460 C C . PRO A 1 418 ? 73.117 2.267 27.123 1.00 30.84 418 PRO A C 1
ATOM 3461 O O . PRO A 1 418 ? 74.332 2.428 26.947 1.00 30.38 418 PRO A O 1
ATOM 3465 N N . ILE A 1 419 ? 72.287 3.269 27.424 1.00 28.64 419 ILE A N 1
ATOM 3466 C CA . ILE A 1 419 ? 72.785 4.629 27.571 1.00 24.84 419 ILE A CA 1
ATOM 3467 C C . ILE A 1 419 ? 73.735 4.717 28.758 1.00 27.63 419 ILE A C 1
ATOM 3468 O O . ILE A 1 419 ? 73.392 4.329 29.888 1.00 25.75 419 ILE A O 1
ATOM 3473 N N . ARG A 1 420 ? 74.926 5.282 28.510 1.00 26.54 420 ARG A N 1
ATOM 3474 C CA . ARG A 1 420 ? 75.979 5.408 29.511 1.00 28.61 420 ARG A CA 1
ATOM 3475 C C . ARG A 1 420 ? 76.522 6.826 29.668 1.00 30.71 420 ARG A C 1
ATOM 3476 O O . ARG A 1 420 ? 77.558 7.001 30.321 1.00 30.37 420 ARG A O 1
ATOM 3484 N N . ASP A 1 421 ? 75.896 7.840 29.076 1.00 29.22 421 ASP A N 1
ATOM 3485 C CA . ASP A 1 421 ? 76.422 9.179 29.270 1.00 31.82 421 ASP A CA 1
ATOM 3486 C C . ASP A 1 421 ? 76.103 9.647 30.691 1.00 28.08 421 ASP A C 1
ATOM 3487 O O . ASP A 1 421 ? 75.212 9.105 31.342 1.00 31.72 421 ASP A O 1
ATOM 3492 N N . PRO A 1 422 ? 76.841 10.632 31.208 1.00 30.54 422 PRO A N 1
ATOM 3493 C CA . PRO A 1 422 ? 76.749 10.923 32.655 1.00 26.35 422 PRO A CA 1
ATOM 3494 C C . PRO A 1 422 ? 75.413 11.490 33.106 1.00 26.53 422 PRO A C 1
ATOM 3495 O O . PRO A 1 422 ? 75.105 11.392 34.300 1.00 25.70 422 PRO A O 1
ATOM 3499 N N . VAL A 1 423 ? 74.602 12.053 32.214 1.00 28.82 423 VAL A N 1
ATOM 3500 C CA . VAL A 1 423 ? 73.289 12.570 32.611 1.00 27.48 423 VAL A CA 1
ATOM 3501 C C . VAL A 1 423 ? 72.205 11.511 32.466 1.00 28.31 423 VAL A C 1
ATOM 3502 O O . VAL A 1 423 ? 71.413 11.290 33.386 1.00 28.61 423 VAL A O 1
ATOM 3506 N N . PHE A 1 424 ? 72.146 10.835 31.317 1.00 28.90 424 PHE A N 1
ATOM 3507 C CA . PHE A 1 424 ? 71.049 9.926 31.009 1.00 24.97 424 PHE A CA 1
ATOM 3508 C C . PHE A 1 424 ? 71.388 8.456 31.246 1.00 31.45 424 PHE A C 1
ATOM 3509 O O . PHE A 1 424 ? 70.644 7.584 30.773 1.00 27.73 424 PHE A O 1
ATOM 3517 N N . THR A 1 425 ? 72.486 8.156 31.952 1.00 25.20 425 THR A N 1
ATOM 3518 C CA . THR A 1 425 ? 72.888 6.769 32.128 1.00 27.93 425 THR A CA 1
ATOM 3519 C C . THR A 1 425 ? 71.763 5.960 32.762 1.00 31.01 425 THR A C 1
ATOM 3520 O O . THR A 1 425 ? 71.033 6.453 33.632 1.00 27.39 425 THR A O 1
ATOM 3524 N N . TYR A 1 426 ? 71.622 4.707 32.310 1.00 28.06 426 TYR A N 1
ATOM 3525 C CA . TYR A 1 426 ? 70.625 3.824 32.905 1.00 28.02 426 TYR A CA 1
ATOM 3526 C C . TYR A 1 426 ? 70.822 3.664 34.406 1.00 30.01 426 TYR A C 1
ATOM 3527 O O . TYR A 1 426 ? 69.888 3.238 35.101 1.00 29.65 426 TYR A O 1
ATOM 3536 N N . GLU A 1 427 ? 72.002 3.989 34.931 1.00 28.01 427 GLU A N 1
ATOM 3537 C CA . GLU A 1 427 ? 72.124 3.941 36.385 1.00 32.22 427 GLU A CA 1
ATOM 3538 C C . GLU A 1 427 ? 71.349 5.056 37.062 1.00 30.75 427 GLU A C 1
ATOM 3539 O O . GLU A 1 427 ? 71.107 4.973 38.270 1.00 30.85 427 GLU A O 1
ATOM 3545 N N . ALA A 1 428 ? 70.914 6.066 36.303 1.00 28.40 428 ALA A N 1
ATOM 3546 C CA . ALA A 1 428 ? 70.049 7.114 36.818 1.00 30.89 428 ALA A CA 1
ATOM 3547 C C . ALA A 1 428 ? 68.640 7.056 36.259 1.00 30.24 428 ALA A C 1
ATOM 3548 O O . ALA A 1 428 ? 67.735 7.630 36.864 1.00 36.85 428 ALA A O 1
ATOM 3550 N N . VAL A 1 429 ? 68.442 6.401 35.119 1.00 28.01 429 VAL A N 1
ATOM 3551 C CA . VAL A 1 429 ? 67.185 6.417 34.378 1.00 25.42 429 VAL A CA 1
ATOM 3552 C C . VAL A 1 429 ? 66.791 4.957 34.199 1.00 29.23 429 VAL A C 1
ATOM 3553 O O . VAL A 1 429 ? 67.293 4.292 33.283 1.00 29.99 429 VAL A O 1
ATOM 3557 N N . ASN A 1 430 ? 65.917 4.440 35.068 1.00 23.90 430 ASN A N 1
ATOM 3558 C CA . ASN A 1 430 ? 65.476 3.061 34.891 1.00 25.04 430 ASN A CA 1
ATOM 3559 C C . ASN A 1 430 ? 64.128 2.853 35.564 1.00 27.22 430 ASN A C 1
ATOM 3560 O O . ASN A 1 430 ? 63.765 3.578 36.493 1.00 25.53 430 ASN A O 1
ATOM 3565 N N . VAL A 1 431 ? 63.398 1.846 35.068 1.00 26.20 431 VAL A N 1
ATOM 3566 C CA . VAL A 1 431 ? 62.027 1.583 35.511 1.00 28.42 431 VAL A CA 1
ATOM 3567 C C . VAL A 1 431 ? 61.982 1.325 37.016 1.00 30.85 431 VAL A C 1
ATOM 3568 O O . VAL A 1 431 ? 61.145 1.883 37.745 1.00 31.42 431 VAL A O 1
ATOM 3572 N N . GLU A 1 432 ? 62.884 0.476 37.502 1.00 29.26 432 GLU A N 1
ATOM 3573 C CA . GLU A 1 432 ? 62.870 0.093 38.911 1.00 30.28 432 GLU A CA 1
ATOM 3574 C C . GLU A 1 432 ? 63.033 1.301 39.834 1.00 32.30 432 GLU A C 1
ATOM 3575 O O . GLU A 1 432 ? 62.393 1.380 40.890 1.00 31.83 432 GLU A O 1
ATOM 3581 N N . ALA A 1 433 ? 63.881 2.253 39.456 1.00 26.69 433 ALA A N 1
ATOM 3582 C CA . ALA A 1 433 ? 64.046 3.439 40.282 1.00 26.12 433 ALA A CA 1
ATOM 3583 C C . ALA A 1 433 ? 62.764 4.269 40.312 1.00 30.06 433 ALA A C 1
ATOM 3584 O O . ALA A 1 433 ? 62.302 4.691 41.380 1.00 30.18 433 ALA A O 1
ATOM 3586 N N . GLN A 1 434 ? 62.165 4.499 39.152 1.00 24.99 434 GLN A N 1
ATOM 3587 C CA . GLN A 1 434 ? 61.027 5.397 39.094 1.00 27.83 434 GLN A CA 1
ATOM 3588 C C . GLN A 1 434 ? 59.779 4.790 39.708 1.00 29.00 434 GLN A C 1
ATOM 3589 O O . GLN A 1 434 ? 58.971 5.518 40.297 1.00 33.25 434 GLN A O 1
ATOM 3595 N N . GLU A 1 435 ? 59.612 3.467 39.628 1.00 29.93 435 GLU A N 1
ATOM 3596 C CA . GLU A 1 435 ? 58.454 2.859 40.274 1.00 30.68 435 GLU A CA 1
ATOM 3597 C C . GLU A 1 435 ? 58.387 3.185 41.765 1.00 33.93 435 GLU A C 1
ATOM 3598 O O . GLU A 1 435 ? 57.292 3.280 42.323 1.00 39.13 435 GLU A O 1
ATOM 3604 N N . GLN A 1 436 ? 59.534 3.418 42.412 1.00 35.60 436 GLN A N 1
ATOM 3605 C CA . GLN A 1 436 ? 59.598 3.548 43.868 1.00 40.42 436 GLN A CA 1
ATOM 3606 C C . GLN A 1 436 ? 59.270 4.939 44.388 1.00 38.14 436 GLN A C 1
ATOM 3607 O O . GLN A 1 436 ? 59.035 5.086 45.585 1.00 45.82 436 GLN A O 1
ATOM 3613 N N . VAL A 1 437 ? 59.300 5.980 43.568 1.00 34.07 437 VAL A N 1
ATOM 3614 C CA . VAL A 1 437 ? 59.046 7.333 44.036 1.00 40.72 437 VAL A CA 1
ATOM 3615 C C . VAL A 1 437 ? 57.785 7.858 43.357 1.00 37.99 437 VAL A C 1
ATOM 3616 O O . VAL A 1 437 ? 57.653 7.742 42.136 1.00 34.70 437 VAL A O 1
ATOM 3620 N N . PRO A 1 438 ? 56.816 8.382 44.111 1.00 41.22 438 PRO A N 1
ATOM 3621 C CA . PRO A 1 438 ? 55.532 8.789 43.500 1.00 37.63 438 PRO A CA 1
ATOM 3622 C C . PRO A 1 438 ? 55.652 9.948 42.533 1.00 34.50 438 PRO A C 1
ATOM 3623 O O . PRO A 1 438 ? 54.761 10.134 41.691 1.00 35.20 438 PRO A O 1
ATOM 3627 N N . THR A 1 439 ? 56.718 10.732 42.620 1.00 33.83 439 THR A N 1
ATOM 3628 C CA . THR A 1 439 ? 56.898 11.905 41.776 1.00 35.24 439 THR A CA 1
ATOM 3629 C C . THR A 1 439 ? 57.781 11.640 40.564 1.00 37.62 439 THR A C 1
ATOM 3630 O O . THR A 1 439 ? 58.124 12.584 39.850 1.00 35.51 439 THR A O 1
ATOM 3634 N N . SER A 1 440 ? 58.188 10.391 40.336 1.00 35.67 440 SER A N 1
ATOM 3635 C CA . SER A 1 440 ? 59.003 10.084 39.174 1.00 28.75 440 SER A CA 1
ATOM 3636 C C . SER A 1 440 ? 58.225 10.388 37.904 1.00 29.98 440 SER A C 1
ATOM 3637 O O . SER A 1 440 ? 56.992 10.488 37.906 1.00 29.46 440 SER A O 1
ATOM 3640 N N . LEU A 1 441 ? 58.963 10.510 36.802 1.00 25.19 441 LEU A N 1
ATOM 3641 C CA . LEU A 1 441 ? 58.323 10.749 35.517 1.00 27.67 441 LEU A CA 1
ATOM 3642 C C . LEU A 1 441 ? 57.388 9.600 35.138 1.00 27.91 441 LEU A C 1
ATOM 3643 O O . LEU A 1 441 ? 56.301 9.833 34.605 1.00 30.60 441 LEU A O 1
ATOM 3648 N N . LEU A 1 442 ? 57.782 8.354 35.422 1.00 29.47 442 LEU A N 1
ATOM 3649 C CA . LEU A 1 442 ? 56.926 7.210 35.106 1.00 26.42 442 LEU A CA 1
ATOM 3650 C C . LEU A 1 442 ? 55.584 7.290 35.837 1.00 30.58 442 LEU A C 1
ATOM 3651 O O . LEU A 1 442 ? 54.525 7.070 35.236 1.00 28.67 442 LEU A O 1
ATOM 3656 N N . ASN A 1 443 ? 55.605 7.575 37.143 1.00 24.73 443 ASN A N 1
ATOM 3657 C CA . ASN A 1 443 ? 54.346 7.624 37.877 1.00 27.45 443 ASN A CA 1
ATOM 3658 C C . ASN A 1 443 ? 53.515 8.826 37.466 1.00 30.60 443 ASN A C 1
ATOM 3659 O O . ASN A 1 443 ? 52.279 8.760 37.475 1.00 30.71 443 ASN A O 1
ATOM 3664 N N . TRP A 1 444 ? 54.164 9.924 37.085 1.00 30.87 444 TRP A N 1
ATOM 3665 C CA . TRP A 1 444 ? 53.408 11.065 36.592 1.00 29.17 444 TRP A CA 1
ATOM 3666 C C . TRP A 1 444 ? 52.697 10.700 35.302 1.00 29.61 444 TRP A C 1
ATOM 3667 O O . TRP A 1 444 ? 51.543 11.086 35.079 1.00 29.15 444 TRP A O 1
ATOM 3678 N N . MET A 1 445 ? 53.384 9.945 34.444 1.00 28.33 445 MET A N 1
ATOM 3679 C CA . MET A 1 445 ? 52.799 9.491 33.192 1.00 29.73 445 MET A CA 1
ATOM 3680 C C . MET A 1 445 ? 51.629 8.543 33.446 1.00 30.77 445 MET A C 1
ATOM 3681 O O . MET A 1 445 ? 50.557 8.695 32.847 1.00 32.60 445 MET A O 1
ATOM 3686 N N . LYS A 1 446 ? 51.796 7.582 34.364 1.00 31.71 446 LYS A N 1
ATOM 3687 C CA . LYS A 1 446 ? 50.687 6.681 34.677 1.00 30.00 446 LYS A CA 1
ATOM 3688 C C . LYS A 1 446 ? 49.466 7.462 35.125 1.00 29.51 446 LYS A C 1
ATOM 3689 O O . LYS A 1 446 ? 48.348 7.203 34.677 1.00 30.84 446 LYS A O 1
ATOM 3695 N N . ARG A 1 447 ? 49.662 8.434 35.999 1.00 31.41 447 ARG A N 1
ATOM 3696 C CA . ARG A 1 447 ? 48.517 9.154 36.533 1.00 31.42 447 ARG A CA 1
ATOM 3697 C C . ARG A 1 447 ? 47.865 10.014 35.457 1.00 34.50 447 ARG A C 1
ATOM 3698 O O . ARG A 1 447 ? 46.631 10.050 35.343 1.00 33.61 447 ARG A O 1
ATOM 3706 N N . THR A 1 448 ? 48.683 10.672 34.633 1.00 30.44 448 THR A N 1
ATOM 3707 C CA . THR A 1 448 ? 48.169 11.518 33.565 1.00 28.07 448 THR A CA 1
ATOM 3708 C C . THR A 1 448 ? 47.387 10.704 32.537 1.00 30.90 448 THR A C 1
ATOM 3709 O O . THR A 1 448 ? 46.303 11.106 32.102 1.00 29.95 448 THR A O 1
ATOM 3713 N N . ILE A 1 449 ? 47.929 9.562 32.118 1.00 31.43 449 ILE A N 1
ATOM 3714 C CA . ILE A 1 449 ? 47.200 8.713 31.180 1.00 28.61 449 ILE A CA 1
ATOM 3715 C C . ILE A 1 449 ? 45.894 8.237 31.805 1.00 33.59 449 ILE A C 1
ATOM 3716 O O . ILE A 1 449 ? 44.855 8.181 31.139 1.00 35.22 449 ILE A O 1
ATOM 3721 N N . GLN A 1 450 ? 45.916 7.922 33.102 1.00 30.61 450 GLN A N 1
ATOM 3722 C CA . GLN A 1 450 ? 44.714 7.430 33.761 1.00 31.89 450 GLN A CA 1
ATOM 3723 C C . GLN A 1 450 ? 43.603 8.468 33.722 1.00 37.88 450 GLN A C 1
ATOM 3724 O O . GLN A 1 450 ? 42.439 8.134 33.472 1.00 35.39 450 GLN A O 1
ATOM 3730 N N . ILE A 1 451 ? 43.947 9.737 33.962 1.00 32.19 451 ILE A N 1
ATOM 3731 C CA . ILE A 1 451 ? 42.969 10.804 33.836 1.00 27.03 451 ILE A CA 1
ATOM 3732 C C . ILE A 1 451 ? 42.464 10.902 32.403 1.00 33.66 451 ILE A C 1
ATOM 3733 O O . ILE A 1 451 ? 41.256 11.023 32.162 1.00 33.67 451 ILE A O 1
ATOM 3738 N N . ARG A 1 452 ? 43.381 10.864 31.427 1.00 32.29 452 ARG A N 1
ATOM 3739 C CA . ARG A 1 452 ? 42.964 11.030 30.040 1.00 32.13 452 ARG A CA 1
ATOM 3740 C C . ARG A 1 452 ? 41.911 10.006 29.661 1.00 35.68 452 ARG A C 1
ATOM 3741 O O . ARG A 1 452 ? 40.928 10.332 28.981 1.00 35.53 452 ARG A O 1
ATOM 3749 N N . LYS A 1 453 ? 42.067 8.774 30.143 1.00 33.19 453 LYS A N 1
ATOM 3750 C CA . LYS A 1 453 ? 41.154 7.717 29.742 1.00 36.34 453 LYS A CA 1
ATOM 3751 C C . LYS A 1 453 ? 39.761 7.894 30.319 1.00 38.44 453 LYS A C 1
ATOM 3752 O O . LYS A 1 453 ? 38.826 7.277 29.811 1.00 41.14 453 LYS A O 1
ATOM 3758 N N . LYS A 1 454 ? 39.586 8.734 31.337 1.00 36.45 454 LYS A N 1
ATOM 3759 C CA . LYS A 1 454 ? 38.239 9.052 31.790 1.00 36.79 454 LYS A CA 1
ATOM 3760 C C . LYS A 1 454 ? 37.560 10.089 30.911 1.00 39.34 454 LYS A C 1
ATOM 3761 O O . LYS A 1 454 ? 36.405 10.439 31.178 1.00 45.44 454 LYS A O 1
ATOM 3767 N N . TYR A 1 455 ? 38.245 10.619 29.903 1.00 38.56 455 TYR A N 1
ATOM 3768 C CA . TYR A 1 455 ? 37.770 11.781 29.153 1.00 36.82 455 TYR A CA 1
ATOM 3769 C C . TYR A 1 455 ? 37.920 11.563 27.657 1.00 35.79 455 TYR A C 1
ATOM 3770 O O . TYR A 1 455 ? 38.855 12.082 27.038 1.00 38.95 455 TYR A O 1
ATOM 3779 N N . PRO A 1 456 ? 37.004 10.815 27.039 1.00 36.65 456 PRO A N 1
ATOM 3780 C CA . PRO A 1 456 ? 37.093 10.581 25.583 1.00 36.46 456 PRO A CA 1
ATOM 3781 C C . PRO A 1 456 ? 37.013 11.849 24.743 1.00 35.50 456 PRO A C 1
ATOM 3782 O O . PRO A 1 456 ? 37.311 11.795 23.544 1.00 39.27 456 PRO A O 1
ATOM 3786 N N . VAL A 1 457 ? 36.653 12.986 25.333 1.00 33.32 457 VAL A N 1
ATOM 3787 C CA . VAL A 1 457 ? 36.722 14.260 24.624 1.00 33.16 457 VAL A CA 1
ATOM 3788 C C . VAL A 1 457 ? 38.103 14.494 24.017 1.00 32.48 457 VAL A C 1
ATOM 3789 O O . VAL A 1 457 ? 38.231 15.142 22.971 1.00 34.08 457 VAL A O 1
ATOM 3793 N N . PHE A 1 458 ? 39.160 13.986 24.648 1.00 31.41 458 PHE A N 1
ATOM 3794 C CA . PHE A 1 458 ? 40.489 14.308 24.142 1.00 30.49 458 PHE A CA 1
ATOM 3795 C C . PHE A 1 458 ? 40.748 13.611 22.812 1.00 33.03 458 PHE A C 1
ATOM 3796 O O . PHE A 1 458 ? 41.339 14.200 21.902 1.00 34.76 458 PHE A O 1
ATOM 3804 N N . GLY A 1 459 ? 40.276 12.373 22.663 1.00 32.39 459 GLY A N 1
ATOM 3805 C CA . GLY A 1 459 ? 40.457 11.676 21.404 1.00 32.19 459 GLY A CA 1
ATOM 3806 C C . GLY A 1 459 ? 39.463 12.075 20.335 1.00 35.16 459 GLY A C 1
ATOM 3807 O O . GLY A 1 459 ? 39.772 11.993 19.141 1.00 35.49 459 GLY A O 1
ATOM 3808 N N . ARG A 1 460 ? 38.282 12.548 20.735 1.00 32.59 460 ARG A N 1
ATOM 3809 C CA . ARG A 1 460 ? 37.135 12.610 19.839 1.00 35.79 460 ARG A CA 1
ATOM 3810 C C . ARG A 1 460 ? 36.524 13.986 19.684 1.00 37.30 460 ARG A C 1
ATOM 3811 O O . ARG A 1 460 ? 35.742 14.185 18.750 1.00 41.11 460 ARG A O 1
ATOM 3819 N N . GLY A 1 461 ? 36.832 14.924 20.561 1.00 37.03 461 GLY A N 1
ATOM 3820 C CA . GLY A 1 461 ? 36.143 16.187 20.551 1.00 31.49 461 GLY A CA 1
ATOM 3821 C C . GLY A 1 461 ? 36.728 17.188 19.568 1.00 35.47 461 GLY A C 1
ATOM 3822 O O . GLY A 1 461 ? 37.787 17.000 18.970 1.00 35.29 461 GLY A O 1
ATOM 3823 N N . SER A 1 462 ? 35.986 18.276 19.400 1.00 33.05 462 SER A N 1
ATOM 3824 C CA . SER A 1 462 ? 36.409 19.395 18.590 1.00 31.13 462 SER A CA 1
ATOM 3825 C C . SER A 1 462 ? 37.497 20.146 19.324 1.00 36.66 462 SER A C 1
ATOM 3826 O O . SER A 1 462 ? 37.813 19.853 20.480 1.00 31.00 462 SER A O 1
ATOM 3829 N N . ILE A 1 463 ? 38.042 21.164 18.656 1.00 34.32 463 ILE A N 1
ATOM 3830 C CA . ILE A 1 463 ? 39.002 22.060 19.276 1.00 31.45 463 ILE A CA 1
ATOM 3831 C C . ILE A 1 463 ? 38.744 23.465 18.762 1.00 32.42 463 ILE A C 1
ATOM 3832 O O . ILE A 1 463 ? 38.391 23.661 17.597 1.00 36.06 463 ILE A O 1
ATOM 3837 N N . ARG A 1 464 ? 38.910 24.437 19.643 1.00 33.37 464 ARG A N 1
ATOM 3838 C CA . ARG A 1 464 ? 38.898 25.848 19.309 1.00 34.55 464 ARG A CA 1
ATOM 3839 C C . ARG A 1 464 ? 40.007 26.500 20.115 1.00 34.61 464 ARG A C 1
ATOM 3840 O O . ARG A 1 464 ? 40.047 26.349 21.340 1.00 34.75 464 ARG A O 1
ATOM 3848 N N . PHE A 1 465 ? 40.906 27.203 19.437 1.00 32.16 465 PHE A N 1
ATOM 3849 C CA . PHE A 1 465 ? 42.011 27.882 20.100 1.00 33.29 465 PHE A CA 1
ATOM 3850 C C . PHE A 1 465 ? 41.623 29.285 20.531 1.00 37.34 465 PHE A C 1
ATOM 3851 O O . PHE A 1 465 ? 40.898 29.986 19.826 1.00 44.32 465 PHE A O 1
ATOM 3859 N N . LEU A 1 466 ? 42.114 29.685 21.696 1.00 37.51 466 LEU A N 1
ATOM 3860 C CA . LEU A 1 466 ? 41.990 31.042 22.200 1.00 37.27 466 LEU A CA 1
ATOM 3861 C C . LEU A 1 466 ? 43.205 31.866 21.783 1.00 40.57 466 LEU A C 1
ATOM 3862 O O . LEU A 1 466 ? 44.225 31.336 21.327 1.00 39.17 466 LEU A O 1
ATOM 3867 N N . GLN A 1 467 ? 43.072 33.160 21.975 1.00 40.42 467 GLN A N 1
ATOM 3868 C CA . GLN A 1 467 ? 44.075 34.108 21.577 1.00 42.78 467 GLN A CA 1
ATOM 3869 C C . GLN A 1 467 ? 44.314 35.150 22.616 1.00 40.32 467 GLN A C 1
ATOM 3870 O O . GLN A 1 467 ? 44.032 36.288 22.394 1.00 44.82 467 GLN A O 1
ATOM 3876 N N . PRO A 1 468 ? 44.853 34.765 23.749 1.00 40.25 468 PRO A N 1
ATOM 3877 C CA . PRO A 1 468 ? 45.275 35.770 24.730 1.00 37.17 468 PRO A CA 1
ATOM 3878 C C . PRO A 1 468 ? 46.432 36.573 24.176 1.00 39.09 468 PRO A C 1
ATOM 3879 O O . PRO A 1 468 ? 47.231 36.086 23.374 1.00 42.01 468 PRO A O 1
ATOM 3883 N N . SER A 1 469 ? 46.527 37.823 24.612 1.00 44.98 469 SER A N 1
ATOM 3884 C CA . SER A 1 469 ? 47.589 38.657 24.069 1.00 42.06 469 SER A CA 1
ATOM 3885 C C . SER A 1 469 ? 48.972 38.205 24.533 1.00 40.23 469 SER A C 1
ATOM 3886 O O . SER A 1 469 ? 49.955 38.488 23.839 1.00 45.01 469 SER A O 1
ATOM 3889 N N . ASN A 1 470 ? 49.086 37.505 25.671 1.00 36.32 470 ASN A N 1
ATOM 3890 C CA . ASN A 1 470 ? 50.384 36.937 26.052 1.00 34.05 470 ASN A CA 1
ATOM 3891 C C . ASN A 1 470 ? 50.703 35.783 25.108 1.00 36.61 470 ASN A C 1
ATOM 3892 O O . ASN A 1 470 ? 50.047 34.736 25.147 1.00 36.30 470 ASN A O 1
ATOM 3897 N N . ARG A 1 471 ? 51.699 35.980 24.241 1.00 38.00 471 ARG A N 1
ATOM 3898 C CA . ARG A 1 471 ? 51.980 35.008 23.192 1.00 38.47 471 ARG A CA 1
ATOM 3899 C C . ARG A 1 471 ? 52.629 33.734 23.722 1.00 34.16 471 ARG A C 1
ATOM 3900 O O . ARG A 1 471 ? 52.656 32.730 23.005 1.00 31.66 471 ARG A O 1
ATOM 3908 N N . ALA A 1 472 ? 53.132 33.740 24.950 1.00 30.22 472 ALA A N 1
ATOM 3909 C CA . ALA A 1 472 ? 53.704 32.532 25.520 1.00 32.30 472 ALA A CA 1
ATOM 3910 C C . ALA A 1 472 ? 52.650 31.526 25.966 1.00 31.87 472 ALA A C 1
ATOM 3911 O O . ALA A 1 472 ? 53.005 30.383 26.264 1.00 33.22 472 ALA A O 1
ATOM 3913 N N . VAL A 1 473 ? 51.373 31.898 25.989 1.00 31.45 473 VAL A N 1
ATOM 3914 C CA . VAL A 1 473 ? 50.324 31.072 26.569 1.00 28.57 473 VAL A CA 1
ATOM 3915 C C . VAL A 1 473 ? 49.478 30.494 25.446 1.00 32.92 473 VAL A C 1
ATOM 3916 O O . VAL A 1 473 ? 48.951 31.234 24.610 1.00 32.54 473 VAL A O 1
ATOM 3920 N N . LEU A 1 474 ? 49.356 29.173 25.434 1.00 29.60 474 LEU A N 1
ATOM 3921 C CA . LEU A 1 474 ? 48.566 28.444 24.461 1.00 29.72 474 LEU A CA 1
ATOM 3922 C C . LEU A 1 474 ? 47.378 27.847 25.198 1.00 33.65 474 LEU A C 1
ATOM 3923 O O . LEU A 1 474 ? 47.557 27.116 26.179 1.00 36.02 474 LEU A O 1
ATOM 3928 N N . ALA A 1 475 ? 46.176 28.175 24.744 1.00 31.35 475 ALA A N 1
ATOM 3929 C CA . ALA A 1 475 ? 44.951 27.796 25.430 1.00 31.15 475 ALA A CA 1
ATOM 3930 C C . ALA A 1 475 ? 43.907 27.408 24.398 1.00 31.82 475 ALA A C 1
ATOM 3931 O O . ALA A 1 475 ? 43.801 28.042 23.345 1.00 34.79 475 ALA A O 1
ATOM 3933 N N . TYR A 1 476 ? 43.151 26.357 24.694 1.00 32.51 476 TYR A N 1
ATOM 3934 C CA . TYR A 1 476 ? 42.167 25.863 23.743 1.00 33.33 476 TYR A CA 1
ATOM 3935 C C . TYR A 1 476 ? 41.067 25.112 24.479 1.00 33.98 476 TYR A C 1
ATOM 3936 O O . TYR A 1 476 ? 41.240 24.674 25.621 1.00 34.30 476 TYR A O 1
ATOM 3945 N N . ILE A 1 477 ? 39.932 24.971 23.797 1.00 33.46 477 ILE A N 1
ATOM 3946 C CA . ILE A 1 477 ? 38.758 24.285 24.316 1.00 32.46 477 ILE A CA 1
ATOM 3947 C C . ILE A 1 477 ? 38.599 22.980 23.559 1.00 33.76 477 ILE A C 1
ATOM 3948 O O . ILE A 1 477 ? 38.677 22.963 22.329 1.00 36.18 477 ILE A O 1
ATOM 3953 N N . ARG A 1 478 ? 38.369 21.893 24.283 1.00 35.01 478 ARG A N 1
ATOM 3954 C CA . ARG A 1 478 ? 37.932 20.644 23.685 1.00 30.76 478 ARG A CA 1
ATOM 3955 C C . ARG A 1 478 ? 36.503 20.381 24.146 1.00 36.61 478 ARG A C 1
ATOM 3956 O O . ARG A 1 478 ? 36.179 20.584 25.325 1.00 36.87 478 ARG A O 1
ATOM 3964 N N . GLN A 1 479 ? 35.642 19.953 23.216 1.00 34.76 479 GLN A N 1
ATOM 3965 C CA . GLN A 1 479 ? 34.254 19.649 23.532 1.00 36.74 479 GLN A CA 1
ATOM 3966 C C . GLN A 1 479 ? 33.844 18.377 22.833 1.00 35.90 479 GLN A C 1
ATOM 3967 O O . GLN A 1 479 ? 34.158 18.178 21.662 1.00 36.05 479 GLN A O 1
ATOM 3973 N N . TYR A 1 480 ? 33.102 17.546 23.547 1.00 34.06 480 TYR A N 1
ATOM 3974 C CA . TYR A 1 480 ? 32.558 16.325 22.985 1.00 33.37 480 TYR A CA 1
ATOM 3975 C C . TYR A 1 480 ? 31.356 15.973 23.830 1.00 40.79 480 TYR A C 1
ATOM 3976 O O . TYR A 1 480 ? 31.473 15.925 25.062 1.00 40.28 480 TYR A O 1
ATOM 3985 N N . GLN A 1 481 ? 30.214 15.748 23.182 1.00 39.17 481 GLN A N 1
ATOM 3986 C CA . GLN A 1 481 ? 28.979 15.472 23.906 1.00 40.23 481 GLN A CA 1
ATOM 3987 C C . GLN A 1 481 ? 28.744 16.521 24.992 1.00 42.99 481 GLN A C 1
ATOM 3988 O O . GLN A 1 481 ? 28.692 17.719 24.688 1.00 43.54 481 GLN A O 1
ATOM 3994 N N . ASP A 1 482 ? 28.659 16.114 26.258 1.00 38.03 482 ASP A N 1
ATOM 3995 C CA . ASP A 1 482 ? 28.366 17.059 27.333 1.00 48.13 482 ASP A CA 1
ATOM 3996 C C . ASP A 1 482 ? 29.604 17.584 28.062 1.00 46.47 482 ASP A C 1
ATOM 3997 O O . ASP A 1 482 ? 29.451 18.237 29.100 1.00 45.23 482 ASP A O 1
ATOM 4002 N N . THR A 1 483 ? 30.813 17.321 27.568 1.00 37.44 483 THR A N 1
ATOM 4003 C CA . THR A 1 483 ? 32.027 17.656 28.302 1.00 38.00 483 THR A CA 1
ATOM 4004 C C . THR A 1 483 ? 32.779 18.789 27.613 1.00 38.53 483 THR A C 1
ATOM 4005 O O . THR A 1 483 ? 32.988 18.755 26.394 1.00 39.31 483 THR A O 1
ATOM 4009 N N . THR A 1 484 ? 33.192 19.785 28.392 1.00 32.50 484 THR A N 1
ATOM 4010 C CA . THR A 1 484 ? 33.988 20.891 27.879 1.00 35.72 484 THR A CA 1
ATOM 4011 C C . THR A 1 484 ? 35.262 20.996 28.698 1.00 34.57 484 THR A C 1
ATOM 4012 O O . THR A 1 484 ? 35.197 21.173 29.918 1.00 34.72 484 THR A O 1
ATOM 4016 N N . ILE A 1 485 ? 36.413 20.930 28.024 1.00 32.48 485 ILE A N 1
ATOM 4017 C CA . ILE A 1 485 ? 37.722 21.035 28.666 1.00 29.08 485 ILE A CA 1
ATOM 4018 C C . ILE A 1 485 ? 38.386 22.356 28.282 1.00 31.01 485 ILE A C 1
ATOM 4019 O O . ILE A 1 485 ? 38.384 22.752 27.109 1.00 31.02 485 ILE A O 1
ATOM 4024 N N . LEU A 1 486 ? 38.977 23.031 29.262 1.00 29.58 486 LEU A N 1
ATOM 4025 C CA . LEU A 1 486 ? 39.884 24.140 28.999 1.00 25.85 486 LEU A CA 1
ATOM 4026 C C . LEU A 1 486 ? 41.309 23.669 29.268 1.00 29.92 486 LEU A C 1
ATOM 4027 O O . LEU A 1 486 ? 41.610 23.185 30.358 1.00 30.65 486 LEU A O 1
ATOM 4032 N N . CYS A 1 487 ? 42.171 23.768 28.268 1.00 29.55 487 CYS A N 1
ATOM 4033 C CA . CYS A 1 487 ? 43.597 23.550 28.445 1.00 26.85 487 CYS A CA 1
ATOM 4034 C C . CYS A 1 487 ? 44.290 24.888 28.293 1.00 29.31 487 CYS A C 1
ATOM 4035 O O . CYS A 1 487 ? 43.987 25.637 27.362 1.00 30.82 487 CYS A O 1
ATOM 4038 N N . ALA A 1 488 ? 45.207 25.194 29.203 1.00 30.46 488 ALA A N 1
ATOM 4039 C CA . ALA A 1 488 ? 45.998 26.413 29.109 1.00 33.01 488 ALA A CA 1
ATOM 4040 C C . ALA A 1 488 ? 47.393 26.129 29.631 1.00 32.64 488 ALA A C 1
ATOM 4041 O O . ALA A 1 488 ? 47.542 25.616 30.745 1.00 31.37 488 ALA A O 1
ATOM 4043 N N . CYS A 1 489 ? 48.411 26.470 28.842 1.00 28.98 489 CYS A N 1
ATOM 4044 C CA . CYS A 1 489 ? 49.770 26.169 29.249 1.00 27.39 489 CYS A CA 1
ATOM 4045 C C . CYS A 1 489 ? 50.706 27.309 28.889 1.00 34.50 489 CYS A C 1
ATOM 4046 O O . CYS A 1 489 ? 50.429 28.130 28.011 1.00 34.41 489 CYS A O 1
ATOM 4049 N N . ASN A 1 490 ? 51.842 27.325 29.571 1.00 31.94 490 ASN A N 1
ATOM 4050 C CA . ASN A 1 490 ? 52.819 28.397 29.471 1.00 27.98 490 ASN A CA 1
ATOM 4051 C C . ASN A 1 490 ? 54.029 27.848 28.735 1.00 30.03 490 ASN A C 1
ATOM 4052 O O . ASN A 1 490 ? 54.715 26.955 29.243 1.00 30.88 490 ASN A O 1
ATOM 4057 N N . LEU A 1 491 ? 54.297 28.379 27.548 1.00 28.07 491 LEU A N 1
ATOM 4058 C CA . LEU A 1 491 ? 55.417 27.884 26.763 1.00 28.19 491 LEU A CA 1
ATOM 4059 C C . LEU A 1 491 ? 56.749 28.492 27.187 1.00 28.29 491 LEU A C 1
ATOM 4060 O O . LEU A 1 491 ? 57.785 28.117 26.639 1.00 31.24 491 LEU A O 1
ATOM 4065 N N . SER A 1 492 ? 56.746 29.410 28.140 1.00 29.84 492 SER A N 1
ATOM 4066 C CA . SER A 1 492 ? 57.930 30.152 28.537 1.00 26.84 492 SER A CA 1
ATOM 4067 C C . SER A 1 492 ? 58.597 29.502 29.744 1.00 29.35 492 SER A C 1
ATOM 4068 O O . SER A 1 492 ? 57.935 28.907 30.607 1.00 29.55 492 SER A O 1
ATOM 4071 N N . ARG A 1 493 ? 59.919 29.627 29.803 1.00 26.11 493 ARG A N 1
ATOM 4072 C CA . ARG A 1 493 ? 60.641 29.217 30.995 1.00 29.48 493 ARG A CA 1
ATOM 4073 C C . ARG A 1 493 ? 60.515 30.229 32.131 1.00 30.36 493 ARG A C 1
ATOM 4074 O O . ARG A 1 493 ? 61.116 30.020 33.190 1.00 29.37 493 ARG A O 1
ATOM 4082 N N . PHE A 1 494 ? 59.775 31.316 31.938 1.00 28.13 494 PHE A N 1
ATOM 4083 C CA . PHE A 1 494 ? 59.539 32.309 32.979 1.00 32.86 494 PHE A CA 1
ATOM 4084 C C . PHE A 1 494 ? 58.070 32.308 33.395 1.00 30.64 494 PHE A C 1
ATOM 4085 O O . PHE A 1 494 ? 57.199 31.792 32.693 1.00 31.79 494 PHE A O 1
ATOM 4093 N N . CYS A 1 495 ? 57.794 32.885 34.558 1.00 31.82 495 CYS A N 1
ATOM 4094 C CA . CYS A 1 495 ? 56.409 33.049 34.978 1.00 28.93 495 CYS A CA 1
ATOM 4095 C C . CYS A 1 495 ? 55.675 33.957 34.010 1.00 32.36 495 CYS A C 1
ATOM 4096 O O . CYS A 1 495 ? 56.254 34.874 33.425 1.00 32.21 495 CYS A O 1
ATOM 4099 N N . GLN A 1 496 ? 54.385 33.694 33.836 1.00 31.93 496 GLN A N 1
ATOM 4100 C CA . GLN A 1 496 ? 53.589 34.451 32.887 1.00 31.78 496 GLN A CA 1
ATOM 4101 C C . GLN A 1 496 ? 52.172 34.629 33.418 1.00 34.01 496 GLN A C 1
ATOM 4102 O O . GLN A 1 496 ? 51.657 33.788 34.162 1.00 32.42 496 GLN A O 1
ATOM 4108 N N . ALA A 1 497 ? 51.551 35.739 33.024 1.00 31.69 497 ALA A N 1
ATOM 4109 C CA . ALA A 1 497 ? 50.148 36.004 33.280 1.00 30.52 497 ALA A CA 1
ATOM 4110 C C . ALA A 1 497 ? 49.424 36.114 31.946 1.00 35.10 497 ALA A C 1
ATOM 4111 O O . ALA A 1 497 ? 49.983 36.624 30.972 1.00 36.07 497 ALA A O 1
ATOM 4113 N N . ALA A 1 498 ? 48.184 35.640 31.891 1.00 32.15 498 ALA A N 1
ATOM 4114 C CA . ALA A 1 498 ? 47.405 35.804 30.677 1.00 31.33 498 ALA A CA 1
ATOM 4115 C C . ALA A 1 498 ? 45.943 35.959 31.038 1.00 35.03 498 ALA A C 1
ATOM 4116 O O . ALA A 1 498 ? 45.474 35.409 32.037 1.00 36.04 498 ALA A O 1
ATOM 4118 N N . GLU A 1 499 ? 45.215 36.680 30.193 1.00 35.54 499 GLU A N 1
ATOM 4119 C CA . GLU A 1 499 ? 43.773 36.821 30.338 1.00 36.56 499 GLU A CA 1
ATOM 4120 C C . GLU A 1 499 ? 43.080 36.112 29.189 1.00 34.18 499 GLU A C 1
ATOM 4121 O O . GLU A 1 499 ? 43.432 36.318 28.024 1.00 39.33 499 GLU A O 1
ATOM 4127 N N . LEU A 1 500 ? 42.111 35.269 29.521 1.00 34.86 500 LEU A N 1
ATOM 4128 C CA . LEU A 1 500 ? 41.383 34.477 28.543 1.00 32.10 500 LEU A CA 1
ATOM 4129 C C . LEU A 1 500 ? 39.966 35.006 28.411 1.00 39.45 500 LEU A C 1
ATOM 4130 O O . LEU A 1 500 ? 39.319 35.363 29.405 1.00 38.29 500 LEU A O 1
ATOM 4135 N N . ASP A 1 501 ? 39.485 35.060 27.181 1.00 39.60 501 ASP A N 1
ATOM 4136 C CA . ASP A 1 501 ? 38.090 35.384 26.937 1.00 36.96 501 ASP A CA 1
ATOM 4137 C C . ASP A 1 501 ? 37.336 34.066 26.993 1.00 37.33 501 ASP A C 1
ATOM 4138 O O . ASP A 1 501 ? 37.329 33.299 26.026 1.00 36.99 501 ASP A O 1
ATOM 4143 N N . LEU A 1 502 ? 36.725 33.783 28.145 1.00 40.05 502 LEU A N 1
ATOM 4144 C CA . LEU A 1 502 ? 35.938 32.572 28.339 1.00 36.93 502 LEU A CA 1
ATOM 4145 C C . LEU A 1 502 ? 34.438 32.860 28.376 1.00 38.50 502 LEU A C 1
ATOM 4146 O O . LEU A 1 502 ? 33.662 32.041 28.883 1.00 40.59 502 LEU A O 1
ATOM 4151 N N . SER A 1 503 ? 34.012 33.993 27.810 1.00 37.91 503 SER A N 1
ATOM 4152 C CA . SER A 1 503 ? 32.633 34.447 27.970 1.00 45.52 503 SER A CA 1
ATOM 4153 C C . SER A 1 503 ? 31.611 33.521 27.325 1.00 39.96 503 SER A C 1
ATOM 4154 O O . SER A 1 503 ? 30.442 33.575 27.704 1.00 47.84 503 SER A O 1
ATOM 4157 N N . ASP A 1 504 ? 32.008 32.656 26.393 1.00 40.61 504 ASP A N 1
ATOM 4158 C CA . ASP A 1 504 ? 31.085 31.625 25.928 1.00 36.83 504 ASP A CA 1
ATOM 4159 C C . ASP A 1 504 ? 30.679 30.667 27.035 1.00 40.81 504 ASP A C 1
ATOM 4160 O O . ASP A 1 504 ? 29.771 29.849 26.829 1.00 41.54 504 ASP A O 1
ATOM 4165 N N . PHE A 1 505 ? 31.345 30.716 28.187 1.00 36.91 505 PHE A N 1
ATOM 4166 C CA . PHE A 1 505 ? 31.122 29.732 29.241 1.00 38.20 505 PHE A CA 1
ATOM 4167 C C . PHE A 1 505 ? 30.835 30.402 30.577 1.00 38.94 505 PHE A C 1
ATOM 4168 O O . PHE A 1 505 ? 31.064 29.797 31.628 1.00 39.36 505 PHE A O 1
ATOM 4176 N N . LYS A 1 506 ? 30.365 31.646 30.538 1.00 39.06 506 LYS A N 1
ATOM 4177 C CA . LYS A 1 506 ? 29.982 32.383 31.730 1.00 41.46 506 LYS A CA 1
ATOM 4178 C C . LYS A 1 506 ? 29.108 31.526 32.642 1.00 38.45 506 LYS A C 1
ATOM 4179 O O . LYS A 1 506 ? 28.210 30.819 32.181 1.00 34.34 506 LYS A O 1
ATOM 4185 N N . GLY A 1 507 ? 29.401 31.557 33.938 1.00 35.63 507 GLY A N 1
ATOM 4186 C CA . GLY A 1 507 ? 28.655 30.782 34.900 1.00 32.92 507 GLY A CA 1
ATOM 4187 C C . GLY A 1 507 ? 29.218 29.411 35.193 1.00 37.74 507 GLY A C 1
ATOM 4188 O O . GLY A 1 507 ? 28.887 28.836 36.232 1.00 41.00 507 GLY A O 1
ATOM 4189 N N . LEU A 1 508 ? 30.059 28.868 34.318 1.00 36.21 508 LEU A N 1
ATOM 4190 C CA . LEU A 1 508 ? 30.682 27.589 34.613 1.00 34.74 508 LEU A CA 1
ATOM 4191 C C . LEU A 1 508 ? 31.926 27.789 35.480 1.00 34.79 508 LEU A C 1
ATOM 4192 O O . LEU A 1 508 ? 32.474 28.894 35.603 1.00 35.22 508 LEU A O 1
ATOM 4197 N N . TYR A 1 509 ? 32.355 26.697 36.103 1.00 31.02 509 TYR A N 1
ATOM 4198 C CA . TYR A 1 509 ? 33.505 26.676 36.986 1.00 30.60 509 TYR A CA 1
ATOM 4199 C C . TYR A 1 509 ? 34.582 25.786 36.383 1.00 32.65 509 TYR A C 1
ATOM 4200 O O . TYR A 1 509 ? 34.294 24.631 36.026 1.00 31.80 509 TYR A O 1
ATOM 4209 N N . PRO A 1 510 ? 35.814 26.273 36.235 1.00 28.58 510 PRO A N 1
ATOM 4210 C CA . PRO A 1 510 ? 36.904 25.384 35.807 1.00 32.40 510 PRO A CA 1
ATOM 4211 C C . PRO A 1 510 ? 37.314 24.487 36.966 1.00 33.00 510 PRO A C 1
ATOM 4212 O O . PRO A 1 510 ? 37.678 24.971 38.039 1.00 35.17 510 PRO A O 1
ATOM 4216 N N . VAL A 1 511 ? 37.228 23.177 36.762 1.00 29.99 511 VAL A N 1
ATOM 4217 C CA . VAL A 1 511 ? 37.624 22.200 37.769 1.00 31.13 511 VAL A CA 1
ATOM 4218 C C . VAL A 1 511 ? 38.870 21.478 37.268 1.00 34.30 511 VAL A C 1
ATOM 4219 O O . VAL A 1 511 ? 38.823 20.801 36.230 1.00 30.51 511 VAL A O 1
ATOM 4223 N N . GLU A 1 512 ? 39.986 21.634 37.992 1.00 34.39 512 GLU A N 1
ATOM 4224 C CA . GLU A 1 512 ? 41.277 21.121 37.525 1.00 32.31 512 GLU A CA 1
ATOM 4225 C C . GLU A 1 512 ? 41.313 19.607 37.658 1.00 34.26 512 GLU A C 1
ATOM 4226 O O . GLU A 1 512 ? 41.062 19.074 38.735 1.00 37.88 512 GLU A O 1
ATOM 4232 N N . LEU A 1 513 ? 41.651 18.913 36.562 1.00 38.02 513 LEU A N 1
ATOM 4233 C CA . LEU A 1 513 ? 41.484 17.462 36.501 1.00 33.19 513 LEU A CA 1
ATOM 4234 C C . LEU A 1 513 ? 42.407 16.705 37.464 1.00 36.20 513 LEU A C 1
ATOM 4235 O O . LEU A 1 513 ? 42.061 15.595 37.883 1.00 37.11 513 LEU A O 1
ATOM 4240 N N . TYR A 1 514 ? 43.578 17.253 37.826 1.00 35.87 514 TYR A N 1
ATOM 4241 C CA . TYR A 1 514 ? 44.518 16.465 38.639 1.00 37.27 514 TYR A CA 1
ATOM 4242 C C . TYR A 1 514 ? 43.975 16.238 40.043 1.00 40.74 514 TYR A C 1
ATOM 4243 O O . TYR A 1 514 ? 44.020 15.120 40.564 1.00 38.70 514 TYR A O 1
ATOM 4252 N N . GLY A 1 515 ? 43.463 17.285 40.676 1.00 40.35 515 GLY A N 1
ATOM 4253 C CA . GLY A 1 515 ? 42.979 17.145 42.034 1.00 35.39 515 GLY A CA 1
ATOM 4254 C C . GLY A 1 515 ? 41.539 17.572 42.191 1.00 37.39 515 GLY A C 1
ATOM 4255 O O . GLY A 1 515 ? 41.045 17.673 43.319 1.00 34.68 515 GLY A O 1
ATOM 4256 N N . LYS A 1 516 ? 40.858 17.821 41.068 1.00 31.70 516 LYS A N 1
ATOM 4257 C CA . LYS A 1 516 ? 39.461 18.262 41.071 1.00 33.70 516 LYS A CA 1
ATOM 4258 C C . LYS A 1 516 ? 39.270 19.477 41.980 1.00 34.43 516 LYS A C 1
ATOM 4259 O O . LYS A 1 516 ? 38.342 19.544 42.784 1.00 37.48 516 LYS A O 1
ATOM 4265 N N . THR A 1 517 ? 40.178 20.437 41.868 1.00 31.56 517 THR A N 1
ATOM 4266 C CA . THR A 1 517 ? 40.080 21.670 42.631 1.00 37.19 517 THR A CA 1
ATOM 4267 C C . THR A 1 517 ? 39.326 22.704 41.808 1.00 37.12 517 THR A C 1
ATOM 4268 O O . THR A 1 517 ? 39.460 22.760 40.582 1.00 35.56 517 THR A O 1
ATOM 4272 N N . VAL A 1 518 ? 38.512 23.502 42.487 1.00 35.33 518 VAL A N 1
ATOM 4273 C CA . VAL A 1 518 ? 37.578 24.407 41.838 1.00 31.44 518 VAL A CA 1
ATOM 4274 C C . VAL A 1 518 ? 38.229 25.779 41.727 1.00 35.43 518 VAL A C 1
ATOM 4275 O O . VAL A 1 518 ? 38.675 26.352 42.728 1.00 37.61 518 VAL A O 1
ATOM 4279 N N . PHE A 1 519 ? 38.302 26.299 40.518 1.00 30.39 519 PHE A N 1
ATOM 4280 C CA . PHE A 1 519 ? 38.819 27.636 40.280 1.00 30.96 519 PHE A CA 1
ATOM 4281 C C . PHE A 1 519 ? 37.671 28.637 40.285 1.00 34.64 519 PHE A C 1
ATOM 4282 O O . PHE A 1 519 ? 36.502 28.259 40.372 1.00 32.95 519 PHE A O 1
ATOM 4290 N N . PRO A 1 520 ? 37.958 29.939 40.233 1.00 34.48 520 PRO A N 1
ATOM 4291 C CA . PRO A 1 520 ? 36.865 30.918 40.281 1.00 35.52 520 PRO A CA 1
ATOM 4292 C C . PRO A 1 520 ? 35.880 30.766 39.125 1.00 39.34 520 PRO A C 1
ATOM 4293 O O . PRO A 1 520 ? 36.239 30.384 38.010 1.00 38.46 520 PRO A O 1
ATOM 4297 N N . GLN A 1 521 ? 34.618 31.080 39.414 1.00 37.54 521 GLN A N 1
ATOM 4298 C CA . GLN A 1 521 ? 33.567 31.000 38.408 1.00 39.29 521 GLN A CA 1
ATOM 4299 C C . GLN A 1 521 ? 33.832 31.951 37.246 1.00 38.53 521 GLN A C 1
ATOM 4300 O O . GLN A 1 521 ? 34.219 33.109 37.438 1.00 36.19 521 GLN A O 1
ATOM 4306 N N . ILE A 1 522 ? 33.592 31.460 36.032 1.00 37.47 522 ILE A N 1
ATOM 4307 C CA . ILE A 1 522 ? 33.744 32.276 34.831 1.00 36.62 522 ILE A CA 1
ATOM 4308 C C . ILE A 1 522 ? 32.645 33.336 34.793 1.00 41.39 522 ILE A C 1
ATOM 4309 O O . ILE A 1 522 ? 31.451 33.020 34.712 1.00 37.10 522 ILE A O 1
ATOM 4314 N N . GLY A 1 523 ? 33.044 34.604 34.873 1.00 44.58 523 GLY A N 1
ATOM 4315 C CA . GLY A 1 523 ? 32.155 35.729 34.690 1.00 43.78 523 GLY A CA 1
ATOM 4316 C C . GLY A 1 523 ? 32.186 36.228 33.260 1.00 52.38 523 GLY A C 1
ATOM 4317 O O . GLY A 1 523 ? 32.557 35.506 32.326 1.00 54.81 523 GLY A O 1
ATOM 4318 N N . GLU A 1 524 ? 31.791 37.485 33.076 1.00 52.22 524 GLU A N 1
ATOM 4319 C CA . GLU A 1 524 ? 31.868 38.038 31.730 1.00 59.48 524 GLU A CA 1
ATOM 4320 C C . GLU A 1 524 ? 33.199 38.731 31.470 1.00 54.24 524 GLU A C 1
ATOM 4321 O O . GLU A 1 524 ? 33.631 38.799 30.315 1.00 53.67 524 GLU A O 1
ATOM 4327 N N . LEU A 1 525 ? 33.874 39.195 32.522 1.00 51.09 525 LEU A N 1
ATOM 4328 C CA . LEU A 1 525 ? 35.212 39.757 32.404 1.00 50.78 525 LEU A CA 1
ATOM 4329 C C . LEU A 1 525 ? 36.236 38.695 31.976 1.00 49.28 525 LEU A C 1
ATOM 4330 O O . LEU A 1 525 ? 36.043 37.497 32.203 1.00 44.05 525 LEU A O 1
ATOM 4335 N N . PRO A 1 526 ? 37.338 39.116 31.349 1.00 48.52 526 PRO A N 1
ATOM 4336 C CA . PRO A 1 526 ? 38.385 38.157 30.985 1.00 46.32 526 PRO A CA 1
ATOM 4337 C C . PRO A 1 526 ? 38.938 37.457 32.210 1.00 39.53 526 PRO A C 1
ATOM 4338 O O . PRO A 1 526 ? 39.050 38.040 33.289 1.00 43.63 526 PRO A O 1
ATOM 4342 N N . TYR A 1 527 ? 39.292 36.191 32.021 1.00 35.99 527 TYR A N 1
ATOM 4343 C CA . TYR A 1 527 ? 39.652 35.286 33.105 1.00 35.01 527 TYR A CA 1
ATOM 4344 C C . TYR A 1 527 ? 41.168 35.232 33.227 1.00 31.78 527 TYR A C 1
ATOM 4345 O O . TYR A 1 527 ? 41.852 34.828 32.285 1.00 32.89 527 TYR A O 1
ATOM 4354 N N . LEU A 1 528 ? 41.695 35.649 34.371 1.00 34.11 528 LEU A N 1
ATOM 4355 C CA . LEU A 1 528 ? 43.138 35.746 34.560 1.00 32.70 528 LEU A CA 1
ATOM 4356 C C . LEU A 1 528 ? 43.698 34.408 35.031 1.00 35.21 528 LEU A C 1
ATOM 4357 O O . LEU A 1 528 ? 43.295 33.894 36.075 1.00 38.01 528 LEU A O 1
ATOM 4362 N N . LEU A 1 529 ? 44.611 33.840 34.258 1.00 32.31 529 LEU A N 1
ATOM 4363 C CA . LEU A 1 529 ? 45.398 32.703 34.705 1.00 28.32 529 LEU A CA 1
ATOM 4364 C C . LEU A 1 529 ? 46.840 33.131 34.899 1.00 28.14 529 LEU A C 1
ATOM 4365 O O . LEU A 1 529 ? 47.338 34.046 34.249 1.00 29.11 529 LEU A O 1
ATOM 4370 N N . THR A 1 530 ? 47.527 32.417 35.764 1.00 33.30 530 THR A N 1
ATOM 4371 C CA . THR A 1 530 ? 48.855 32.818 36.157 1.00 26.71 530 THR A CA 1
ATOM 4372 C C . THR A 1 530 ? 49.701 31.550 36.185 1.00 28.74 530 THR A C 1
ATOM 4373 O O . THR A 1 530 ? 49.225 30.506 36.637 1.00 27.21 530 THR A O 1
ATOM 4377 N N . PHE A 1 531 ? 50.899 31.593 35.592 1.00 28.37 531 PHE A N 1
ATOM 4378 C CA . PHE A 1 531 ? 51.638 30.363 35.299 1.00 27.70 531 PHE A CA 1
ATOM 4379 C C . PHE A 1 531 ? 53.048 30.407 35.852 1.00 27.42 531 PHE A C 1
ATOM 4380 O O . PHE A 1 531 ? 53.789 31.354 35.580 1.00 28.95 531 PHE A O 1
ATOM 4388 N N . GLY A 1 532 ? 53.436 29.353 36.572 1.00 29.66 532 GLY A N 1
ATOM 4389 C CA . GLY A 1 532 ? 54.834 29.056 36.783 1.00 27.59 532 GLY A CA 1
ATOM 4390 C C . GLY A 1 532 ? 55.475 28.686 35.457 1.00 31.31 532 GLY A C 1
ATOM 4391 O O . GLY A 1 532 ? 54.785 28.528 34.440 1.00 26.85 532 GLY A O 1
ATOM 4392 N N . PRO A 1 533 ? 56.801 28.559 35.430 1.00 31.17 533 PRO A N 1
ATOM 4393 C CA . PRO A 1 533 ? 57.479 28.142 34.190 1.00 27.59 533 PRO A CA 1
ATOM 4394 C C . PRO A 1 533 ? 56.935 26.823 33.655 1.00 27.15 533 PRO A C 1
ATOM 4395 O O . PRO A 1 533 ? 56.846 25.824 34.374 1.00 32.78 533 PRO A O 1
ATOM 4399 N N . HIS A 1 534 ? 56.566 26.831 32.378 1.00 25.50 534 HIS A N 1
ATOM 4400 C CA . HIS A 1 534 ? 56.091 25.658 31.658 1.00 27.92 534 HIS A CA 1
ATOM 4401 C C . HIS A 1 534 ? 54.875 24.995 32.310 1.00 27.05 534 HIS A C 1
ATOM 4402 O O . HIS A 1 534 ? 54.606 23.824 32.063 1.00 26.92 534 HIS A O 1
ATOM 4409 N N . VAL A 1 535 ? 54.093 25.711 33.114 1.00 27.64 535 VAL A N 1
ATOM 4410 C CA . VAL A 1 535 ? 52.949 25.079 33.759 1.00 29.43 535 VAL A CA 1
ATOM 4411 C C . VAL A 1 535 ? 51.830 24.860 32.751 1.00 30.68 535 VAL A C 1
ATOM 4412 O O . VAL A 1 535 ? 51.519 25.734 31.926 1.00 30.71 535 VAL A O 1
ATOM 4416 N N . PHE A 1 536 ? 51.214 23.679 32.820 1.00 31.60 536 PHE A N 1
ATOM 4417 C CA . PHE A 1 536 ? 50.064 23.305 32.002 1.00 31.88 536 PHE A CA 1
ATOM 4418 C C . PHE A 1 536 ? 48.894 23.024 32.938 1.00 30.38 536 PHE A C 1
ATOM 4419 O O . PHE A 1 536 ? 49.046 22.267 33.898 1.00 30.19 536 PHE A O 1
ATOM 4427 N N . TYR A 1 537 ? 47.735 23.617 32.648 1.00 31.44 537 TYR A N 1
ATOM 4428 C CA . TYR A 1 537 ? 46.488 23.380 33.371 1.00 25.86 537 TYR A CA 1
ATOM 4429 C C . TYR A 1 537 ? 45.482 22.685 32.463 1.00 30.49 537 TYR A C 1
ATOM 4430 O O . TYR A 1 537 ? 45.348 23.040 31.284 1.00 28.95 537 TYR A O 1
ATOM 4439 N N . TRP A 1 538 ? 44.735 21.733 33.011 1.00 28.04 538 TRP A N 1
ATOM 4440 C CA . TRP A 1 538 ? 43.548 21.252 32.320 1.00 27.25 538 TRP A CA 1
ATOM 4441 C C . TRP A 1 538 ? 42.378 21.232 33.286 1.00 30.04 538 TRP A C 1
ATOM 4442 O O . TRP A 1 538 ? 42.483 20.718 34.409 1.00 32.05 538 TRP A O 1
ATOM 4453 N N . PHE A 1 539 ? 41.288 21.843 32.850 1.00 31.29 539 PHE A N 1
ATOM 4454 C CA . PHE A 1 539 ? 40.092 22.043 33.641 1.00 30.57 539 PHE A CA 1
ATOM 4455 C C . PHE A 1 539 ? 38.915 21.474 32.878 1.00 30.23 539 PHE A C 1
ATOM 4456 O O . PHE A 1 539 ? 38.814 21.654 31.664 1.00 35.70 539 PHE A O 1
ATOM 4464 N N . GLU A 1 540 ? 38.020 20.806 33.581 1.00 33.32 540 GLU A N 1
ATOM 4465 C CA . GLU A 1 540 ? 36.686 20.580 33.058 1.00 32.82 540 GLU A CA 1
ATOM 4466 C C . GLU A 1 540 ? 35.817 21.751 33.477 1.00 29.87 540 GLU A C 1
ATOM 4467 O O . GLU A 1 540 ? 35.794 22.111 34.657 1.00 32.16 540 GLU A O 1
ATOM 4473 N N . LEU A 1 541 ? 35.138 22.369 32.514 1.00 29.76 541 LEU A N 1
ATOM 4474 C CA . LEU A 1 541 ? 34.215 23.459 32.825 1.00 34.57 541 LEU A CA 1
ATOM 4475 C C . LEU A 1 541 ? 32.864 22.852 33.199 1.00 31.47 541 LEU A C 1
ATOM 4476 O O . LEU A 1 541 ? 32.232 22.173 32.380 1.00 32.66 541 LEU A O 1
ATOM 4481 N N . LYS A 1 542 ? 32.450 23.056 34.442 1.00 30.58 542 LYS A N 1
ATOM 4482 C CA . LYS A 1 542 ? 31.344 22.326 35.045 1.00 33.23 542 LYS A CA 1
ATOM 4483 C C . LYS A 1 542 ? 30.339 23.310 35.612 1.00 34.46 542 LYS A C 1
ATOM 4484 O O . LYS A 1 542 ? 30.725 24.380 36.102 1.00 32.54 542 LYS A O 1
ATOM 4490 N N . PRO A 1 543 ? 29.054 22.977 35.579 1.00 35.75 543 PRO A N 1
ATOM 4491 C CA . PRO A 1 543 ? 28.043 23.852 36.186 1.00 33.92 543 PRO A CA 1
ATOM 4492 C C . PRO A 1 543 ? 27.973 23.627 37.696 1.00 36.50 543 PRO A C 1
ATOM 4493 O O . PRO A 1 543 ? 28.469 22.631 38.227 1.00 37.37 543 PRO A O 1
ATOM 4497 N N . GLN A 1 544 ? 27.318 24.574 38.379 1.00 36.37 544 GLN A N 1
ATOM 4498 C CA . GLN A 1 544 ? 27.227 24.563 39.839 1.00 36.62 544 GLN A CA 1
ATOM 4499 C C . GLN A 1 544 ? 26.756 23.219 40.393 1.00 35.56 544 GLN A C 1
ATOM 4500 O O . GLN A 1 544 ? 27.257 22.757 41.425 1.00 33.41 544 GLN A O 1
ATOM 4506 N N . GLU A 1 545 ? 25.810 22.566 39.724 1.00 35.39 545 GLU A N 1
ATOM 4507 C CA . GLU A 1 545 ? 25.243 21.333 40.260 1.00 37.00 545 GLU A CA 1
ATOM 4508 C C . GLU A 1 545 ? 26.175 20.131 40.123 1.00 38.19 545 GLU A C 1
ATOM 4509 O O . GLU A 1 545 ? 25.791 19.013 40.508 1.00 37.81 545 GLU A O 1
ATOM 4515 N N . GLN A 1 546 ? 27.385 20.328 39.602 1.00 36.55 546 GLN A N 1
ATOM 4516 C CA . GLN A 1 546 ? 28.340 19.243 39.429 1.00 40.04 546 GLN A CA 1
ATOM 4517 C C . GLN A 1 546 ? 29.682 19.516 40.089 1.00 38.94 546 GLN A C 1
ATOM 4518 O O . GLN A 1 546 ? 30.634 18.765 39.856 1.00 39.71 546 GLN A O 1
ATOM 4524 N N . LEU A 1 547 ? 29.789 20.562 40.902 1.00 36.10 547 LEU A N 1
ATOM 4525 C CA . LEU A 1 547 ? 31.043 20.834 41.579 1.00 35.68 547 LEU A CA 1
ATOM 4526 C C . LEU A 1 547 ? 31.349 19.735 42.598 1.00 39.37 547 LEU A C 1
ATOM 4527 O O . LEU A 1 547 ? 30.442 19.075 43.108 1.00 36.54 547 LEU A O 1
ATOM 4532 N N . PRO A 1 548 ? 32.621 19.497 42.889 1.00 44.81 548 PRO A N 1
ATOM 4533 C CA . PRO A 1 548 ? 32.989 18.437 43.833 1.00 46.48 548 PRO A CA 1
ATOM 4534 C C . PRO A 1 548 ? 33.019 18.904 45.287 1.00 42.68 548 PRO A C 1
ATOM 4535 O O . PRO A 1 548 ? 32.962 20.097 45.580 1.00 41.42 548 PRO A O 1
ATOM 4539 N N . HIS A 1 549 ? 33.069 17.908 46.183 1.00 47.48 549 HIS A N 1
ATOM 4540 C CA . HIS A 1 549 ? 33.364 17.951 47.633 1.00 50.28 549 HIS A CA 1
ATOM 4541 C C . HIS A 1 549 ? 32.066 17.524 48.358 1.00 55.30 549 HIS A C 1
ATOM 4542 O O . HIS A 1 549 ? 31.510 18.212 49.224 1.00 57.00 549 HIS A O 1
#

Sequence (546 aa):
DPTWYKDAIIYEVGVRCFFDSNNDGSGDIPGLTAKLDYIESLGVTAIWLLPFYASPLKDGGYDISDYRSLHPDFGTIEDFKVFLDEAHRRGIRVITELVLNHTSDQHQWFREARSNPNSPYRDYYVWSDTDDKYKDARIIFIDTERSNWTWDQEAGKYYWHRFFSHQPDLNYDNPKVQQEILDIVGYWLDMGVDGLRLDAVPYLYEREGTNCENLPETHEFLKKLRKFVDDNWPNRMLLAEANQWPEDVVAYFGNGDECHMAYHFPIMPRMYMALRREDRHPITEILRRTPPIPETCQWALFLRNHDELTLEMVTDEERDYMYHEYAKDPRMRLNLGIRRRLAPLLDNSERRIQLMHLLLFTLPGTPIIYYGDEIGMGDNVYLGDRDGVRTPMQWSGDRNAGFSRANPQALYLPPIRDPVFTYEAVNVEAQEQVPTSLLNWMKRTIQIRKKYPVFGRGSIRFLQPSNRAVLAYIRQYQDTTILCACNLSRFCQAAELDLSDFKGLYPVELYGKTVFPQIGELPYLLTFGPHVFYWFELKPQEQLPH

Foldseek 3Di:
DLLVLLQFAEAEAEQQFEFQPPFLQGGALVRVLVCVVVVVLLPGQEYEYEAFADAPCPVPNLAHQDLQFGHVSHDGPVSVLVSCVSSVVSNHAYEYEQSLWWHFCNHVLNVQLLADVPDPSVQQFAWALDQCFLVQADAQQVVPDPGQWDDDPNRNTTTGDSHDPRTTTTAPVDVVSLVVSLVSVCSVVVSVHAEYEHPPQQQRDGDGPDNRGLDPVSLVSQLVVQVSCVVPPGSGFYEYAHQEQQVSQQCQLVAVRGGQEYEPNQQQLLVLVCLVVLFCCSNVVSVVVHDDHHQSHFYEYENDELAFSAPPHPDPVSLVVCCVQQPVDCLQDGRSGGLWDDCVSVVVDLLSLVLVVVVQLQAAGHYYDYQQVLQRATFDSVPDHNCRVRHHAQAELDVQSNNRPYDQVSNPHGGDDDPPRGSNVGHNVVQVVDCPGSSNVSSLVSVLSSVPSLRSNWDKDWWDWPSRSKTWMWGDDDHWIKIKIWGSAQAKDKTWTQPQVQAQWWWQWSNVRHTDDGHHRGTDMDIDHGGDMTMTITHHPVPRDD

Solvent-accessible surface area: 21067 Å² total; per-residue (Å²): 120,79,30,21,4,21,61,4,0,1,0,0,0,5,2,53,11,0,44,2,50,94,66,71,0,7,0,6,0,53,0,0,29,70,47,0,97,19,0,78,57,1,13,4,33,0,0,3,0,16,8,0,3,18,13,52,47,121,9,38,1,13,0,0,25,52,8,95,41,13,22,112,52,5,21,78,44,106,41,0,88,76,0,2,94,39,0,66,168,54,57,3,70,0,0,0,5,1,0,0,0,2,0,0,30,99,12,94,30,4,130,68,0,67,54,69,79,124,24,103,64,15,88,12,5,16,35,11,106,67,65,89,58,24,122,90,12,76,47,14,17,82,89,93,22,209,25,10,12,36,120,8,142,100,10,39,61,49,16,2,0,1,25,20,37,20,0,0,0,0,22,6,83,7,105,121,0,23,96,35,0,15,60,4,0,8,58,5,2,104,37,22,0,13,0,2,5,0,11,3,0,1,15,0,22,10,79,112,60,34,73,0,15,27,16,101,55,0,23,108,4,0,63,93,0,29,131,52,0,71,94,89,27,102,48,42,1,1,1,0,32,0,23,7,97,9,138,60,0,17,42,0,0,20,133,24,60,3,0,11,0,0,8,8,14,2,2,2,3,8,2,0,5,0,8,74,133,37,29,8,74,19,0,6,34,10,38,144,164,19,44,126,42,27,144,57,5,9,23,0,4,3,4,6,16,4,22,22,0,9,0,36,21,5,65,100,143,46,32,89,55,0,25,118,35,3,0,129,57,99,91,38,81,14,18,54,0,0,19,29,1,2,3,7,1,2,98,70,21,106,120,59,5,29,1,0,2,8,0,2,0,0,4,38,1,0,0,3,2,4,0,0,6,0,4,5,0,0,22,41,13,164,46,23,52,12,47,4,1,24,0,0,0,0,20,7,38,95,192,3,0,24,0,6,210,12,90,66,172,56,17,42,25,51,4,1,141,51,129,84,21,22,12,122,64,13,6,6,92,43,22,91,134,68,101,114,11,26,0,25,23,0,48,94,0,0,111,24,10,88,130,45,67,2,0,4,59,10,70,53,104,51,10,144,6,117,36,109,8,0,0,0,0,2,0,78,65,153,149,33,17,0,1,0,0,0,0,1,1,122,116,92,49,57,5,100,0,100,3,38,113,19,128,29,46,47,0,4,16,10,74,53,142,77,66,58,97,90,2,32,117,152,78,19,105,6,86,3,25,30,10,42,16,42,0,1,20,9,34,36,136,132,94,59,50,240

Radius of gyration: 23.73 Å; Cα contacts (8 Å, |Δi|>4): 1194; chains: 1; bounding box: 54×59×66 Å

Nearest PDB structures (foldseek):
  5x7u-assembly1_A  TM=1.002E+00  e=0.000E+00  Thermobaculum terrenum ATCC BAA-798
  4tvu-assembly1_B  TM=9.876E-01  e=6.650E-89  Deinococcus radiodurans R1 = ATCC 13939 = DSM 20539
  4wf7-assembly1_D  TM=9.888E-01  e=2.471E-88  Deinococcus radiodurans R1 = ATCC 13939 = DSM 20539
  8z2s-assembly4_D  TM=9.880E-01  e=9.745E-88  Deinococcus radiodurans R1 = ATCC 13939 = DSM 20539
  5gtw-assembly2_B  TM=9.852E-01  e=1.112E-84  Deinococcus radiodurans R1 = ATCC 13939 = DSM 20539

B-factor: mean 38.77, std 10.48, range [19.93, 85.99]